Protein 8WEO (pdb70)

InterPro domains:
  IPR001843 Fragilysin [PR00997] (98-113)
  IPR001843 Fragilysin [PR00997] (131-147)
  IPR001843 Fragilysin [PR00997] (171-188)
  IPR001843 Fragilysin [PR00997] (287-303)
  IPR001843 Fragilysin [PR00997] (305-320)
  IPR001843 Fragilysin [PR00997] (338-357)
  IPR001843 Fragilysin [PR00997] (359-375)
  IPR001843 Fragilysin [TIGR03935] (14-396)
  IPR006026 Peptidase, metallopeptidase [SM00235] (261-399)
  IPR024079 Metallopeptidase, catalytic domain superfamily [G3DSA:3.40.390.10] (194-405)
  IPR032273 Fragilysin, N-terminal [PF16376] (45-188)
  IPR038176 Fragilysin, N-terminal domain superfamily [G3DSA:2.40.128.470] (26-193)

B-factor: mean 27.15, std 9.2, range [14.95, 70.66]

Radius of gyration: 28.73 Å; Cα contacts (8 Å, |Δi|>4): 1502; chains: 4; bounding box: 80×74×60 Å

Organism: Bacteroides fragilis (NCBI:txid817)

Sequence (618 aa):
AVPSEPKTVYVICLRENGSTIYPNEVSSAQMQDAANSVYAVHGLKRYVVNFHFVLYTTEYSCPSGDAKEGLEGFTASLKSNPKAEGYDDQIYFLIRWGTWDNKILGMSWFNSYNVNTASDFEASGMSTTQLMYPGVMAHELGHILGAEHTDNSKDLMYATFTGYLSHLSEKNMDIIAKNLGWEAADGDQVQLQESGGGLVQAGGSLRLSCVASGIIESINTFGWYRQAPGKQRELVADISRWGSTNYADSVRDRFTISRDNAKTTLYLQMNSLKPEEDTAVYYCHAETIGYESGAHDYWGQGTQVTVSSHHHHHHAVPSEPKTVYVICLRENGSTIYPNEVSSAQMQDAANSVYAVHGLKRYVVNFHFVLYTTEYSCPSGDAKEGLEGFTASLKSNPKAEGYDDQIYFLIRWGTWDNKILGMSWFNSYNVNTASDFEASGMSTTQLMYPGVMAHELGHILGAEHTDNSKDLMYATFTGYLSHLSEKNMDIIAKNLGWEAADGDQVQLQESGGGLVQAGGSLRLSCVASGIIESINTFGWYRQAPGKQRELVADISRWGSTNYADSVRDRFTISRDNAKTTLYLQMNSLKPEDTAVYYCHAETIGYESGAHDYWGQGTQVTVSS

Secondary structure (DSSP, 8-state):
---SSPEEEEEEEEEPTT----HHHHHHHHHHHHHHHHTTTTGGGTEEEEEEEEE-S---SSS-HHHHHHHHHHHHHT-GGGTT-TTSEEEEEESS--GGG--EEE-TT---TTT--TT-SEEEEE--TTSTTHHHHHHHHHTT---BS-TTSTTBSB--S--S---HHHHHHHHHHTT--GGG--/---SS-EEEEEEEEEPTT----HHHHHHHHHHHHHHHHTTTTGGGTEEEEEEEEE-S---SSS-HHHHHHHHHHHHTT-GGGTT-TTSEEEEEESS--GGG--EEE-TT---TTT--TT-SEEEEE--TTSTTHHHHHHHHHTT---BS-TTSTTBSB--S--S---HHHHHHHHHTTT--GGG--/-EEEEEE--EEEETT--EEEEEEEEE-GGG-SEEEEEEE-TTS--EEEEEEETTS-EEE-TTTBTTEEEEE-TTS-EEEEEE-S--GGG-EEEEEEEEEEETTTEEEEEE---EEEEEE-------/-EEEEEEE--EEETT--EEEEEEEEE-GGG-SEEEEEEE-TTS--EEEEEEETTS-EEE-TTTTTTEEEEE-TTS-EEEEEE-S--GGG-EEEEEEEEEEETTTEEEEEE---EEEEEE-

Solvent-accessible surface area: 27304 Å² total; per-residue (Å²): 96,69,55,130,129,44,90,59,1,67,0,24,0,6,77,8,71,72,19,94,31,32,100,33,13,3,57,38,3,30,94,31,0,7,69,5,0,43,85,4,37,24,0,123,65,2,0,66,18,90,49,58,88,103,56,11,152,35,54,14,93,57,20,64,4,126,72,0,0,83,24,0,12,50,32,1,132,98,31,107,143,5,135,65,97,48,56,16,0,1,0,0,0,37,107,20,34,6,85,88,77,26,0,0,29,20,75,104,86,22,3,37,24,129,101,19,42,82,14,92,3,0,0,0,0,0,0,21,48,92,6,29,0,0,0,0,0,0,0,0,15,0,0,3,0,77,87,21,146,70,15,97,1,0,0,29,40,13,0,8,14,80,67,59,12,86,26,134,140,4,44,47,47,0,0,115,19,3,34,14,104,79,105,27,35,130,77,8,138,10,129,16,65,35,30,29,116,24,116,56,56,23,60,26,52,0,30,0,76,2,61,51,58,29,35,0,2,11,26,0,0,0,49,14,74,19,124,92,112,157,123,61,56,0,0,12,19,28,24,121,11,41,23,85,41,25,120,70,0,61,139,38,3,77,9,22,30,32,139,72,88,41,17,0,26,0,15,0,51,59,2,96,52,126,1,37,1,42,0,56,0,11,0,16,1,0,4,0,43,61,0,22,81,89,58,84,9,123,23,18,91,0,42,6,34,65,163,147,140,127,170,227,95,68,54,126,127,47,92,72,1,67,0,28,0,13,79,9,81,77,22,85,26,29,99,32,12,3,51,38,3,32,106,32,0,8,72,5,0,45,84,4,29,23,0,125,65,4,0,71,21,92,45,50,90,104,61,13,162,34,52,15,95,55,23,65,4,126,67,0,1,82,20,0,15,55,26,3,126,95,46,116,154,11,140,57,104,47,58,19,0,2,0,0,0,38,113,19,36,7,86,88,77,26,0,0,28,19,80,106,78,18,3,36,24,126,99,18,38,79,14,85,3,0,0,0,0,0,0,20,46,97,8,29,0,0,0,0,0,0,0,0,14,0,0,2,0,81,85,22,146,69,14,98,0,0,0,29,42,14,0,8,12,83,59,60,12,84,26,118,142,3,32,41,37,0,0,114,18,3,32,15,99,84,105,29,36,129,74,7,126,10,126,20,65,36,33,28,118,27,116,49,57,28,59,26,48,0,27,0,70,4,61,52,58,31,38,0,2,11,25,0,0,0,48,14,66,29,119,97,45,158,94,72,56,0,0,15,19,27,24,120,11,40,21,85,43,21,119,66,0,66,139,32,4,78,8,24,27,32,151,68,85,37,18,0,26,0,16,0,60,60,3,81,58,115,0,29,2,44,0,36,0,11,0,16,3,0,5,0,45,60,0,22,90,91,57,92,11,124,22,22,90,0,47,4,34,117

GO terms:
  GO:0141139 symbiont-mediated disruption of host mucosa (P, EXP)

Nearest PDB structures (foldseek):
  8weo-assembly2_D  TM=1.006E+00  e=1.721E-22  Vicugna pacos
  3ezj-assembly1_B  TM=9.696E-01  e=2.262E-19  Lama glama
  4m3j-assembly3_B  TM=9.753E-01  e=1.526E-17  Lama glama
  6rtw-assembly1_B  TM=9.315E-01  e=5.773E-18  Lama glama
  8ee2-assembly3_L  TM=9.576E-01  e=1.103E-17  Vicugna pacos

Foldseek 3Di:
DQDPAAAEAEEEEAEAPPFDDDDVLVVLQVVLQVCQQCVFQNCNSHHDYHYHYYHDPHHQPALPFVSRFVVVLVVLQPDVVCPPPQQHAYEHEHAAAGPPRHFKFFQFCQAANVDRGSVRRYMYGHRHNVQGAGSNLRNLRSLHAAADPDPLASRHVDRDNHRHHDDPVSSVSSSVSSPDDVVVGD/DKAKAKDWADEEEAQAKIKMKMFIDDPLVQFQKKAKWWADPPDDIGGAKIAGPVGDMDGDPVQPPQWDWDADPVRGMIMIIGGRDDQVPFTFMKIWTWGQDPPPGTDIDIYDTDTHGYDYDDDDDD/DQDPAAAEAEEEEAEAPPFDDDDVLVVLQVVLQVCQQCVFQNCNSHHDYHYHYYHDPHHQPALPFVSRQVVVLVCLLPDPVCPPPQQHAYEHEHAAAGPPRHFKFFQFLQHANVDRGSVRRYMYGHRHNVQGAGSNLRNLRSLHAAADPDPLASRHVDRDNHRHHDDPVSSVSSSVSSPDDPVVGD/DKAKAKDKADEEAAQAKIKMKMFIDDDLVQFQKKAKWWDDPPGDIGGAKIAGPVGDIDGDPVQPPQWDWDADPVNGMIMIIGGRDDQVPWTWMKIKTWGQDPPPGTDIHIYDTDTHGHHD

Structure (mmCIF, N/CA/C/O backbone):
data_8WEO
#
_entry.id   8WEO
#
_cell.length_a   121.678
_cell.length_b   121.678
_cell.length_c   84.143
_cell.angle_alpha   90.00
_cell.angle_beta   90.00
_cell.angle_gamma   120.00
#
_symmetry.space_group_name_H-M   'P 65'
#
loop_
_entity.id
_entity.type
_entity.pdbx_description
1 polymer Fragilysin
2 polymer NB243
3 non-polymer 'ZINC ION'
4 water water
#
loop_
_atom_site.group_PDB
_atom_site.id
_atom_site.type_symbol
_atom_site.label_atom_id
_atom_site.label_alt_id
_atom_site.label_comp_id
_atom_site.label_asym_id
_atom_site.label_entity_id
_atom_site.label_seq_id
_atom_site.pdbx_PDB_ins_code
_atom_site.Cartn_x
_atom_site.Cartn_y
_atom_site.Cartn_z
_atom_site.occupancy
_atom_site.B_iso_or_equiv
_atom_site.auth_seq_id
_atom_site.auth_comp_id
_atom_site.auth_asym_id
_atom_site.auth_atom_id
_atom_site.pdbx_PDB_model_num
ATOM 1 N N . ALA A 1 1 ? -24.315 -10.151 -4.772 1.00 50.79 212 ALA B N 1
ATOM 2 C CA . ALA A 1 1 ? -23.880 -9.822 -3.420 1.00 47.98 212 ALA B CA 1
ATOM 3 C C . ALA A 1 1 ? -24.068 -11.008 -2.479 1.00 40.65 212 ALA B C 1
ATOM 4 O O . ALA A 1 1 ? -24.091 -12.172 -2.901 1.00 42.28 212 ALA B O 1
ATOM 6 N N . VAL A 1 2 ? -24.179 -10.699 -1.195 1.00 42.85 213 VAL B N 1
ATOM 7 C CA . VAL A 1 2 ? -24.543 -11.712 -0.199 1.00 35.34 213 VAL B CA 1
ATOM 8 C C . VAL A 1 2 ? -25.984 -12.150 -0.448 1.00 33.52 213 VAL B C 1
ATOM 9 O O . VAL A 1 2 ? -26.880 -11.292 -0.551 1.00 30.74 213 VAL B O 1
ATOM 13 N N . PRO A 1 3 ? -26.256 -13.445 -0.579 1.00 29.43 214 PRO B N 1
ATOM 14 C CA . PRO A 1 3 ? -27.630 -13.890 -0.836 1.00 29.66 214 PRO B CA 1
ATOM 15 C C . PRO A 1 3 ? -28.527 -13.630 0.362 1.00 25.81 214 PRO B C 1
ATOM 16 O O . PRO A 1 3 ? -28.068 -13.428 1.486 1.00 26.41 214 PRO B O 1
ATOM 20 N N . SER A 1 4 ? -29.838 -13.658 0.099 1.00 26.36 215 SER B N 1
ATOM 21 C CA . SER A 1 4 ? -30.821 -13.440 1.156 1.00 27.22 215 SER B CA 1
ATOM 22 C C . SER A 1 4 ? -30.751 -14.511 2.231 1.00 26.10 215 SER B C 1
ATOM 23 O O . SER A 1 4 ? -31.120 -14.258 3.383 1.00 25.36 215 SER B O 1
ATOM 26 N N . GLU A 1 5 ? -30.328 -15.717 1.870 1.00 23.86 216 GLU B N 1
ATOM 27 C CA . GLU A 1 5 ? -30.150 -16.792 2.832 1.00 23.05 216 GLU B CA 1
ATOM 28 C C . GLU A 1 5 ? -29.067 -17.717 2.300 1.00 23.19 216 GLU B C 1
ATOM 29 O O . GLU A 1 5 ? -28.884 -17.813 1.082 1.00 23.90 216 GLU B O 1
ATOM 35 N N . PRO A 1 6 ? -28.310 -18.368 3.177 1.00 21.88 217 PRO B N 1
ATOM 36 C CA . PRO A 1 6 ? -27.325 -19.357 2.714 1.00 20.98 217 PRO B CA 1
ATOM 37 C C . PRO A 1 6 ? -28.004 -20.512 2.000 1.00 22.14 217 PRO B C 1
ATOM 38 O O . PRO A 1 6 ? -29.066 -20.980 2.409 1.00 23.65 217 PRO B O 1
ATOM 42 N N . LYS A 1 7 ? -27.365 -20.994 0.943 1.00 21.97 218 LYS B N 1
ATOM 43 C CA . LYS A 1 7 ? -27.922 -22.106 0.185 1.00 21.56 218 LYS B CA 1
ATOM 44 C C . LYS A 1 7 ? -27.674 -23.420 0.921 1.00 20.64 218 LYS B C 1
ATOM 45 O O . LYS A 1 7 ? -26.568 -23.666 1.417 1.00 22.46 218 LYS B O 1
ATOM 51 N N . THR A 1 8 ? -28.708 -24.250 1.029 1.00 20.76 219 THR B N 1
ATOM 52 C CA . THR A 1 8 ? -28.549 -25.582 1.606 1.00 21.05 219 THR B CA 1
ATOM 53 C C . THR A 1 8 ? -27.978 -26.496 0.536 1.00 21.92 219 THR B C 1
ATOM 54 O O . THR A 1 8 ? -28.627 -26.740 -0.481 1.00 22.62 219 THR B O 1
ATOM 58 N N . VAL A 1 9 ? -26.766 -26.997 0.755 1.00 21.93 220 VAL B N 1
ATOM 59 C CA . VAL A 1 9 ? -26.123 -27.924 -0.168 1.00 23.46 220 VAL B CA 1
ATOM 60 C C . VAL A 1 9 ? -25.814 -29.178 0.630 1.00 21.48 220 VAL B C 1
ATOM 61 O O . VAL A 1 9 ? -25.143 -29.102 1.663 1.00 23.12 220 VAL B O 1
ATOM 65 N N . TYR A 1 10 ? -26.307 -30.324 0.164 1.00 19.21 221 TYR B N 1
ATOM 66 C CA . TYR A 1 10 ? -26.023 -31.583 0.832 1.00 17.43 221 TYR B CA 1
ATOM 67 C C . TYR A 1 10 ? -24.708 -32.173 0.338 1.00 19.07 221 TYR B C 1
ATOM 68 O O . TYR A 1 10 ? -24.411 -32.155 -0.858 1.00 19.59 221 TYR B O 1
ATOM 77 N N . VAL A 1 11 ? -23.907 -32.677 1.276 1.00 17.52 222 VAL B N 1
ATOM 78 C CA . VAL A 1 11 ? -22.718 -33.448 0.947 1.00 18.77 222 VAL B CA 1
ATOM 79 C C . VAL A 1 11 ? -23.007 -34.853 1.452 1.00 17.67 222 VAL B C 1
ATOM 80 O O . VAL A 1 11 ? -22.951 -35.127 2.658 1.00 18.59 222 VAL B O 1
ATOM 84 N N . ILE A 1 12 ? -23.338 -35.735 0.521 1.00 18.17 223 ILE B N 1
ATOM 85 C CA . ILE A 1 12 ? -23.930 -37.028 0.817 1.00 17.59 223 ILE B CA 1
ATOM 86 C C . ILE A 1 12 ? -22.804 -38.056 0.760 1.00 17.56 223 ILE B C 1
ATOM 87 O O . ILE A 1 12 ? -22.241 -38.319 -0.311 1.00 18.14 223 ILE B O 1
ATOM 92 N N . CYS A 1 13 ? -22.426 -38.595 1.923 1.00 17.22 224 CYS B N 1
ATOM 93 C CA . CYS A 1 13 ? -21.244 -39.448 2.045 1.00 16.81 224 CYS B CA 1
ATOM 94 C C . CYS A 1 13 ? -21.743 -40.879 2.230 1.00 19.24 224 CYS B C 1
ATOM 95 O O . CYS A 1 13 ? -22.334 -41.207 3.263 1.00 19.77 224 CYS B O 1
ATOM 98 N N . LEU A 1 14 ? -21.516 -41.730 1.232 1.00 17.97 225 LEU B N 1
ATOM 99 C CA . LEU A 1 14 ? -22.107 -43.058 1.163 1.00 17.47 225 LEU B CA 1
ATOM 100 C C . LEU A 1 14 ? -21.035 -44.098 1.471 1.00 17.37 225 LEU B C 1
ATOM 101 O O . LEU A 1 14 ? -20.038 -44.203 0.743 1.00 17.44 225 LEU B O 1
ATOM 106 N N . ARG A 1 15 ? -21.226 -44.846 2.558 1.00 17.76 226 ARG B N 1
ATOM 107 C CA . ARG A 1 15 ? -20.306 -45.926 2.893 1.00 17.62 226 ARG B CA 1
ATOM 108 C C . ARG A 1 15 ? -20.377 -47.015 1.826 1.00 18.24 226 ARG B C 1
ATOM 109 O O . ARG A 1 15 ? -21.459 -47.543 1.531 1.00 19.19 226 ARG B O 1
ATOM 117 N N . GLU A 1 16 ? -19.224 -47.338 1.241 1.00 18.40 227 GLU B N 1
ATOM 118 C CA . GLU A 1 16 ? -19.149 -48.348 0.195 1.00 18.91 227 GLU B CA 1
ATOM 119 C C . GLU A 1 16 ? -19.625 -49.699 0.706 1.00 20.65 227 GLU B C 1
ATOM 120 O O . GLU A 1 16 ? -19.312 -50.099 1.830 1.00 20.54 227 GLU B O 1
ATOM 126 N N . ASN A 1 17 ? -20.377 -50.412 -0.136 1.00 20.43 228 ASN B N 1
ATOM 127 C CA . ASN A 1 17 ? -20.859 -51.734 0.248 1.00 21.56 228 ASN B CA 1
ATOM 128 C C . ASN A 1 17 ? -19.684 -52.644 0.575 1.00 27.04 228 ASN B C 1
ATOM 129 O O . ASN A 1 17 ? -18.730 -52.753 -0.207 1.00 23.90 228 ASN B O 1
ATOM 134 N N . GLY A 1 18 ? -19.746 -53.280 1.749 1.00 25.21 229 GLY B N 1
ATOM 135 C CA . GLY A 1 18 ? -18.699 -54.167 2.203 1.00 28.06 229 GLY B CA 1
ATOM 136 C C . GLY A 1 18 ? -17.625 -53.516 3.044 1.00 31.34 229 GLY B C 1
ATOM 137 O O . GLY A 1 18 ? -16.807 -54.230 3.640 1.00 32.95 229 GLY B O 1
ATOM 138 N N . SER A 1 19 ? -17.591 -52.193 3.112 1.00 27.00 230 SER B N 1
ATOM 139 C CA . SER A 1 19 ? -16.570 -51.517 3.894 1.00 28.45 230 SER B CA 1
ATOM 140 C C . SER A 1 19 ? -17.030 -51.383 5.337 1.00 30.11 230 SER B C 1
ATOM 141 O O . SER A 1 19 ? -18.224 -51.419 5.643 1.00 29.78 230 SER B O 1
ATOM 146 N N . THR A 1 20 ? -16.062 -51.236 6.235 1.00 29.48 231 THR B N 1
ATOM 147 C CA . THR A 1 20 ? -16.343 -50.955 7.637 1.00 29.42 231 THR B CA 1
ATOM 148 C C . THR A 1 20 ? -15.689 -49.630 7.993 1.00 29.22 231 THR B C 1
ATOM 149 O O . THR A 1 20 ? -14.461 -49.509 7.932 1.00 34.61 231 THR B O 1
ATOM 153 N N . ILE A 1 21 ? -16.517 -48.645 8.344 1.00 24.52 232 ILE B N 1
ATOM 154 C CA . ILE A 1 21 ? -16.119 -47.277 8.659 1.00 25.80 232 ILE B CA 1
ATOM 155 C C . ILE A 1 21 ? -16.226 -47.093 10.169 1.00 27.16 232 ILE B C 1
ATOM 156 O O . ILE A 1 21 ? -17.099 -47.681 10.813 1.00 27.38 232 ILE B O 1
ATOM 161 N N . TYR A 1 22 ? -15.339 -46.258 10.737 1.00 22.67 233 TYR B N 1
ATOM 162 C CA . TYR A 1 22 ? -15.406 -45.991 12.174 1.00 24.14 233 TYR B CA 1
ATOM 163 C C . TYR A 1 22 ? -15.855 -44.559 12.471 1.00 22.67 233 TYR B C 1
ATOM 164 O O . TYR A 1 22 ? -15.437 -43.617 11.791 1.00 21.49 233 TYR B O 1
ATOM 173 N N . PRO A 1 23 ? -16.695 -44.360 13.494 1.00 24.53 234 PRO B N 1
ATOM 174 C CA . PRO A 1 23 ? -17.404 -43.070 13.617 1.00 24.96 234 PRO B CA 1
ATOM 175 C C . PRO A 1 23 ? -16.494 -41.856 13.759 1.00 24.74 234 PRO B C 1
ATOM 176 O O . PRO A 1 23 ? -16.717 -40.834 13.098 1.00 21.85 234 PRO B O 1
ATOM 180 N N . ASN A 1 24 ? -15.482 -41.927 14.628 1.00 22.73 235 ASN B N 1
ATOM 181 C CA . ASN A 1 24 ? -14.582 -40.793 14.815 1.00 24.00 235 ASN B CA 1
ATOM 182 C C . ASN A 1 24 ? -13.785 -40.493 13.554 1.00 21.27 235 ASN B C 1
ATOM 183 O O . ASN A 1 24 ? -13.448 -39.330 13.291 1.00 21.76 235 ASN B O 1
ATOM 188 N N . GLU A 1 25 ? -13.482 -41.522 12.772 1.00 19.20 236 GLU B N 1
ATOM 189 C CA . GLU A 1 25 ? -12.655 -41.342 11.583 1.00 20.37 236 GLU B CA 1
ATOM 190 C C . GLU A 1 25 ? -13.434 -40.619 10.488 1.00 21.21 236 GLU B C 1
ATOM 191 O O . GLU A 1 25 ? -12.942 -39.649 9.902 1.00 19.25 236 GLU B O 1
ATOM 197 N N . VAL A 1 26 ? -14.669 -41.057 10.217 1.00 21.29 237 VAL B N 1
ATOM 198 C CA . VAL A 1 26 ? -15.466 -40.381 9.196 1.00 20.70 237 VAL B CA 1
ATOM 199 C C . VAL A 1 26 ? -15.877 -38.995 9.666 1.00 21.71 237 VAL B C 1
ATOM 200 O O . VAL A 1 26 ? -15.924 -38.048 8.872 1.00 19.88 237 VAL B O 1
ATOM 204 N N . SER A 1 27 ? -16.173 -38.837 10.960 1.00 17.77 238 SER B N 1
ATOM 205 C CA A SER A 1 27 ? -16.525 -37.516 11.457 0.74 21.10 238 SER B CA 1
ATOM 206 C CA B SER A 1 27 ? -16.521 -37.513 11.464 0.26 21.21 238 SER B CA 1
ATOM 207 C C . SER A 1 27 ? -15.387 -36.524 11.236 1.00 20.76 238 SER B C 1
ATOM 208 O O . SER A 1 27 ? -15.624 -35.371 10.856 1.00 20.55 238 SER B O 1
ATOM 213 N N . ALA A 1 28 ? -14.137 -36.962 11.442 1.00 19.96 239 ALA B N 1
ATOM 214 C CA . ALA A 1 28 ? -13.010 -36.065 11.224 1.00 20.46 239 ALA B CA 1
ATOM 215 C C . ALA A 1 28 ? -12.930 -35.626 9.762 1.00 18.95 239 ALA B C 1
ATOM 216 O O . ALA A 1 28 ? -12.713 -34.446 9.476 1.00 19.26 239 ALA B O 1
ATOM 218 N N . GLN A 1 29 ? -13.138 -36.551 8.824 1.00 18.06 240 GLN B N 1
ATOM 219 C CA . GLN A 1 29 ? -13.065 -36.173 7.414 1.00 16.87 240 GLN B CA 1
ATOM 220 C C . GLN A 1 29 ? -14.143 -35.161 7.067 1.00 17.74 240 GLN B C 1
ATOM 221 O O . GLN A 1 29 ? -13.877 -34.163 6.387 1.00 18.17 240 GLN B O 1
ATOM 227 N N . MET A 1 30 ? -15.372 -35.411 7.524 1.00 18.79 241 MET B N 1
ATOM 228 C CA . MET A 1 30 ? -16.468 -34.521 7.169 1.00 18.84 241 MET B CA 1
ATOM 229 C C . MET A 1 30 ? -16.332 -33.157 7.826 1.00 18.97 241 MET B C 1
ATOM 230 O O . MET A 1 30 ? -16.612 -32.134 7.189 1.00 20.85 241 MET B O 1
ATOM 235 N N . GLN A 1 31 ? -15.891 -33.100 9.089 1.00 19.12 242 GLN B N 1
ATOM 236 C CA . GLN A 1 31 ? -15.728 -31.773 9.681 1.00 20.83 242 GLN B CA 1
ATOM 237 C C . GLN A 1 31 ? -14.541 -31.026 9.077 1.00 22.32 242 GLN B C 1
ATOM 238 O O . GLN A 1 31 ? -14.627 -29.817 8.829 1.00 21.33 242 GLN B O 1
ATOM 244 N N . ASP A 1 32 ? -13.437 -31.721 8.795 1.00 20.06 243 ASP B N 1
ATOM 245 C CA . ASP A 1 32 ? -12.334 -31.047 8.121 1.00 18.56 243 ASP B CA 1
ATOM 246 C C . ASP A 1 32 ? -12.753 -30.527 6.745 1.00 20.14 243 ASP B C 1
ATOM 247 O O . ASP A 1 32 ? -12.350 -29.429 6.339 1.00 19.52 243 ASP B O 1
ATOM 252 N N . ALA A 1 33 ? -13.562 -31.298 6.013 1.00 18.23 244 ALA B N 1
ATOM 253 C CA . ALA A 1 33 ? -14.019 -30.852 4.700 1.00 18.30 244 ALA B CA 1
ATOM 254 C C . ALA A 1 33 ? -14.914 -29.620 4.817 1.00 18.89 244 ALA B C 1
ATOM 255 O O . ALA A 1 33 ? -14.715 -28.624 4.105 1.00 19.54 244 ALA B O 1
ATOM 257 N N . ALA A 1 34 ? -15.892 -29.660 5.728 1.00 18.69 245 ALA B N 1
ATOM 258 C CA . ALA A 1 34 ? -16.774 -28.511 5.901 1.00 19.75 245 ALA B CA 1
ATOM 259 C C . ALA A 1 34 ? -15.977 -27.278 6.299 1.00 21.58 245 ALA B C 1
ATOM 260 O O . ALA A 1 34 ? -16.114 -26.205 5.698 1.00 21.47 245 ALA B O 1
ATOM 262 N N . ASN A 1 35 ? -15.104 -27.427 7.298 1.00 20.39 246 ASN B N 1
ATOM 263 C CA . ASN A 1 35 ? -14.361 -26.278 7.793 1.00 22.16 246 ASN B CA 1
ATOM 264 C C . ASN A 1 35 ? -13.413 -25.719 6.745 1.00 22.65 246 ASN B C 1
ATOM 265 O O . ASN A 1 35 ? -13.185 -24.503 6.707 1.00 22.71 246 ASN B O 1
ATOM 270 N N . SER A 1 36 ? -12.854 -26.578 5.877 1.00 19.88 247 SER B N 1
ATOM 271 C CA . SER A 1 36 ? -11.929 -26.070 4.867 1.00 19.53 247 SER B CA 1
ATOM 272 C C . SER A 1 36 ? -12.612 -25.083 3.933 1.00 20.90 247 SER B C 1
ATOM 273 O O . SER A 1 36 ? -11.962 -24.166 3.419 1.00 21.37 247 SER B O 1
ATOM 276 N N . VAL A 1 37 ? -13.918 -25.246 3.712 1.00 20.85 248 VAL B N 1
ATOM 277 C CA . VAL A 1 37 ? -14.652 -24.321 2.848 1.00 20.17 248 VAL B CA 1
ATOM 278 C C . VAL A 1 37 ? -15.177 -23.125 3.640 1.00 21.97 248 VAL B C 1
ATOM 279 O O . VAL A 1 37 ? -15.042 -21.983 3.196 1.00 23.33 248 VAL B O 1
ATOM 283 N N . TYR A 1 38 ? -15.758 -23.351 4.827 1.00 21.24 249 TYR B N 1
ATOM 284 C CA . TYR A 1 38 ? -16.294 -22.224 5.590 1.00 23.29 249 TYR B CA 1
ATOM 285 C C . TYR A 1 38 ? -15.218 -21.218 5.968 1.00 24.88 249 TYR B C 1
ATOM 286 O O . TYR A 1 38 ? -15.519 -20.028 6.134 1.00 25.32 249 TYR B O 1
ATOM 295 N N . ALA A 1 39 ? -13.966 -21.667 6.123 1.00 22.75 250 ALA B N 1
ATOM 296 C CA . ALA A 1 39 ? -12.878 -20.766 6.490 1.00 25.24 250 ALA B CA 1
ATOM 297 C C . ALA A 1 39 ? -12.539 -19.766 5.395 1.00 24.31 250 ALA B C 1
ATOM 298 O O . ALA A 1 39 ? -11.823 -18.796 5.670 1.00 27.67 250 ALA B O 1
ATOM 300 N N . VAL A 1 40 ? -13.041 -19.968 4.179 1.00 24.22 251 VAL B N 1
ATOM 301 C CA . VAL A 1 40 ? -12.682 -19.175 3.009 1.00 23.24 251 VAL B CA 1
ATOM 302 C C . VAL A 1 40 ? -13.746 -18.111 2.773 1.00 26.68 251 VAL B C 1
ATOM 303 O O . VAL A 1 40 ? -14.937 -18.430 2.697 1.00 24.50 251 VAL B O 1
ATOM 307 N N . HIS A 1 41 ? -13.318 -16.848 2.676 1.00 24.67 252 HIS B N 1
ATOM 308 C CA . HIS A 1 41 ? -14.160 -15.723 2.225 1.00 24.82 252 HIS B CA 1
ATOM 309 C C . HIS A 1 41 ? -15.518 -15.657 2.937 1.00 23.95 252 HIS B C 1
ATOM 310 O O . HIS A 1 41 ? -16.534 -15.302 2.334 1.00 24.99 252 HIS B O 1
ATOM 317 N N . GLY A 1 42 ? -15.539 -15.985 4.225 1.00 24.78 253 GLY B N 1
ATOM 318 C CA . GLY A 1 42 ? -16.795 -15.909 4.987 1.00 23.75 253 GLY B CA 1
ATOM 319 C C . GLY A 1 42 ? -17.939 -16.676 4.361 1.00 22.48 253 GLY B C 1
ATOM 320 O O . GLY A 1 42 ? -19.079 -16.185 4.311 1.00 23.08 253 GLY B O 1
ATOM 321 N N . LEU A 1 43 ? -17.662 -17.887 3.877 1.00 22.49 254 LEU B N 1
ATOM 322 C CA . LEU A 1 43 ? -18.599 -18.578 3.003 1.00 21.29 254 LEU B CA 1
ATOM 323 C C . LEU A 1 43 ? -19.843 -19.105 3.717 1.00 21.21 254 LEU B C 1
ATOM 324 O O . LEU A 1 43 ? -20.779 -19.524 3.030 1.00 23.18 254 LEU B O 1
ATOM 329 N N . LYS A 1 44 ? -19.898 -19.083 5.054 1.00 23.88 255 LYS B N 1
ATOM 330 C CA . LYS A 1 44 ? -21.137 -19.479 5.726 1.00 22.14 255 LYS B CA 1
ATOM 331 C C . LYS A 1 44 ? -22.298 -18.559 5.374 1.00 23.06 255 LYS B C 1
ATOM 332 O O . LYS A 1 44 ? -23.462 -18.958 5.535 1.00 24.13 255 LYS B O 1
ATOM 338 N N . ARG A 1 45 ? -22.013 -17.342 4.900 1.00 21.46 256 ARG B N 1
ATOM 339 C CA . ARG A 1 45 ? -23.082 -16.474 4.415 1.00 21.55 256 ARG B CA 1
ATOM 340 C C . ARG A 1 45 ? -23.743 -17.029 3.159 1.00 22.60 256 ARG B C 1
ATOM 341 O O . ARG A 1 45 ? -24.897 -16.692 2.866 1.00 23.85 256 ARG B O 1
ATOM 349 N N . TYR A 1 46 ? -23.021 -17.850 2.388 1.00 22.72 257 TYR B N 1
ATOM 350 C CA . TYR A 1 46 ? -23.462 -18.301 1.071 1.00 23.66 257 TYR B CA 1
ATOM 351 C C . TYR A 1 46 ? -23.968 -19.730 1.046 1.00 22.49 257 TYR B C 1
ATOM 352 O O . TYR A 1 46 ? -24.835 -20.045 0.223 1.00 24.15 257 TYR B O 1
ATOM 361 N N . VAL A 1 47 ? -23.443 -20.598 1.909 1.00 22.97 258 VAL B N 1
ATOM 362 C CA A VAL A 1 47 ? -23.774 -22.018 1.877 0.04 21.94 258 VAL B CA 1
ATOM 363 C CA B VAL A 1 47 ? -23.751 -22.022 1.874 0.96 21.68 258 VAL B CA 1
ATOM 364 C C . VAL A 1 47 ? -23.745 -22.564 3.295 1.00 22.11 258 VAL B C 1
ATOM 365 O O . VAL A 1 47 ? -22.887 -22.198 4.106 1.00 23.14 258 VAL B O 1
ATOM 372 N N . ASN A 1 48 ? -24.710 -23.429 3.600 1.00 20.66 259 ASN B N 1
ATOM 373 C CA . ASN A 1 48 ? -24.695 -24.238 4.814 1.00 22.58 259 ASN B CA 1
ATOM 374 C C . ASN A 1 48 ? -24.720 -25.683 4.330 1.00 23.43 259 ASN B C 1
ATOM 375 O O . ASN A 1 48 ? -25.708 -26.119 3.732 1.00 23.27 259 ASN B O 1
ATOM 380 N N . PHE A 1 49 ? -23.630 -26.412 4.546 1.00 23.65 260 PHE B N 1
ATOM 381 C CA . PHE A 1 49 ? -23.575 -27.798 4.096 1.00 22.32 260 PHE B CA 1
ATOM 382 C C . PHE A 1 49 ? -24.331 -28.682 5.081 1.00 23.69 260 PHE B C 1
ATOM 383 O O . PHE A 1 49 ? -24.179 -28.534 6.300 1.00 25.73 260 PHE B O 1
ATOM 391 N N . HIS A 1 50 ? -25.163 -29.590 4.564 1.00 21.37 261 HIS B N 1
ATOM 392 C CA . HIS A 1 50 ? -25.682 -30.721 5.335 1.00 22.40 261 HIS B CA 1
ATOM 393 C C . HIS A 1 50 ? -24.895 -31.945 4.925 1.00 23.96 261 HIS B C 1
ATOM 394 O O . HIS A 1 50 ? -25.179 -32.555 3.892 1.00 22.40 261 HIS B O 1
ATOM 401 N N . PHE A 1 51 ? -23.930 -32.318 5.744 1.00 21.35 262 PHE B N 1
ATOM 402 C CA . PHE A 1 51 ? -23.225 -33.570 5.532 1.00 20.50 262 PHE B CA 1
ATOM 403 C C . PHE A 1 51 ? -24.126 -34.712 5.986 1.00 25.12 262 PHE B C 1
ATOM 404 O O . PHE A 1 51 ? -24.603 -34.722 7.128 1.00 29.32 262 PHE B O 1
ATOM 412 N N . VAL A 1 52 ? -24.387 -35.650 5.084 1.00 20.16 263 VAL B N 1
ATOM 413 C CA . VAL A 1 52 ? -25.289 -36.767 5.335 1.00 21.87 263 VAL B CA 1
ATOM 414 C C . VAL A 1 52 ? -24.459 -38.036 5.224 1.00 23.92 263 VAL B C 1
ATOM 415 O O . VAL A 1 52 ? -23.830 -38.274 4.187 1.00 25.38 263 VAL B O 1
ATOM 419 N N . LEU A 1 53 ? -24.442 -38.842 6.280 1.00 21.51 264 LEU B N 1
ATOM 420 C CA . LEU A 1 53 ? -23.708 -40.103 6.277 1.00 21.36 264 LEU B CA 1
ATOM 421 C C . LEU A 1 53 ? -24.685 -41.262 6.119 1.00 22.43 264 LEU B C 1
ATOM 422 O O . LEU A 1 53 ? -25.528 -41.494 6.990 1.00 24.79 264 LEU B O 1
ATOM 427 N N . TYR A 1 54 ? -24.561 -41.995 5.018 1.00 20.67 265 TYR B N 1
ATOM 428 C CA . TYR A 1 54 ? -25.492 -43.064 4.690 1.00 21.81 265 TYR B CA 1
ATOM 429 C C . TYR A 1 54 ? -24.692 -44.189 4.034 1.00 21.18 265 TYR B C 1
ATOM 430 O O . TYR A 1 54 ? -23.475 -44.301 4.225 1.00 20.65 265 TYR B O 1
ATOM 439 N N . THR A 1 55 ? -25.370 -45.020 3.248 1.00 21.45 266 THR B N 1
ATOM 440 C CA . THR A 1 55 ? -24.795 -46.236 2.694 1.00 19.87 266 THR B CA 1
ATOM 441 C C . THR A 1 55 ? -25.116 -46.314 1.210 1.00 20.56 266 THR B C 1
ATOM 442 O O . THR A 1 55 ? -26.025 -45.645 0.714 1.00 20.32 266 THR B O 1
ATOM 446 N N . THR A 1 56 ? -24.390 -47.178 0.501 1.00 20.16 267 THR B N 1
ATOM 447 C CA . THR A 1 56 ? -24.771 -47.508 -0.865 1.00 18.91 267 THR B CA 1
ATOM 448 C C . THR A 1 56 ? -24.524 -48.988 -1.125 1.00 20.07 267 THR B C 1
ATOM 449 O O . THR A 1 56 ? -23.643 -49.604 -0.515 1.00 21.26 267 THR B O 1
ATOM 453 N N . GLU A 1 57 ? -25.331 -49.553 -2.034 1.00 19.17 268 GLU B N 1
ATOM 454 C CA . GLU A 1 57 ? -25.122 -50.922 -2.497 1.00 23.18 268 GLU B CA 1
ATOM 455 C C . GLU A 1 57 ? -23.931 -51.027 -3.436 1.00 21.52 268 GLU B C 1
ATOM 456 O O . GLU A 1 57 ? -23.435 -52.140 -3.679 1.00 21.47 268 GLU B O 1
ATOM 462 N N . TYR A 1 58 ? -23.466 -49.895 -3.960 1.00 18.64 269 TYR B N 1
ATOM 463 C CA . TYR A 1 58 ? -22.332 -49.883 -4.874 1.00 17.60 269 TYR B CA 1
ATOM 464 C C . TYR A 1 58 ? -21.042 -50.253 -4.159 1.00 18.95 269 TYR B C 1
ATOM 465 O O . TYR A 1 58 ? -20.771 -49.801 -3.046 1.00 18.26 269 TYR B O 1
ATOM 474 N N . SER A 1 59 ? -20.232 -51.064 -4.820 1.00 18.76 270 SER B N 1
ATOM 475 C CA . SER A 1 59 ? -18.844 -51.232 -4.436 1.00 20.24 270 SER B CA 1
ATOM 476 C C . SER A 1 59 ? -17.978 -51.145 -5.690 1.00 19.54 270 SER B C 1
ATOM 477 O O . SER A 1 59 ? -18.407 -51.488 -6.796 1.00 20.17 270 SER B O 1
ATOM 480 N N . CYS A 1 60 ? -16.769 -50.628 -5.515 1.00 18.98 271 CYS B N 1
ATOM 481 C CA . CYS A 1 60 ? -15.866 -50.480 -6.646 1.00 19.09 271 CYS B CA 1
ATOM 482 C C . CYS A 1 60 ? -15.536 -51.871 -7.184 1.00 21.30 271 CYS B C 1
ATOM 483 O O . CYS A 1 60 ? -15.298 -52.797 -6.395 1.00 23.12 271 CYS B O 1
ATOM 486 N N . PRO A 1 61 ? -15.507 -52.064 -8.501 1.00 20.85 272 PRO B N 1
ATOM 487 C CA . PRO A 1 61 ? -15.191 -53.415 -9.009 1.00 25.11 272 PRO B CA 1
ATOM 488 C C . PRO A 1 61 ? -13.795 -53.902 -8.637 1.00 31.26 272 PRO B C 1
ATOM 489 O O . PRO A 1 61 ? -13.594 -55.121 -8.518 1.00 31.12 272 PRO B O 1
ATOM 493 N N . SER A 1 62 ? -12.830 -53.007 -8.443 1.00 25.67 273 SER B N 1
ATOM 494 C CA . SER A 1 62 ? -11.474 -53.413 -8.068 1.00 30.51 273 SER B CA 1
ATOM 495 C C . SER A 1 62 ? -10.826 -52.278 -7.281 1.00 30.18 273 SER B C 1
ATOM 496 O O . SER A 1 62 ? -11.511 -51.387 -6.771 1.00 27.18 273 SER B O 1
ATOM 499 N N . GLY A 1 63 ? -9.497 -52.315 -7.166 1.00 28.89 274 GLY B N 1
ATOM 500 C CA . GLY A 1 63 ? -8.801 -51.198 -6.563 1.00 27.96 274 GLY B CA 1
ATOM 501 C C . GLY A 1 63 ? -8.500 -50.071 -7.518 1.00 24.13 274 GLY B C 1
ATOM 502 O O . GLY A 1 63 ? -7.900 -49.068 -7.123 1.00 22.66 274 GLY B O 1
ATOM 503 N N . ASP A 1 64 ? -8.892 -50.222 -8.780 1.00 22.14 275 ASP B N 1
ATOM 504 C CA . ASP A 1 64 ? -8.741 -49.199 -9.802 1.00 21.01 275 ASP B CA 1
ATOM 505 C C . ASP A 1 64 ? -9.576 -47.977 -9.427 1.00 21.18 275 ASP B C 1
ATOM 506 O O . ASP A 1 64 ? -10.812 -48.039 -9.415 1.00 20.92 275 ASP B O 1
ATOM 511 N N . ALA A 1 65 ? -8.914 -46.854 -9.121 1.00 20.63 276 ALA B N 1
ATOM 512 C CA . ALA A 1 65 ? -9.634 -45.714 -8.560 1.00 18.83 276 ALA B CA 1
ATOM 513 C C . ALA A 1 65 ? -10.473 -45.003 -9.611 1.00 18.72 276 ALA B C 1
ATOM 514 O O . ALA A 1 65 ? -11.594 -44.577 -9.320 1.00 19.34 276 ALA B O 1
ATOM 516 N N . LYS A 1 66 ? -9.954 -44.854 -10.838 1.00 20.09 277 LYS B N 1
ATOM 517 C CA . LYS A 1 66 ? -10.729 -44.170 -11.870 1.00 20.44 277 LYS B CA 1
ATOM 518 C C . LYS A 1 66 ? -11.964 -44.983 -12.255 1.00 19.41 277 LYS B C 1
ATOM 519 O O . LYS A 1 66 ? -13.068 -44.440 -12.356 1.00 19.71 277 LYS B O 1
ATOM 525 N N . GLU A 1 67 ? -11.785 -46.287 -12.478 1.00 19.55 278 GLU B N 1
ATOM 526 C CA . GLU A 1 67 ? -12.914 -47.204 -12.666 1.00 19.01 278 GLU B CA 1
ATOM 527 C C . GLU A 1 67 ? -13.914 -47.099 -11.518 1.00 19.88 278 GLU B C 1
ATOM 528 O O . GLU A 1 67 ? -15.138 -47.049 -11.737 1.00 18.76 278 GLU B O 1
ATOM 534 N N . GLY A 1 68 ? -13.406 -47.009 -10.287 1.00 18.79 279 GLY B N 1
ATOM 535 C CA . GLY A 1 68 ? -14.291 -46.964 -9.140 1.00 17.48 279 GLY B CA 1
ATOM 536 C C . GLY A 1 68 ? -15.179 -45.736 -9.141 1.00 16.86 279 GLY B C 1
ATOM 537 O O . GLY A 1 68 ? -16.386 -45.833 -8.915 1.00 18.39 279 GLY B O 1
ATOM 538 N N . LEU A 1 69 ? -14.589 -44.561 -9.385 1.00 17.58 280 LEU B N 1
ATOM 539 C CA . LEU A 1 69 ? -15.374 -43.330 -9.410 1.00 16.55 280 LEU B CA 1
ATOM 540 C C . LEU A 1 69 ? -16.324 -43.283 -10.601 1.00 16.98 280 LEU B C 1
ATOM 541 O O . LEU A 1 69 ? -17.460 -42.802 -10.476 1.00 18.13 280 LEU B O 1
ATOM 546 N N . GLU A 1 70 ? -15.871 -43.728 -11.782 1.00 17.28 281 GLU B N 1
ATOM 547 C CA . GLU A 1 70 ? -16.779 -43.755 -12.921 1.00 17.68 281 GLU B CA 1
ATOM 548 C C . GLU A 1 70 ? -18.009 -44.588 -12.607 1.00 17.06 281 GLU B C 1
ATOM 549 O O . GLU A 1 70 ? -19.133 -44.210 -12.965 1.00 18.14 281 GLU B O 1
ATOM 555 N N . GLY A 1 71 ? -17.815 -45.714 -11.918 1.00 17.28 282 GLY B N 1
ATOM 556 C CA . GLY A 1 71 ? -18.952 -46.549 -11.562 1.00 16.25 282 GLY B CA 1
ATOM 557 C C . GLY A 1 71 ? -19.797 -45.937 -10.466 1.00 17.76 282 GLY B C 1
ATOM 558 O O . GLY A 1 71 ? -21.023 -46.031 -10.493 1.00 17.98 282 GLY B O 1
ATOM 559 N N . PHE A 1 72 ? -19.157 -45.295 -9.483 1.00 17.64 283 PHE B N 1
ATOM 560 C CA . PHE A 1 72 ? -19.923 -44.690 -8.403 1.00 16.72 283 PHE B CA 1
ATOM 561 C C . PHE A 1 72 ? -20.837 -43.584 -8.919 1.00 16.72 283 PHE B C 1
ATOM 562 O O . PHE A 1 72 ? -22.023 -43.532 -8.570 1.00 17.60 283 PHE B O 1
ATOM 570 N N . THR A 1 73 ? -20.297 -42.666 -9.730 1.00 17.80 284 THR B N 1
ATOM 571 C CA . THR A 1 73 ? -21.121 -41.571 -10.242 1.00 15.84 284 THR B CA 1
ATOM 572 C C . THR A 1 73 ? -22.290 -42.104 -11.061 1.00 17.58 284 THR B C 1
ATOM 573 O O . THR A 1 73 ? -23.418 -41.618 -10.938 1.00 18.68 284 THR B O 1
ATOM 577 N N . ALA A 1 74 ? -22.043 -43.132 -11.875 1.00 18.69 285 ALA B N 1
ATOM 578 C CA . ALA A 1 74 ? -23.123 -43.777 -12.611 1.00 18.80 285 ALA B CA 1
ATOM 579 C C . ALA A 1 74 ? -24.169 -44.362 -11.668 1.00 20.16 285 ALA B C 1
ATOM 580 O O . ALA A 1 74 ? -25.373 -44.204 -11.901 1.00 19.17 285 ALA B O 1
ATOM 582 N N . SER A 1 75 ? -23.730 -45.028 -10.585 1.00 18.51 286 SER B N 1
ATOM 583 C CA . SER A 1 75 ? -24.691 -45.669 -9.687 1.00 16.06 286 SER B CA 1
ATOM 584 C C . SER A 1 75 ? -25.640 -44.647 -9.080 1.00 17.86 286 SER B C 1
ATOM 585 O O . SER A 1 75 ? -26.801 -44.968 -8.799 1.00 19.88 286 SER B O 1
ATOM 588 N N . LEU A 1 76 ? -25.175 -43.412 -8.878 1.00 17.76 287 LEU B N 1
ATOM 589 C CA . LEU A 1 76 ? -26.051 -42.393 -8.308 1.00 18.68 287 LEU B CA 1
ATOM 590 C C . LEU A 1 76 ? -27.231 -42.083 -9.221 1.00 21.18 287 LEU B C 1
ATOM 591 O O . LEU A 1 76 ? -28.317 -41.757 -8.733 1.00 21.70 287 LEU B O 1
ATOM 596 N N . LYS A 1 77 ? -27.049 -42.212 -10.542 1.00 19.70 288 LYS B N 1
ATOM 597 C CA . LYS A 1 77 ? -28.060 -41.744 -11.480 1.00 22.32 288 LYS B CA 1
ATOM 598 C C . LYS A 1 77 ? -29.314 -42.606 -11.451 1.00 26.09 288 LYS B C 1
ATOM 599 O O . LYS A 1 77 ? -30.364 -42.167 -11.930 1.00 26.80 288 LYS B O 1
ATOM 605 N N . SER A 1 78 ? -29.233 -43.816 -10.897 1.00 21.33 289 SER B N 1
ATOM 606 C CA . SER A 1 78 ? -30.411 -44.663 -10.756 1.00 24.10 289 SER B CA 1
ATOM 607 C C . SER A 1 78 ? -30.605 -45.124 -9.315 1.00 27.85 289 SER B C 1
ATOM 608 O O . SER A 1 78 ? -31.354 -46.076 -9.059 1.00 27.15 289 SER B O 1
ATOM 611 N N . ASN A 1 79 ? -29.959 -44.444 -8.361 1.00 23.71 290 ASN B N 1
ATOM 612 C CA . ASN A 1 79 ? -30.143 -44.685 -6.938 1.00 26.18 290 ASN B CA 1
ATOM 613 C C . ASN A 1 79 ? -31.419 -43.984 -6.493 1.00 26.42 290 ASN B C 1
ATOM 614 O O . ASN A 1 79 ? -31.486 -42.752 -6.509 1.00 25.36 290 ASN B O 1
ATOM 619 N N . PRO A 1 80 ? -32.458 -44.723 -6.107 1.00 25.87 291 PRO B N 1
ATOM 620 C CA . PRO A 1 80 ? -33.728 -44.054 -5.774 1.00 31.45 291 PRO B CA 1
ATOM 621 C C . PRO A 1 80 ? -33.624 -43.121 -4.579 1.00 30.75 291 PRO B C 1
ATOM 622 O O . PRO A 1 80 ? -34.408 -42.167 -4.493 1.00 32.24 291 PRO B O 1
ATOM 626 N N . LYS A 1 81 ? -32.665 -43.350 -3.670 1.00 29.18 292 LYS B N 1
ATOM 627 C CA . LYS A 1 81 ? -32.471 -42.450 -2.533 1.00 29.86 292 LYS B CA 1
ATOM 628 C C . LYS A 1 81 ? -31.940 -41.085 -2.963 1.00 34.90 292 LYS B C 1
ATOM 629 O O . LYS A 1 81 ? -32.129 -40.094 -2.243 1.00 35.72 292 LYS B O 1
ATOM 635 N N . ALA A 1 82 ? -31.258 -41.009 -4.105 1.00 31.41 293 ALA B N 1
ATOM 636 C CA . ALA A 1 82 ? -30.676 -39.759 -4.576 1.00 25.23 293 ALA B CA 1
ATOM 637 C C . ALA A 1 82 ? -31.551 -39.034 -5.587 1.00 28.58 293 ALA B C 1
ATOM 638 O O . ALA A 1 82 ? -31.201 -37.926 -6.010 1.00 24.31 293 ALA B O 1
ATOM 640 N N . GLU A 1 83 ? -32.679 -39.625 -5.979 1.00 30.07 294 GLU B N 1
ATOM 641 C CA . GLU A 1 83 ? -33.574 -38.999 -6.946 1.00 32.34 294 GLU B CA 1
ATOM 642 C C . GLU A 1 83 ? -34.008 -37.612 -6.485 1.00 30.84 294 GLU B C 1
ATOM 643 O O . GLU A 1 83 ? -34.444 -37.426 -5.344 1.00 31.27 294 GLU B O 1
ATOM 649 N N . GLY A 1 84 ? -33.896 -36.638 -7.382 1.00 31.30 295 GLY B N 1
ATOM 650 C CA . GLY A 1 84 ? -34.202 -35.261 -7.060 1.00 30.11 295 GLY B CA 1
ATOM 651 C C . GLY A 1 84 ? -33.052 -34.484 -6.460 1.00 30.04 295 GLY B C 1
ATOM 652 O O . GLY A 1 84 ? -33.224 -33.300 -6.139 1.00 31.06 295 GLY B O 1
ATOM 653 N N . TYR A 1 85 ? -31.884 -35.108 -6.305 1.00 25.55 296 TYR B N 1
ATOM 654 C CA . TYR A 1 85 ? -30.731 -34.476 -5.675 1.00 24.09 296 TYR B CA 1
ATOM 655 C C . TYR A 1 85 ? -29.499 -34.567 -6.572 1.00 23.34 296 TYR B C 1
ATOM 656 O O . TYR A 1 85 ? -28.363 -34.634 -6.087 1.00 21.17 296 TYR B O 1
ATOM 665 N N . ASP A 1 86 ? -29.704 -34.554 -7.888 1.00 19.66 297 ASP B N 1
ATOM 666 C CA . ASP A 1 86 ? -28.594 -34.616 -8.835 1.00 19.90 297 ASP B CA 1
ATOM 667 C C . ASP A 1 86 ? -27.717 -33.376 -8.787 1.00 20.22 297 ASP B C 1
ATOM 668 O O . ASP A 1 86 ? -26.632 -33.389 -9.382 1.00 21.13 297 ASP B O 1
ATOM 673 N N . ASP A 1 87 ? -28.157 -32.330 -8.081 1.00 21.22 298 ASP B N 1
ATOM 674 C CA . ASP A 1 87 ? -27.446 -31.068 -7.954 1.00 21.86 298 ASP B CA 1
ATOM 675 C C . ASP A 1 87 ? -26.694 -30.948 -6.637 1.00 21.18 298 ASP B C 1
ATOM 676 O O . ASP A 1 87 ? -26.225 -29.855 -6.303 1.00 21.04 298 ASP B O 1
ATOM 681 N N . GLN A 1 88 ? -26.552 -32.043 -5.892 1.00 19.86 299 GLN B N 1
ATOM 682 C CA . GLN A 1 88 ? -25.807 -32.044 -4.642 1.00 18.44 299 GLN B CA 1
ATOM 683 C C . GLN A 1 88 ? -24.404 -32.627 -4.856 1.00 18.76 299 GLN B C 1
ATOM 684 O O . GLN A 1 88 ? -23.978 -32.907 -5.985 1.00 20.31 299 GLN B O 1
ATOM 690 N N . ILE A 1 89 ? -23.664 -32.792 -3.758 1.00 18.62 300 ILE B N 1
ATOM 691 C CA . ILE A 1 89 ? -22.284 -33.282 -3.775 1.00 17.45 300 ILE B CA 1
ATOM 692 C C . ILE A 1 89 ? -22.236 -34.653 -3.107 1.00 17.82 300 ILE B C 1
ATOM 693 O O . ILE A 1 89 ? -22.870 -34.867 -2.066 1.00 18.05 300 ILE B O 1
ATOM 698 N N . TYR A 1 90 ? -21.479 -35.583 -3.703 1.00 16.25 301 TYR B N 1
ATOM 699 C CA . TYR A 1 90 ? -21.493 -36.982 -3.276 1.00 17.44 301 TYR B CA 1
ATOM 700 C C . TYR A 1 90 ? -20.083 -37.515 -3.103 1.00 16.79 301 TYR B C 1
ATOM 701 O O . TYR A 1 90 ? -19.223 -37.294 -3.960 1.00 18.15 301 TYR B O 1
ATOM 710 N N . PHE A 1 91 ? -19.861 -38.255 -2.014 1.00 17.02 302 PHE B N 1
ATOM 711 C CA . PHE A 1 91 ? -18.606 -38.975 -1.803 1.00 16.36 302 PHE B CA 1
ATOM 712 C C . PHE A 1 91 ? -18.885 -40.443 -1.534 1.00 17.84 302 PHE B C 1
ATOM 713 O O . PHE A 1 91 ? -19.738 -40.772 -0.705 1.00 18.48 302 PHE B O 1
ATOM 721 N N . LEU A 1 92 ? -18.161 -41.321 -2.218 1.00 17.56 303 LEU B N 1
ATOM 722 C CA . LEU A 1 9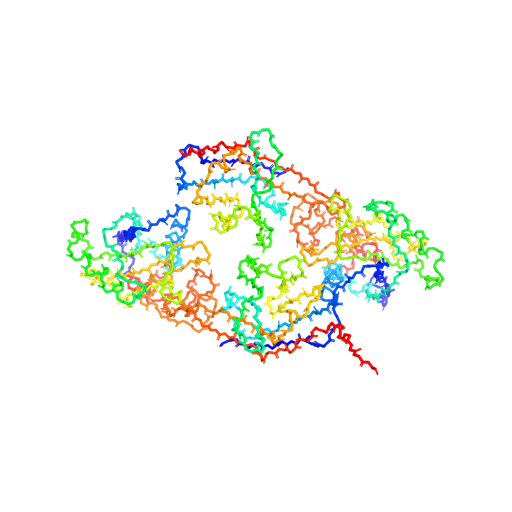2 ? -18.062 -42.719 -1.806 1.00 16.59 303 LEU B CA 1
ATOM 723 C C . LEU A 1 92 ? -16.934 -42.819 -0.794 1.00 16.15 303 LEU B C 1
ATOM 724 O O . LEU A 1 92 ? -15.827 -42.358 -1.068 1.00 16.54 303 LEU B O 1
ATOM 729 N N . ILE A 1 93 ? -17.212 -43.388 0.383 1.00 15.98 304 ILE B N 1
ATOM 730 C CA . ILE A 1 93 ? -16.207 -43.479 1.436 1.00 16.00 304 ILE B CA 1
ATOM 731 C C . ILE A 1 93 ? -15.945 -44.931 1.813 1.00 17.41 304 ILE B C 1
ATOM 732 O O . ILE A 1 93 ? -16.844 -45.780 1.781 1.00 18.68 304 ILE B O 1
ATOM 737 N N . ARG A 1 94 ? -14.682 -45.216 2.106 1.00 17.20 305 ARG B N 1
ATOM 738 C CA . ARG A 1 94 ? -14.237 -46.523 2.561 1.00 19.52 305 ARG B CA 1
ATOM 739 C C . ARG A 1 94 ? -13.204 -46.300 3.644 1.00 20.03 305 ARG B C 1
ATOM 740 O O . ARG A 1 94 ? -12.793 -45.167 3.915 1.00 20.28 305 ARG B O 1
ATOM 748 N N . TRP A 1 95 ? -12.837 -47.391 4.315 1.00 19.56 306 TRP B N 1
ATOM 749 C CA . TRP A 1 95 ? -11.776 -47.308 5.310 1.00 19.41 306 TRP B CA 1
ATOM 750 C C . TRP A 1 95 ? -10.403 -47.209 4.650 1.00 23.41 306 TRP B C 1
ATOM 751 O O . TRP A 1 95 ? -9.627 -46.290 4.947 1.00 26.05 306 TRP B O 1
ATOM 762 N N . GLY A 1 96 ? -10.096 -48.133 3.745 1.00 25.91 307 GLY B N 1
ATOM 763 C CA . GLY A 1 96 ? -8.770 -48.216 3.166 1.00 27.61 307 GLY B CA 1
ATOM 764 C C . GLY A 1 96 ? -8.552 -47.262 2.006 1.00 23.66 307 GLY B C 1
ATOM 765 O O . GLY A 1 96 ? -9.260 -46.266 1.825 1.00 21.56 307 GLY B O 1
ATOM 766 N N . THR A 1 97 ? -7.533 -47.576 1.219 1.00 21.93 308 THR B N 1
ATOM 767 C CA . THR A 1 97 ? -7.169 -46.791 0.051 1.00 19.41 308 THR B CA 1
ATOM 768 C C . THR A 1 97 ? -7.535 -47.574 -1.206 1.00 19.35 308 THR B C 1
ATOM 769 O O . THR A 1 97 ? -8.071 -48.686 -1.146 1.00 21.55 308 THR B O 1
ATOM 773 N N . TRP A 1 98 ? -7.228 -46.996 -2.357 1.00 18.29 309 TRP B N 1
ATOM 774 C CA . TRP A 1 98 ? -7.307 -47.697 -3.626 1.00 18.62 309 TRP B CA 1
ATOM 775 C C . TRP A 1 98 ? -5.905 -48.155 -4.022 1.00 19.23 309 TRP B C 1
ATOM 776 O O . TRP A 1 98 ? -4.954 -48.035 -3.241 1.00 20.86 309 TRP B O 1
ATOM 787 N N . ASP A 1 99 ? -5.780 -48.713 -5.224 1.00 21.19 310 ASP B N 1
ATOM 788 C CA . ASP A 1 99 ? -4.507 -49.286 -5.671 1.00 21.84 310 ASP B CA 1
ATOM 789 C C . ASP A 1 99 ? -3.381 -48.260 -5.576 1.00 22.75 310 ASP B C 1
ATOM 790 O O . ASP A 1 99 ? -3.577 -47.073 -5.852 1.00 21.00 310 ASP B O 1
ATOM 795 N N . ASN A 1 100 ? -2.195 -48.736 -5.178 1.00 21.34 311 ASN B N 1
ATOM 796 C CA . ASN A 1 100 ? -0.999 -47.901 -4.979 1.00 24.15 311 ASN B CA 1
ATOM 797 C C . ASN A 1 100 ? -1.232 -46.812 -3.923 1.00 20.87 311 ASN B C 1
ATOM 798 O O . ASN A 1 100 ? -0.605 -45.750 -3.969 1.00 19.66 311 ASN B O 1
ATOM 803 N N . LYS A 1 101 ? -2.112 -47.085 -2.955 1.00 19.76 312 LYS B N 1
ATOM 804 C CA . LYS A 1 101 ? -2.474 -46.160 -1.873 1.00 19.54 312 LYS B CA 1
ATOM 805 C C . LYS A 1 101 ? -2.949 -44.801 -2.398 1.00 17.38 312 LYS B C 1
ATOM 806 O O . LYS A 1 101 ? -2.716 -43.760 -1.787 1.00 18.36 312 LYS B O 1
ATOM 812 N N . ILE A 1 102 ? -3.695 -44.808 -3.507 1.00 15.75 313 ILE B N 1
ATOM 813 C CA . ILE A 1 102 ? -4.540 -43.658 -3.820 1.00 15.53 313 ILE B CA 1
ATOM 814 C C . ILE A 1 102 ? -5.519 -43.394 -2.692 1.00 16.75 313 ILE B C 1
ATOM 815 O O . ILE A 1 102 ? -6.230 -44.297 -2.237 1.00 17.52 313 ILE B O 1
ATOM 820 N N . LEU A 1 103 ? -5.564 -42.135 -2.238 1.00 16.29 314 LEU B N 1
ATOM 821 C CA . LEU A 1 103 ? -6.356 -41.768 -1.070 1.00 15.04 314 LEU B CA 1
ATOM 822 C C . LEU A 1 103 ? -7.761 -41.316 -1.426 1.00 15.92 314 LEU B C 1
ATOM 823 O O . LEU A 1 103 ? -8.673 -41.476 -0.610 1.00 16.50 314 LEU B O 1
ATOM 828 N N . GLY A 1 104 ? -7.948 -40.744 -2.609 1.00 16.36 315 GLY B N 1
ATOM 829 C CA . GLY A 1 104 ? -9.262 -40.256 -3.000 1.00 15.59 315 GLY B CA 1
ATOM 830 C C . GLY A 1 104 ? -9.251 -39.857 -4.455 1.00 15.01 315 GLY B C 1
ATOM 831 O O . GLY A 1 104 ? -8.211 -39.864 -5.119 1.00 17.01 315 GLY B O 1
ATOM 832 N N . MET A 1 105 ? -10.444 -39.549 -4.955 1.00 15.91 316 MET B N 1
ATOM 833 C CA . MET A 1 105 ? -10.620 -39.077 -6.321 1.00 17.21 316 MET B CA 1
ATOM 834 C C . MET A 1 105 ? -11.772 -38.093 -6.370 1.00 17.75 316 MET B C 1
ATOM 835 O O . MET A 1 105 ? -12.573 -37.998 -5.433 1.00 20.14 316 MET B O 1
ATOM 840 N N . SER A 1 106 ? -11.826 -37.335 -7.465 1.00 16.32 317 SER B N 1
ATOM 841 C CA . SER A 1 106 ? -12.880 -36.339 -7.640 1.00 16.44 317 SER B CA 1
ATOM 842 C C . SER A 1 106 ? -12.988 -35.975 -9.111 1.00 17.18 317 SER B C 1
ATOM 843 O O . SER A 1 106 ? -12.021 -36.088 -9.867 1.00 19.05 317 SER B O 1
ATOM 846 N N . TRP A 1 107 ? -14.167 -35.516 -9.503 1.00 17.03 318 TRP B N 1
ATOM 847 C CA . TRP A 1 107 ? -14.343 -34.886 -10.806 1.00 16.92 318 TRP B CA 1
ATOM 848 C C . TRP A 1 107 ? -14.033 -33.404 -10.643 1.00 19.08 318 TRP B C 1
ATOM 849 O O . TRP A 1 107 ? -14.686 -32.703 -9.861 1.00 18.83 318 TRP B O 1
ATOM 860 N N . PHE A 1 108 ? -13.014 -32.943 -11.352 1.00 19.40 319 PHE B N 1
ATOM 861 C CA . PHE A 1 108 ? -12.526 -31.585 -11.152 1.00 17.53 319 PHE B CA 1
ATOM 862 C C . PHE A 1 108 ? -13.509 -30.538 -11.667 1.00 20.64 319 PHE B C 1
ATOM 863 O O . PHE A 1 108 ? -14.074 -30.669 -12.760 1.00 22.42 319 PHE B O 1
ATOM 871 N N . ASN A 1 109 ? -13.686 -29.479 -10.871 1.00 18.77 320 ASN B N 1
ATOM 872 C CA . ASN A 1 109 ? -14.499 -28.316 -11.247 1.00 21.57 320 ASN B CA 1
ATOM 873 C C . ASN A 1 109 ? -15.894 -28.753 -11.688 1.00 24.08 320 ASN B C 1
ATOM 874 O O . ASN A 1 109 ? -16.371 -28.408 -12.778 1.00 22.11 320 ASN B O 1
ATOM 879 N N . SER A 1 110 ? -16.545 -29.535 -10.823 1.00 20.45 321 SER B N 1
ATOM 880 C CA . SER A 1 110 ? -17.808 -30.179 -11.150 1.00 20.46 321 SER B CA 1
ATOM 881 C C . SER A 1 110 ? -18.974 -29.632 -10.352 1.00 21.23 321 SER B C 1
ATOM 882 O O . SER A 1 110 ? -20.107 -30.074 -10.569 1.00 22.54 321 SER B O 1
ATOM 885 N N . TYR A 1 111 ? -18.731 -28.725 -9.403 1.00 20.12 322 TYR B N 1
ATOM 886 C CA . TYR A 1 111 ? -19.813 -28.103 -8.657 1.00 20.23 322 TYR B CA 1
ATOM 887 C C . TYR A 1 111 ? -19.770 -26.592 -8.833 1.00 21.36 322 TYR B C 1
ATOM 888 O O . TYR A 1 111 ? -18.741 -25.954 -8.592 1.00 22.83 322 TYR B O 1
ATOM 897 N N . ASN A 1 112 ? -20.904 -26.032 -9.238 1.00 21.51 323 ASN B N 1
ATOM 898 C CA . ASN A 1 112 ? -21.182 -24.603 -9.217 1.00 24.36 323 ASN B CA 1
ATOM 899 C C . ASN A 1 112 ? -22.625 -24.443 -8.767 1.00 21.00 323 ASN B C 1
ATOM 900 O O . ASN A 1 112 ? -23.488 -25.214 -9.197 1.00 24.99 323 ASN B O 1
ATOM 905 N N . VAL A 1 113 ? -22.896 -23.449 -7.913 1.00 22.10 324 VAL B N 1
ATOM 906 C CA . VAL A 1 113 ? -24.221 -23.382 -7.287 1.00 24.98 324 VAL B CA 1
ATOM 907 C C . VAL A 1 113 ? -25.315 -23.198 -8.331 1.00 28.76 324 VAL B C 1
ATOM 908 O O . VAL A 1 113 ? -26.475 -23.554 -8.095 1.00 29.59 324 VAL B O 1
ATOM 912 N N . ASN A 1 114 ? -24.971 -22.650 -9.492 1.00 27.80 325 ASN B N 1
ATOM 913 C CA . ASN A 1 114 ? -25.959 -22.327 -10.513 1.00 27.51 325 ASN B CA 1
ATOM 914 C C . ASN A 1 114 ? -26.178 -23.437 -11.524 1.00 31.55 325 ASN B C 1
ATOM 915 O O . ASN A 1 114 ? -27.258 -23.515 -12.120 1.00 34.05 325 ASN B O 1
ATOM 920 N N . THR A 1 115 ? -25.174 -24.277 -11.761 1.00 27.60 326 THR B N 1
ATOM 921 C CA . THR A 1 115 ? -25.227 -25.255 -12.833 1.00 26.59 326 THR B CA 1
ATOM 922 C C . THR A 1 115 ? -25.166 -26.705 -12.365 1.00 26.52 326 THR B C 1
ATOM 923 O O . THR A 1 115 ? -25.215 -27.606 -13.215 1.00 27.20 326 THR B O 1
ATOM 927 N N . ALA A 1 116 ? -25.061 -26.960 -11.057 1.00 23.16 327 ALA B N 1
ATOM 928 C CA . ALA A 1 116 ? -24.894 -28.322 -10.565 1.00 24.57 327 ALA B CA 1
ATOM 929 C C . ALA A 1 116 ? -26.032 -29.206 -11.052 1.00 24.82 327 ALA B C 1
ATOM 930 O O . ALA A 1 116 ? -27.204 -28.816 -11.011 1.00 26.33 327 ALA B O 1
ATOM 932 N N . SER A 1 117 ? -25.675 -30.397 -11.529 1.00 23.30 328 SER B N 1
ATOM 933 C CA . SER A 1 117 ? -26.650 -31.311 -12.107 1.00 24.12 328 SER B CA 1
ATOM 934 C C . SER A 1 117 ? -25.988 -32.649 -12.387 1.00 21.74 328 SER B C 1
ATOM 935 O O . SER A 1 117 ? -24.760 -32.771 -12.377 1.00 22.59 328 SER B O 1
ATOM 938 N N . ASP A 1 118 ? -26.834 -33.655 -12.620 1.00 23.12 329 ASP B N 1
ATOM 939 C CA . ASP A 1 118 ? -26.443 -34.939 -13.203 1.00 25.20 329 ASP B CA 1
ATOM 940 C C . ASP A 1 118 ? -25.410 -35.685 -12.353 1.00 22.77 329 ASP B C 1
ATOM 941 O O . ASP A 1 118 ? -24.662 -36.528 -12.865 1.00 22.83 329 ASP B O 1
ATOM 946 N N . PHE A 1 119 ? -25.407 -35.423 -11.040 1.00 20.80 330 PHE B N 1
ATOM 947 C CA . PHE A 1 119 ? -24.491 -36.054 -10.083 1.00 22.29 330 PHE B CA 1
ATOM 948 C C . PHE A 1 119 ? -23.025 -35.882 -10.466 1.00 20.69 330 PHE B C 1
ATOM 949 O O . PHE A 1 119 ? -22.181 -36.678 -10.040 1.00 20.78 330 PHE B O 1
ATOM 957 N N . GLU A 1 120 ? -22.704 -34.837 -11.238 1.00 20.25 331 GLU B N 1
ATOM 958 C CA . GLU A 1 120 ? -21.328 -34.612 -11.677 1.00 21.23 331 GLU B CA 1
ATOM 959 C C . GLU A 1 120 ? -20.401 -34.275 -10.519 1.00 18.06 331 GLU B C 1
ATOM 960 O O . GLU A 1 120 ? -19.195 -34.551 -10.597 1.00 19.35 331 GLU B O 1
ATOM 966 N N . ALA A 1 121 ? -20.930 -33.651 -9.463 1.00 18.44 332 ALA B N 1
ATOM 967 C CA . ALA A 1 121 ? -20.112 -33.207 -8.333 1.00 18.34 332 ALA B CA 1
ATOM 968 C C . ALA A 1 121 ? -19.943 -34.390 -7.379 1.00 17.88 332 ALA B C 1
ATOM 969 O O . ALA A 1 121 ? -20.577 -34.493 -6.323 1.00 18.34 332 ALA B O 1
ATOM 971 N N . SER A 1 122 ? -19.045 -35.296 -7.753 1.00 16.67 333 SER B N 1
ATOM 972 C CA . SER A 1 122 ? -18.862 -36.511 -6.972 1.00 16.01 333 SER B CA 1
ATOM 973 C C . SER A 1 122 ? -17.393 -36.917 -6.903 1.00 16.54 333 SER B C 1
ATOM 974 O O . SER A 1 122 ? -16.561 -36.539 -7.742 1.00 17.42 333 SER B O 1
ATOM 977 N N . GLY A 1 123 ? -17.089 -37.678 -5.862 1.00 16.47 334 GLY B N 1
ATOM 978 C CA . GLY A 1 123 ? -15.742 -38.150 -5.651 1.00 16.51 334 GLY B CA 1
ATOM 979 C C . GLY A 1 123 ? -15.722 -39.308 -4.680 1.00 18.02 334 GLY B C 1
ATOM 980 O O . GLY A 1 123 ? -16.760 -39.870 -4.338 1.00 16.42 334 GLY B O 1
ATOM 981 N N . MET A 1 124 ? -14.506 -39.691 -4.277 1.00 17.44 335 MET B N 1
ATOM 982 C CA . MET A 1 124 ? -14.296 -40.743 -3.290 1.00 17.99 335 MET B CA 1
ATOM 983 C C . MET A 1 124 ? -13.201 -40.376 -2.305 1.00 15.93 335 MET B C 1
ATOM 984 O O . MET A 1 124 ? -12.320 -39.564 -2.608 1.00 17.02 335 MET B O 1
ATOM 989 N N . SER A 1 125 ? -13.301 -40.940 -1.099 1.00 15.36 336 SER B N 1
ATOM 990 C CA . SER A 1 125 ? -12.311 -40.622 -0.076 1.00 16.20 336 SER B CA 1
ATOM 991 C C . SER A 1 125 ? -12.108 -41.774 0.902 1.00 18.52 336 SER B C 1
ATOM 992 O O . SER A 1 125 ? -13.070 -42.391 1.368 1.00 15.60 336 SER B O 1
ATOM 995 N N . THR A 1 126 ? -10.847 -42.032 1.243 1.00 16.95 337 THR B N 1
ATOM 996 C CA . THR A 1 126 ? -10.529 -42.832 2.417 1.00 17.26 337 THR B CA 1
ATOM 997 C C . THR A 1 126 ? -11.002 -42.118 3.684 1.00 19.24 337 THR B C 1
ATOM 998 O O . THR A 1 126 ? -11.248 -40.912 3.704 1.00 18.81 337 THR B O 1
ATOM 1002 N N . THR A 1 127 ? -11.111 -42.882 4.765 1.00 18.00 338 THR B N 1
ATOM 1003 C CA . THR A 1 127 ? -11.431 -42.292 6.056 1.00 17.66 338 THR B CA 1
ATOM 1004 C C . THR A 1 127 ? -10.438 -42.678 7.144 1.00 22.05 338 THR B C 1
ATOM 1005 O O . THR A 1 127 ? -10.652 -42.310 8.303 1.00 20.58 338 THR B O 1
ATOM 1009 N N . GLN A 1 128 ? -9.345 -43.362 6.809 1.00 19.66 339 GLN B N 1
ATOM 1010 C CA . GLN A 1 128 ? -8.403 -43.759 7.850 1.00 20.74 339 GLN B CA 1
ATOM 1011 C C . GLN A 1 128 ? -7.849 -42.534 8.559 1.00 20.84 339 GLN B C 1
ATOM 1012 O O . GLN A 1 128 ? -7.592 -41.493 7.941 1.00 19.99 339 GLN B O 1
ATOM 1018 N N . LEU A 1 129 ? -7.650 -42.667 9.876 1.00 20.19 340 LEU B N 1
ATOM 1019 C CA . LEU A 1 129 ? -7.305 -41.503 10.672 1.00 21.61 340 LEU B CA 1
ATOM 1020 C C . LEU A 1 129 ? -5.937 -40.950 10.287 1.00 20.87 340 LEU B C 1
ATOM 1021 O O . LEU A 1 129 ? -5.697 -39.746 10.423 1.00 20.38 340 LEU B O 1
ATOM 1026 N N . MET A 1 130 ? -5.047 -41.799 9.772 1.00 19.58 341 MET B N 1
ATOM 1027 C CA . MET A 1 130 ? -3.713 -41.341 9.402 1.00 18.85 341 MET B CA 1
ATOM 1028 C C . MET A 1 130 ? -3.700 -40.468 8.149 1.00 18.73 341 MET B C 1
ATOM 1029 O O . MET A 1 130 ? -2.637 -39.938 7.800 1.00 18.66 341 MET B O 1
ATOM 1034 N N . TYR A 1 131 ? -4.827 -40.273 7.461 1.00 17.83 342 TYR B N 1
ATOM 1035 C CA . TYR A 1 131 ? -4.880 -39.391 6.292 1.00 18.78 342 TYR B CA 1
ATOM 1036 C C . TYR A 1 131 ? -5.881 -38.257 6.496 1.00 17.46 342 TYR B C 1
ATOM 1037 O O . TYR A 1 131 ? -6.865 -38.146 5.753 1.00 18.85 342 TYR B O 1
ATOM 1046 N N . PRO A 1 132 ? -5.653 -37.382 7.471 1.00 16.61 343 PRO B N 1
ATOM 1047 C CA . PRO A 1 132 ? -6.588 -36.273 7.682 1.00 16.50 343 PRO B CA 1
ATOM 1048 C C . PRO A 1 132 ? -6.642 -35.364 6.465 1.00 17.19 343 PRO B C 1
ATOM 1049 O O . PRO A 1 132 ? -5.625 -35.094 5.817 1.00 18.06 343 PRO B O 1
ATOM 1053 N N . GLY A 1 133 ? -7.840 -34.890 6.148 1.00 16.98 344 GLY B N 1
ATOM 1054 C CA . GLY A 1 133 ? -7.974 -33.878 5.126 1.00 17.31 344 GLY B CA 1
ATOM 1055 C C . GLY A 1 133 ? -8.163 -34.382 3.709 1.00 15.95 344 GLY B C 1
ATOM 1056 O O . GLY A 1 133 ? -8.249 -33.559 2.797 1.00 17.86 344 GLY B O 1
ATOM 1057 N N . VAL A 1 134 ? -8.244 -35.697 3.488 1.00 16.88 345 VAL B N 1
ATOM 1058 C CA . VAL A 1 134 ? -8.413 -36.194 2.120 1.00 16.17 345 VAL B CA 1
ATOM 1059 C C . VAL A 1 134 ? -9.748 -35.744 1.538 1.00 16.05 345 VAL B C 1
ATOM 1060 O O . VAL A 1 134 ? -9.804 -35.281 0.393 1.00 17.30 345 VAL B O 1
ATOM 1064 N N . MET A 1 135 ? -10.845 -35.911 2.293 1.00 16.07 346 MET B N 1
ATOM 1065 C CA . MET A 1 135 ? -12.139 -35.473 1.774 1.00 16.45 346 MET B CA 1
ATOM 1066 C C . MET A 1 135 ? -12.125 -33.969 1.502 1.00 17.19 346 MET B C 1
ATOM 1067 O O . MET A 1 135 ? -12.663 -33.507 0.492 1.00 16.83 346 MET B O 1
ATOM 1072 N N . ALA A 1 136 ? -11.484 -33.197 2.383 1.00 15.69 347 ALA B N 1
ATOM 1073 C CA . ALA A 1 136 ? -11.368 -31.754 2.180 1.00 16.95 347 ALA B CA 1
ATOM 1074 C C . ALA A 1 136 ? -10.620 -31.426 0.889 1.00 17.39 347 ALA B C 1
ATOM 1075 O O . ALA A 1 136 ? -11.037 -30.532 0.141 1.00 17.69 347 ALA B O 1
ATOM 1077 N N . HIS A 1 137 ? -9.513 -32.141 0.612 1.00 16.58 348 HIS B N 1
ATOM 1078 C CA . HIS A 1 137 ? -8.758 -31.940 -0.628 1.00 16.28 348 HIS B CA 1
ATOM 1079 C C . HIS A 1 137 ? -9.608 -32.281 -1.852 1.00 16.16 348 HIS B C 1
ATOM 1080 O O . HIS A 1 137 ? -9.653 -31.517 -2.825 1.00 17.89 348 HIS B O 1
ATOM 1087 N N . GLU A 1 138 ? -10.320 -33.422 -1.809 1.00 16.58 349 GLU B N 1
ATOM 1088 C CA . GLU A 1 138 ? -11.149 -33.807 -2.950 1.00 15.94 349 GLU B CA 1
ATOM 1089 C C . GLU A 1 138 ? -12.316 -32.845 -3.144 1.00 17.25 349 GLU B C 1
ATOM 1090 O O . GLU A 1 138 ? -12.680 -32.533 -4.289 1.00 17.51 349 GLU B O 1
ATOM 1096 N N . LEU A 1 139 ? -12.913 -32.366 -2.044 1.00 17.34 350 LEU B N 1
ATOM 1097 C CA . LEU A 1 139 ? -13.956 -31.345 -2.151 1.00 17.87 350 LEU B CA 1
ATOM 1098 C C . LEU A 1 139 ? -13.412 -30.058 -2.758 1.00 17.98 350 LEU B C 1
ATOM 1099 O O . LEU A 1 139 ? -14.085 -29.409 -3.567 1.00 18.62 350 LEU B O 1
ATOM 1104 N N . GLY A 1 140 ? -12.182 -29.690 -2.401 1.00 17.32 351 GLY B N 1
ATOM 1105 C CA . GLY A 1 140 ? -11.534 -28.569 -3.066 1.00 18.74 351 GLY B CA 1
ATOM 1106 C C . GLY A 1 140 ? -11.496 -28.726 -4.575 1.00 19.46 351 GLY B C 1
ATOM 1107 O O . GLY A 1 140 ? -11.881 -27.824 -5.320 1.00 19.38 351 GLY B O 1
ATOM 1108 N N . HIS A 1 141 ? -11.057 -29.894 -5.051 1.00 18.40 352 HIS B N 1
ATOM 1109 C CA . HIS A 1 141 ? -11.036 -30.151 -6.494 1.00 18.67 352 HIS B CA 1
ATOM 1110 C C . HIS A 1 141 ? -12.429 -30.043 -7.111 1.00 19.09 352 HIS B C 1
ATOM 1111 O O . HIS A 1 141 ? -12.593 -29.499 -8.214 1.00 18.87 352 HIS B O 1
ATOM 1118 N N . ILE A 1 142 ? -13.437 -30.610 -6.441 1.00 18.11 353 ILE B N 1
ATOM 1119 C CA . ILE A 1 142 ? -14.808 -30.552 -6.944 1.00 17.83 353 ILE B CA 1
ATOM 1120 C C . ILE A 1 142 ? -15.244 -29.100 -7.131 1.00 19.09 353 ILE B C 1
ATOM 1121 O O . ILE A 1 142 ? -15.898 -28.755 -8.125 1.00 19.35 353 ILE B O 1
ATOM 1126 N N . LEU A 1 143 ? -14.856 -28.228 -6.202 1.00 18.64 354 LEU B N 1
ATOM 1127 C CA . LEU A 1 143 ? -15.173 -26.804 -6.234 1.00 18.38 354 LEU B CA 1
ATOM 1128 C C . LEU A 1 143 ? -14.224 -25.996 -7.114 1.00 21.95 354 LEU B C 1
ATOM 1129 O O . LEU A 1 143 ? -14.335 -24.767 -7.137 1.00 20.64 354 LEU B O 1
ATOM 1134 N N . GLY A 1 144 ? -13.294 -26.643 -7.825 1.00 19.88 355 GLY B N 1
ATOM 1135 C CA . GLY A 1 144 ? -12.480 -25.979 -8.826 1.00 19.51 355 GLY B CA 1
ATOM 1136 C C . GLY A 1 144 ? -11.059 -25.662 -8.407 1.00 18.82 355 GLY B C 1
ATOM 1137 O O . GLY A 1 144 ? -10.320 -25.061 -9.201 1.00 21.68 355 GLY B O 1
ATOM 1138 N N . ALA A 1 145 ? -10.647 -26.057 -7.203 1.00 19.17 356 ALA B N 1
ATOM 1139 C CA . ALA A 1 145 ? -9.288 -25.780 -6.759 1.00 19.72 356 ALA B CA 1
ATOM 1140 C C . ALA A 1 145 ? -8.304 -26.688 -7.471 1.00 21.05 356 ALA B C 1
ATOM 1141 O O . ALA A 1 145 ? -8.575 -27.868 -7.701 1.00 20.62 356 ALA B O 1
ATOM 1143 N N . GLU A 1 146 ? -7.149 -26.126 -7.809 1.00 20.87 357 GLU B N 1
ATOM 1144 C CA . GLU A 1 146 ? -6.073 -26.843 -8.470 1.00 23.26 357 GLU B CA 1
ATOM 1145 C C . GLU A 1 146 ? -4.909 -27.048 -7.512 1.00 19.50 357 GLU B C 1
ATOM 1146 O O . GLU A 1 146 ? -4.814 -26.434 -6.451 1.00 21.59 357 GLU B O 1
ATOM 1152 N N . HIS A 1 147 ? -3.985 -27.912 -7.921 1.00 20.82 358 HIS B N 1
ATOM 1153 C CA . HIS A 1 147 ? -2.811 -28.160 -7.102 1.00 20.86 358 HIS B CA 1
ATOM 1154 C C . HIS A 1 147 ? -1.970 -26.894 -6.992 1.00 20.54 358 HIS B C 1
ATOM 1155 O O . HIS A 1 147 ? -1.901 -26.084 -7.922 1.00 22.52 358 HIS B O 1
ATOM 1162 N N . THR A 1 148 ? -1.327 -26.735 -5.841 1.00 20.59 359 THR B N 1
ATOM 1163 C CA . THR A 1 148 ? -0.572 -25.543 -5.490 1.00 20.75 359 THR B CA 1
ATOM 1164 C C . THR A 1 148 ? 0.916 -25.844 -5.422 1.00 23.24 359 THR B C 1
ATOM 1165 O O . THR A 1 148 ? 1.341 -26.978 -5.179 1.00 22.96 359 THR B O 1
ATOM 1169 N N . ASP A 1 149 ? 1.714 -24.795 -5.607 1.00 22.55 360 ASP B N 1
ATOM 1170 C CA . ASP A 1 149 ? 3.149 -24.963 -5.410 1.00 25.09 360 ASP B CA 1
ATOM 1171 C C . ASP A 1 149 ? 3.515 -25.043 -3.934 1.00 25.42 360 ASP B C 1
ATOM 1172 O O . ASP A 1 149 ? 4.522 -25.665 -3.574 1.00 23.62 360 ASP B O 1
ATOM 1177 N N . ASN A 1 150 ? 2.702 -24.446 -3.068 1.00 23.90 361 ASN B N 1
ATOM 1178 C CA . ASN A 1 150 ? 2.973 -24.383 -1.639 1.00 23.32 361 ASN B CA 1
ATOM 1179 C C . ASN A 1 150 ? 2.670 -25.729 -0.992 1.00 25.82 361 ASN B C 1
ATOM 1180 O O . ASN A 1 150 ? 1.511 -26.164 -0.957 1.00 24.66 361 ASN B O 1
ATOM 1185 N N . SER A 1 151 ? 3.706 -26.380 -0.460 1.00 23.23 362 SER B N 1
ATOM 1186 C CA . SER A 1 151 ? 3.561 -27.695 0.153 1.00 23.33 362 SER B CA 1
ATOM 1187 C C . SER A 1 151 ? 2.871 -27.662 1.506 1.00 26.27 362 SER B C 1
ATOM 1188 O O . SER A 1 151 ? 2.651 -28.733 2.082 1.00 29.09 362 SER B O 1
ATOM 1191 N N . LYS A 1 152 ? 2.537 -26.492 2.048 1.00 24.78 363 LYS B N 1
ATOM 1192 C CA . LYS A 1 152 ? 1.798 -26.436 3.298 1.00 27.24 363 LYS B CA 1
ATOM 1193 C C . LYS A 1 152 ? 0.316 -26.186 3.063 1.00 23.86 363 LYS B C 1
ATOM 1194 O O . LYS A 1 152 ? -0.442 -26.075 4.033 1.00 24.60 363 LYS B O 1
ATOM 1200 N N . ASP A 1 153 ? -0.096 -26.140 1.798 1.00 23.87 364 ASP B N 1
ATOM 1201 C CA . ASP A 1 153 ? -1.488 -25.955 1.410 1.00 20.51 364 ASP B CA 1
ATOM 1202 C C . ASP A 1 153 ? -2.209 -27.299 1.423 1.00 21.78 364 ASP B C 1
ATOM 1203 O O . ASP A 1 153 ? -1.625 -28.335 1.090 1.00 21.60 364 ASP B O 1
ATOM 1208 N N . LEU A 1 154 ? -3.485 -27.275 1.820 1.00 19.38 365 LEU B N 1
ATOM 1209 C CA . LEU A 1 154 ? -4.364 -28.431 1.635 1.00 18.67 365 LEU B CA 1
ATOM 1210 C C . LEU A 1 154 ? -4.293 -28.979 0.214 1.00 18.90 365 LEU B C 1
ATOM 1211 O O . LEU A 1 154 ? -4.393 -30.198 0.005 1.00 19.28 365 LEU B O 1
ATOM 1216 N N . MET A 1 155 ? -4.157 -28.103 -0.784 1.00 19.97 366 MET B N 1
ATOM 1217 C CA . MET A 1 155 ? -4.216 -28.555 -2.171 1.00 18.41 366 MET B CA 1
ATOM 1218 C C . MET A 1 155 ? -2.859 -28.785 -2.815 1.00 18.07 366 MET B C 1
ATOM 1219 O O . MET A 1 155 ? -2.786 -28.898 -4.046 1.00 19.89 366 MET B O 1
ATOM 1224 N N . TYR A 1 156 ? -1.807 -28.930 -2.018 1.00 19.19 367 TYR B N 1
ATOM 1225 C CA . TYR A 1 156 ? -0.584 -29.511 -2.554 1.00 19.24 367 TYR B CA 1
ATOM 1226 C C . TYR A 1 156 ? -0.907 -30.886 -3.137 1.00 19.84 367 TYR B C 1
ATOM 1227 O O . TYR A 1 156 ? -1.759 -31.609 -2.615 1.00 20.22 367 TYR B O 1
ATOM 1236 N N . ALA A 1 157 ? -0.243 -31.245 -4.240 1.00 18.30 368 ALA B N 1
ATOM 1237 C CA . ALA A 1 157 ? -0.589 -32.503 -4.904 1.00 18.25 368 ALA B CA 1
ATOM 1238 C C . ALA A 1 157 ? -0.273 -33.693 -4.014 1.00 18.64 368 ALA B C 1
ATOM 1239 O O . ALA A 1 157 ? -0.972 -34.712 -4.063 1.00 19.28 368 ALA B O 1
ATOM 1241 N N . THR A 1 158 ? 0.758 -33.573 -3.188 1.00 18.87 369 THR B N 1
ATOM 1242 C CA . THR A 1 158 ? 1.160 -34.630 -2.279 1.00 15.81 369 THR B CA 1
ATOM 1243 C C . THR A 1 158 ? 0.498 -34.448 -0.922 1.00 19.45 369 THR B C 1
ATOM 1244 O O . THR A 1 158 ? 0.449 -33.336 -0.385 1.00 19.16 369 THR B O 1
ATOM 1248 N N . PHE A 1 159 ? -0.002 -35.552 -0.371 1.00 17.58 370 PHE B N 1
ATOM 1249 C CA . PHE A 1 159 ? -0.556 -35.534 0.976 1.00 19.03 370 PHE B CA 1
ATOM 1250 C C . PHE A 1 159 ? 0.505 -35.099 1.975 1.00 20.95 370 PHE B C 1
ATOM 1251 O O . PHE A 1 159 ? 1.582 -35.700 2.055 1.00 20.37 370 PHE B O 1
ATOM 1259 N N . THR A 1 160 ? 0.174 -34.067 2.764 1.00 20.32 371 THR B N 1
ATOM 1260 C CA . THR A 1 160 ? 1.047 -33.523 3.796 1.00 21.92 371 THR B CA 1
ATOM 1261 C C . THR A 1 160 ? 0.399 -33.509 5.170 1.00 26.33 371 THR B C 1
ATOM 1262 O O . THR A 1 160 ? 1.088 -33.226 6.158 1.00 28.65 371 THR B O 1
ATOM 1266 N N . GLY A 1 161 ? -0.901 -33.755 5.262 1.00 23.05 372 GLY B N 1
ATOM 1267 C CA . GLY A 1 161 ? -1.602 -33.642 6.516 1.00 24.23 372 GLY B CA 1
ATOM 1268 C C . GLY A 1 161 ? -2.180 -32.275 6.806 1.00 27.33 372 GLY B C 1
ATOM 1269 O O . GLY A 1 161 ? -2.903 -32.132 7.797 1.00 29.62 372 GLY B O 1
ATOM 1270 N N . TYR A 1 162 ? -1.906 -31.276 5.974 1.00 21.05 373 TYR B N 1
ATOM 1271 C CA . TYR A 1 162 ? -2.416 -29.933 6.206 1.00 24.01 373 TYR B CA 1
ATOM 1272 C C . TYR A 1 162 ? -3.887 -29.849 5.792 1.00 23.09 373 TYR B C 1
ATOM 1273 O O . TYR A 1 162 ? -4.372 -30.621 4.956 1.00 22.81 373 TYR B O 1
ATOM 1282 N N . LEU A 1 163 ? -4.610 -28.903 6.402 1.00 20.90 374 LEU B N 1
ATOM 1283 C CA . LEU A 1 163 ? -6.065 -28.902 6.319 1.00 20.42 374 LEU B CA 1
ATOM 1284 C C . LEU A 1 163 ? -6.689 -27.627 5.775 1.00 22.09 374 LEU B C 1
ATOM 1285 O O . LEU A 1 163 ? -7.920 -27.569 5.673 1.00 20.84 374 LEU B O 1
ATOM 1290 N N . SER A 1 164 ? -5.906 -26.620 5.403 1.00 20.82 375 SER B N 1
ATOM 1291 C CA . SER A 1 164 ? -6.470 -25.323 5.056 1.00 21.19 375 SER B CA 1
ATOM 1292 C C . SER A 1 164 ? -6.020 -24.853 3.681 1.00 21.98 375 SER B C 1
ATOM 1293 O O . SER A 1 164 ? -4.849 -24.996 3.310 1.00 21.67 375 SER B O 1
ATOM 1296 N N . HIS A 1 165 ? -6.950 -24.243 2.948 1.00 21.40 376 HIS B N 1
ATOM 1297 C CA . HIS A 1 165 ? -6.614 -23.548 1.711 1.00 19.96 376 HIS B CA 1
ATOM 1298 C C . HIS A 1 165 ? -5.774 -22.319 2.015 1.00 26.75 376 HIS B C 1
ATOM 1299 O O . HIS A 1 165 ? -6.125 -21.515 2.885 1.00 26.17 376 HIS B O 1
ATOM 1306 N N . LEU A 1 166 ? -4.671 -22.171 1.281 1.00 24.04 377 LEU B N 1
ATOM 1307 C CA . LEU A 1 166 ? -3.778 -21.031 1.418 1.00 26.57 377 LEU B CA 1
ATOM 1308 C C . LEU A 1 166 ? -3.660 -20.231 0.132 1.00 27.34 377 LEU B C 1
ATOM 1309 O O . LEU A 1 166 ? -3.301 -19.047 0.189 1.00 33.18 377 LEU B O 1
ATOM 1314 N N . SER A 1 167 ? -3.976 -20.832 -1.013 1.00 23.84 378 SER B N 1
ATOM 1315 C CA . SER A 1 167 ? -3.826 -20.198 -2.313 1.00 26.13 378 SER B CA 1
ATOM 1316 C C . SER A 1 167 ? -4.961 -19.209 -2.561 1.00 28.09 378 SER B C 1
ATOM 1317 O O . SER A 1 167 ? -6.134 -19.596 -2.591 1.00 24.15 378 SER B O 1
ATOM 1320 N N . GLU A 1 168 ? -4.604 -17.937 -2.777 1.00 28.95 379 GLU B N 1
ATOM 1321 C CA . GLU A 1 168 ? -5.609 -16.926 -3.092 1.00 31.80 379 GLU B CA 1
ATOM 1322 C C . GLU A 1 168 ? -6.385 -17.283 -4.355 1.00 27.61 379 GLU B C 1
ATOM 1323 O O . GLU A 1 168 ? -7.603 -17.070 -4.424 1.00 28.96 379 GLU B O 1
ATOM 1329 N N . LYS A 1 169 ? -5.700 -17.827 -5.367 1.00 24.66 380 LYS B N 1
ATOM 1330 C CA . LYS A 1 169 ? -6.374 -18.249 -6.591 1.00 26.52 380 LYS B CA 1
ATOM 1331 C C . LYS A 1 169 ? -7.444 -19.292 -6.301 1.00 25.83 380 LYS B C 1
ATOM 1332 O O . LYS A 1 169 ? -8.572 -19.199 -6.798 1.00 24.54 380 LYS B O 1
ATOM 1338 N N . ASN A 1 170 ? -7.092 -20.315 -5.519 1.00 24.71 381 ASN B N 1
ATOM 1339 C CA . ASN A 1 170 ? -8.057 -21.362 -5.212 1.00 23.62 381 ASN B CA 1
ATOM 1340 C C . ASN A 1 170 ? -9.201 -20.837 -4.364 1.00 24.88 381 ASN B C 1
ATOM 1341 O O . ASN A 1 170 ? -10.356 -21.214 -4.588 1.00 23.53 381 ASN B O 1
ATOM 1346 N N . MET A 1 171 ? -8.901 -19.999 -3.369 1.00 23.49 382 MET B N 1
ATOM 1347 C CA . MET A 1 171 ? -9.964 -19.466 -2.519 1.00 24.25 382 MET B CA 1
ATOM 1348 C C . MET A 1 171 ? -10.956 -18.655 -3.332 1.00 25.89 382 MET B C 1
ATOM 1349 O O . MET A 1 171 ? -12.172 -18.759 -3.124 1.00 23.06 382 MET B O 1
ATOM 1354 N N . ASP A 1 172 ? -10.458 -17.849 -4.275 1.00 25.39 383 ASP B N 1
ATOM 1355 C CA . ASP A 1 172 ? -11.359 -17.094 -5.135 1.00 25.21 383 ASP B CA 1
ATOM 1356 C C . ASP A 1 172 ? -12.199 -18.014 -6.015 1.00 25.57 383 ASP B C 1
ATOM 1357 O O . ASP A 1 172 ? -13.395 -17.766 -6.207 1.00 24.29 383 ASP B O 1
ATOM 1362 N N . ILE A 1 173 ? -11.601 -19.079 -6.559 1.00 24.08 384 ILE B N 1
ATOM 1363 C CA . ILE A 1 173 ? -12.359 -19.980 -7.422 1.00 24.53 384 ILE B CA 1
ATOM 1364 C C . ILE A 1 173 ? -13.443 -20.694 -6.625 1.00 24.27 384 ILE B C 1
ATOM 1365 O O . ILE A 1 173 ? -14.597 -20.779 -7.060 1.00 24.65 384 ILE B O 1
ATOM 1370 N N . ILE A 1 174 ? -13.074 -21.248 -5.462 1.00 23.29 385 ILE B N 1
ATOM 1371 C CA . ILE A 1 174 ? -14.031 -21.987 -4.639 1.00 22.33 385 ILE B CA 1
ATOM 1372 C C . ILE A 1 174 ? -15.197 -21.092 -4.260 1.00 23.03 385 ILE B C 1
ATOM 1373 O O . ILE A 1 174 ? -16.367 -21.474 -4.382 1.00 23.18 385 ILE B O 1
ATOM 1378 N N . ALA A 1 175 ? -14.888 -19.884 -3.778 1.00 24.30 386 ALA B N 1
ATOM 1379 C CA . ALA A 1 175 ? -15.936 -18.981 -3.319 1.00 22.85 386 ALA B CA 1
ATOM 1380 C C . ALA A 1 175 ? -16.809 -18.507 -4.474 1.00 24.13 386 ALA B C 1
ATOM 1381 O O . ALA A 1 175 ? -18.031 -18.406 -4.325 1.00 24.26 386 ALA B O 1
ATOM 1383 N N . LYS A 1 176 ? -16.212 -18.250 -5.642 1.00 23.84 387 LYS B N 1
ATOM 1384 C CA . LYS A 1 176 ? -17.017 -17.880 -6.807 1.00 24.68 387 LYS B CA 1
ATOM 1385 C C . LYS A 1 176 ? -17.994 -18.984 -7.183 1.00 24.62 387 LYS B C 1
ATOM 1386 O O . LYS A 1 176 ? -19.131 -18.707 -7.593 1.00 24.51 387 LYS B O 1
ATOM 1392 N N . ASN A 1 177 ? -17.576 -20.242 -7.058 1.00 21.92 388 ASN B N 1
ATOM 1393 C CA . ASN A 1 177 ? -18.465 -21.330 -7.430 1.00 22.24 388 ASN B CA 1
ATOM 1394 C C . ASN A 1 177 ? -19.576 -21.520 -6.409 1.00 21.87 388 ASN B C 1
ATOM 1395 O O . ASN A 1 177 ? -20.492 -22.312 -6.654 1.00 23.23 388 ASN B O 1
ATOM 1400 N N . LEU A 1 178 ? -19.492 -20.842 -5.264 1.00 21.70 389 LEU B N 1
ATOM 1401 C CA . LEU A 1 178 ? -20.529 -20.890 -4.241 1.00 22.13 389 LEU B CA 1
ATOM 1402 C C . LEU A 1 178 ? -21.318 -19.583 -4.149 1.00 25.27 389 LEU B C 1
ATOM 1403 O O . LEU A 1 178 ? -22.135 -19.418 -3.234 1.00 25.35 389 LEU B O 1
ATOM 1408 N N . GLY A 1 179 ? -21.099 -18.655 -5.076 1.00 23.83 390 GLY B N 1
ATOM 1409 C CA . GLY A 1 179 ? -21.921 -17.459 -5.167 1.00 27.21 390 GLY B CA 1
ATOM 1410 C C . GLY A 1 179 ? -21.245 -16.176 -4.739 1.00 26.81 390 GLY B C 1
ATOM 1411 O O . GLY A 1 179 ? -21.852 -15.104 -4.864 1.00 29.56 390 GLY B O 1
ATOM 1412 N N . TRP A 1 180 ? -20.014 -16.244 -4.248 1.00 26.48 391 TRP B N 1
ATOM 1413 C CA . TRP A 1 180 ? -19.302 -15.093 -3.719 1.00 27.59 391 TRP B CA 1
ATOM 1414 C C . TRP A 1 180 ? -18.733 -14.217 -4.829 1.00 30.59 391 TRP B C 1
ATOM 1415 O O . TRP A 1 180 ? -18.383 -14.696 -5.915 1.00 31.47 391 TRP B O 1
ATOM 1426 N N . GLU A 1 181 ? -18.619 -12.922 -4.525 1.00 32.56 392 GLU B N 1
ATOM 1427 C CA . GLU A 1 181 ? -17.982 -11.942 -5.394 1.00 34.04 392 GLU B CA 1
ATOM 1428 C C . GLU A 1 181 ? -17.055 -11.076 -4.557 1.00 35.09 392 GLU B C 1
ATOM 1429 O O . GLU A 1 181 ? -17.294 -10.862 -3.365 1.00 34.87 392 GLU B O 1
ATOM 1435 N N . ALA A 1 182 ? -15.996 -10.567 -5.197 1.00 37.25 393 ALA B N 1
ATOM 1436 C CA . ALA A 1 182 ? -14.968 -9.824 -4.469 1.00 36.37 393 ALA B CA 1
ATOM 1437 C C . ALA A 1 182 ? -15.547 -8.627 -3.721 1.00 36.84 393 ALA B C 1
ATOM 1438 O O . ALA A 1 182 ? -15.120 -8.321 -2.600 1.00 37.86 393 ALA B O 1
ATOM 1440 N N . ALA A 1 183 ? -16.525 -7.941 -4.317 1.00 39.80 394 ALA B N 1
ATOM 1441 C CA . ALA A 1 183 ? -17.123 -6.777 -3.672 1.00 41.97 394 ALA B CA 1
ATOM 1442 C C . ALA A 1 183 ? -17.837 -7.119 -2.367 1.00 45.23 394 ALA B C 1
ATOM 1443 O O . ALA A 1 183 ? -18.153 -6.208 -1.592 1.00 41.93 394 ALA B O 1
ATOM 1445 N N . ASP A 1 184 ? -18.092 -8.401 -2.098 1.00 40.44 395 ASP B N 1
ATOM 1446 C CA . ASP A 1 184 ? -18.817 -8.789 -0.894 1.00 38.69 395 ASP B CA 1
ATOM 1447 C C . ASP A 1 184 ? -17.947 -8.793 0.354 1.00 39.73 395 ASP B C 1
ATOM 1448 O O . ASP A 1 184 ? -18.486 -8.840 1.467 1.00 40.23 395 ASP B O 1
ATOM 1453 N N . GLY A 1 185 ? -16.626 -8.761 0.204 1.00 40.34 396 GLY B N 1
ATOM 1454 C CA . GLY A 1 185 ? -15.760 -8.868 1.360 1.00 39.65 396 GLY B CA 1
ATOM 1455 C C . GLY A 1 185 ? -15.813 -10.262 1.970 1.00 36.54 396 GLY B C 1
ATOM 1456 O O . GLY A 1 185 ? -16.325 -11.218 1.385 1.00 33.38 396 GLY B O 1
ATOM 1457 N N . ASP A 1 186 ? -15.263 -10.357 3.177 1.00 33.52 397 ASP B N 1
ATOM 1458 C CA . ASP A 1 186 ? -15.281 -11.605 3.934 1.00 33.32 397 ASP B CA 1
ATOM 1459 C C . ASP A 1 186 ? -16.237 -11.521 5.125 1.00 39.03 397 ASP B C 1
ATOM 1460 O O . ASP A 1 186 ? -16.797 -10.462 5.405 1.00 41.24 397 ASP B O 1
ATOM 1466 N N . GLN B 2 1 ? 11.004 -34.666 -5.378 1.00 22.91 23 GLN C N 1
ATOM 1467 C CA . GLN B 2 1 ? 10.900 -33.511 -4.483 1.00 23.43 23 GLN C CA 1
ATOM 1468 C C . GLN B 2 1 ? 11.629 -33.691 -3.146 1.00 25.13 23 GLN C C 1
ATOM 1469 O O . GLN B 2 1 ? 11.668 -32.763 -2.332 1.00 23.69 23 GLN C O 1
ATOM 1475 N N . VAL B 2 2 ? 12.182 -34.876 -2.897 1.00 22.76 24 VAL C N 1
ATOM 1476 C CA . VAL B 2 2 ? 13.135 -35.049 -1.804 1.00 21.76 24 VAL C CA 1
ATOM 1477 C C . VAL B 2 2 ? 14.361 -35.759 -2.352 1.00 20.34 24 VAL C C 1
ATOM 1478 O O . VAL B 2 2 ? 14.295 -36.485 -3.349 1.00 20.83 24 VAL C O 1
ATOM 1482 N N . GLN B 2 3 ? 15.491 -35.539 -1.685 1.00 19.68 25 GLN C N 1
ATOM 1483 C CA . GLN B 2 3 ? 16.738 -36.222 -1.975 1.00 18.90 25 GLN C CA 1
ATOM 1484 C C . GLN B 2 3 ? 17.276 -36.846 -0.698 1.00 16.86 25 GLN C C 1
ATOM 1485 O O . GLN B 2 3 ? 17.253 -36.221 0.361 1.00 19.30 25 GLN C O 1
ATOM 1491 N N . LEU B 2 4 ? 17.759 -38.081 -0.803 1.00 18.47 26 LEU C N 1
ATOM 1492 C CA . LEU B 2 4 ? 18.171 -38.857 0.362 1.00 19.50 26 LEU C CA 1
ATOM 1493 C C . LEU B 2 4 ? 19.636 -39.236 0.228 1.00 18.78 26 LEU C C 1
ATOM 1494 O O . LEU B 2 4 ? 20.108 -39.558 -0.866 1.00 22.35 26 LEU C O 1
ATOM 1499 N N . GLN B 2 5 ? 20.350 -39.213 1.347 1.00 19.26 27 GLN C N 1
ATOM 1500 C CA . GLN B 2 5 ? 21.759 -39.591 1.374 1.00 21.10 27 GLN C CA 1
ATOM 1501 C C . GLN B 2 5 ? 22.060 -40.312 2.676 1.00 17.93 27 GLN C C 1
ATOM 1502 O O . GLN B 2 5 ? 21.909 -39.730 3.755 1.00 20.28 27 GLN C O 1
ATOM 1508 N N . GLU B 2 6 ? 22.532 -41.553 2.585 1.00 18.58 28 GLU C N 1
ATOM 1509 C CA . GLU B 2 6 ? 22.759 -42.311 3.800 1.00 18.91 28 GLU C CA 1
ATOM 1510 C C . GLU B 2 6 ? 24.219 -42.723 3.926 1.00 26.29 28 GLU C C 1
ATOM 1511 O O . GLU B 2 6 ? 24.982 -42.726 2.952 1.00 26.68 28 GLU C O 1
ATOM 1517 N N . SER B 2 7 ? 24.599 -43.048 5.162 1.00 20.56 29 SER C N 1
ATOM 1518 C CA . SER B 2 7 ? 25.980 -43.355 5.496 1.00 24.95 29 SER C CA 1
ATOM 1519 C C . SER B 2 7 ? 25.999 -44.213 6.753 1.00 22.77 29 SER C C 1
ATOM 1520 O O . SER B 2 7 ? 24.980 -44.384 7.427 1.00 19.19 29 SER C O 1
ATOM 1523 N N . GLY B 2 8 ? 27.173 -44.748 7.063 1.00 22.38 30 GLY C N 1
ATOM 1524 C CA . GLY B 2 8 ? 27.378 -45.482 8.301 1.00 21.89 30 GLY C CA 1
ATOM 1525 C C . GLY B 2 8 ? 27.681 -46.956 8.124 1.00 22.68 30 GLY C C 1
ATOM 1526 O O . GLY B 2 8 ? 27.990 -47.630 9.121 1.00 23.28 30 GLY C O 1
ATOM 1527 N N . GLY B 2 9 ? 27.600 -47.493 6.916 1.00 23.30 31 GLY C N 1
ATOM 1528 C CA . GLY B 2 9 ? 27.909 -48.895 6.694 1.00 23.85 31 GLY C CA 1
ATOM 1529 C C . GLY B 2 9 ? 29.365 -49.212 6.978 1.00 24.47 31 GLY C C 1
ATOM 1530 O O . GLY B 2 9 ? 30.226 -48.346 7.124 1.00 28.60 31 GLY C O 1
ATOM 1531 N N . GLY B 2 10 ? 29.631 -50.501 7.080 1.00 21.22 32 GLY C N 1
ATOM 1532 C CA . GLY B 2 10 ? 30.991 -50.967 7.239 1.00 21.88 32 GLY C CA 1
ATOM 1533 C C . GLY B 2 10 ? 30.987 -52.458 7.480 1.00 22.00 32 GLY C C 1
ATOM 1534 O O . GLY B 2 10 ? 29.949 -53.120 7.419 1.00 21.01 32 GLY C O 1
ATOM 1535 N N . LEU B 2 11 ? 32.174 -52.973 7.754 1.00 18.29 33 LEU C N 1
ATOM 1536 C CA . LEU B 2 11 ? 32.348 -54.376 8.104 1.00 19.65 33 LEU C CA 1
ATOM 1537 C C . LEU B 2 11 ? 32.527 -54.471 9.609 1.00 22.86 33 LEU C C 1
ATOM 1538 O O . LEU B 2 11 ? 33.334 -53.738 10.191 1.00 24.85 33 LEU C O 1
ATOM 1543 N N . VAL B 2 12 ? 31.756 -55.356 10.240 1.00 19.35 34 VAL C N 1
ATOM 1544 C CA . VAL B 2 12 ? 31.837 -55.575 11.677 1.00 19.47 34 VAL C CA 1
ATOM 1545 C C . VAL B 2 12 ? 31.820 -57.074 11.927 1.00 20.12 34 VAL C C 1
ATOM 1546 O O . VAL B 2 12 ? 31.464 -57.868 11.051 1.00 20.71 34 VAL C O 1
ATOM 1550 N N . GLN B 2 13 ? 32.243 -57.454 13.128 1.00 21.08 35 GLN C N 1
ATOM 1551 C CA . GLN B 2 13 ? 32.198 -58.853 13.523 1.00 20.63 35 GLN C CA 1
ATOM 1552 C C . GLN B 2 13 ? 30.861 -59.170 14.177 1.00 19.31 35 GLN C C 1
ATOM 1553 O O . GLN B 2 13 ? 30.160 -58.289 14.679 1.00 19.32 35 GLN C O 1
ATOM 1559 N N . ALA B 2 14 ? 30.513 -60.455 14.154 1.00 19.42 36 ALA C N 1
ATOM 1560 C CA . ALA B 2 14 ? 29.310 -60.923 14.829 1.00 19.43 36 ALA C CA 1
ATOM 1561 C C . ALA B 2 14 ? 29.230 -60.369 16.247 1.00 18.47 36 ALA C C 1
ATOM 1562 O O . ALA B 2 14 ? 30.228 -60.311 16.973 1.00 20.60 36 ALA C O 1
ATOM 1564 N N . GLY B 2 15 ? 28.026 -59.937 16.623 1.00 18.06 37 GLY C N 1
ATOM 1565 C CA . GLY B 2 15 ? 27.784 -59.313 17.905 1.00 20.46 37 GLY C CA 1
ATOM 1566 C C . GLY B 2 15 ? 28.010 -57.819 17.914 1.00 18.44 37 GLY C C 1
ATOM 1567 O O . GLY B 2 15 ? 27.665 -57.155 18.903 1.00 20.01 37 GLY C O 1
ATOM 1568 N N . GLY B 2 16 ? 28.554 -57.272 16.833 1.00 17.88 38 GLY C N 1
ATOM 1569 C CA . GLY B 2 16 ? 28.900 -55.869 16.775 1.00 19.49 38 GLY C CA 1
ATOM 1570 C C . GLY B 2 16 ? 27.702 -54.970 16.547 1.00 19.83 38 GLY C C 1
ATOM 1571 O O . GLY B 2 16 ? 26.556 -55.404 16.393 1.00 19.10 38 GLY C O 1
ATOM 1572 N N . SER B 2 17 ? 27.999 -53.671 16.516 1.00 19.18 39 SER C N 1
ATOM 1573 C CA . SER B 2 17 ? 27.008 -52.632 16.287 1.00 19.09 39 SER C CA 1
ATOM 1574 C C . SER B 2 17 ? 27.429 -51.735 15.134 1.00 20.02 39 SER C C 1
ATOM 1575 O O . SER B 2 17 ? 28.621 -51.557 14.856 1.00 20.20 39 SER C O 1
ATOM 1578 N N . LEU B 2 18 ? 26.429 -51.150 14.484 1.00 18.00 40 LEU C N 1
ATOM 1579 C CA . LEU B 2 18 ? 26.626 -50.101 13.490 1.00 18.51 40 LEU C CA 1
ATOM 1580 C C . LEU B 2 18 ? 25.475 -49.127 13.626 1.00 18.37 40 LEU C C 1
ATOM 1581 O O . LEU B 2 18 ? 24.374 -49.523 13.998 1.00 18.74 40 LEU C O 1
ATOM 1586 N N . ARG B 2 19 ? 25.723 -47.858 13.303 1.00 18.17 41 ARG C N 1
ATOM 1587 C CA . ARG B 2 19 ? 24.689 -46.827 13.346 1.00 16.66 41 ARG C CA 1
ATOM 1588 C C . ARG B 2 19 ? 24.592 -46.174 11.971 1.00 17.16 41 ARG C C 1
ATOM 1589 O O . ARG B 2 19 ? 25.539 -45.505 11.521 1.00 20.52 41 ARG C O 1
ATOM 1597 N N . LEU B 2 20 ? 23.470 -46.383 11.295 1.00 16.89 42 LEU C N 1
ATOM 1598 C CA . LEU B 2 20 ? 23.257 -45.781 9.988 1.00 18.88 42 LEU C CA 1
ATOM 1599 C C . LEU B 2 20 ? 22.511 -44.467 10.149 1.00 16.62 42 LEU C C 1
ATOM 1600 O O . LEU B 2 20 ? 21.716 -44.293 11.075 1.00 18.54 42 LEU C O 1
ATOM 1605 N N . SER B 2 21 ? 22.797 -43.529 9.241 1.00 17.46 43 SER C N 1
ATOM 1606 C CA . SER B 2 21 ? 22.196 -42.200 9.232 1.00 18.34 43 SER C CA 1
ATOM 1607 C C . SER B 2 21 ? 21.716 -41.910 7.821 1.00 18.38 43 SER C C 1
ATOM 1608 O O . SER B 2 21 ? 22.407 -42.230 6.851 1.00 19.88 43 SER C O 1
ATOM 1611 N N . CYS B 2 22 ? 20.544 -41.296 7.699 1.00 18.07 44 CYS C N 1
ATOM 1612 C CA . CYS B 2 22 ? 20.050 -40.821 6.411 1.00 17.79 44 CYS C CA 1
ATOM 1613 C C . CYS B 2 22 ? 19.574 -39.391 6.547 1.00 17.97 44 CYS C C 1
ATOM 1614 O O . CYS B 2 22 ? 18.776 -39.090 7.433 1.00 21.47 44 CYS C O 1
ATOM 1617 N N . VAL B 2 23 ? 20.035 -38.518 5.658 1.00 18.54 45 VAL C N 1
ATOM 1618 C CA . VAL B 2 23 ? 19.610 -37.123 5.646 1.00 19.81 45 VAL C CA 1
ATOM 1619 C C . VAL B 2 23 ? 18.736 -36.885 4.424 1.00 18.85 45 VAL C C 1
ATOM 1620 O O . VAL B 2 23 ? 19.119 -37.227 3.298 1.00 20.59 45 VAL C O 1
ATOM 1624 N N . ALA B 2 24 ? 17.561 -36.304 4.656 1.00 19.53 46 ALA C N 1
ATOM 1625 C CA . ALA B 2 24 ? 16.644 -35.887 3.609 1.00 19.73 46 ALA C CA 1
ATOM 1626 C C . ALA B 2 24 ? 16.741 -34.380 3.413 1.00 21.38 46 ALA C C 1
ATOM 1627 O O . ALA B 2 24 ? 16.778 -33.618 4.383 1.00 22.36 46 ALA C O 1
ATOM 1629 N N . SER B 2 25 ? 16.771 -33.955 2.160 1.00 20.48 47 SER C N 1
ATOM 1630 C CA . SER B 2 25 ? 16.601 -32.551 1.823 1.00 22.14 47 SER C CA 1
ATOM 1631 C C . SER B 2 25 ? 15.423 -32.404 0.868 1.00 23.54 47 SER C C 1
ATOM 1632 O O . SER B 2 25 ? 15.018 -33.358 0.196 1.00 23.27 47 SER C O 1
ATOM 1635 N N . GLY B 2 26 ? 14.856 -31.202 0.836 1.00 22.34 48 GLY C N 1
ATOM 1636 C CA . GLY B 2 26 ? 13.731 -30.941 -0.044 1.00 22.13 48 GLY C CA 1
ATOM 1637 C C . GLY B 2 26 ? 12.436 -30.685 0.695 1.00 22.72 48 GLY C C 1
ATOM 1638 O O . GLY B 2 26 ? 12.421 -30.018 1.730 1.00 22.80 48 GLY C O 1
ATOM 1639 N N . ILE B 2 27 ? 11.332 -31.211 0.167 1.00 21.31 49 ILE C N 1
ATOM 1640 C CA . ILE B 2 27 ? 10.001 -30.956 0.727 1.00 24.79 49 ILE C CA 1
ATOM 1641 C C . ILE B 2 27 ? 9.773 -32.022 1.797 1.00 22.88 49 ILE C C 1
ATOM 1642 O O . ILE B 2 27 ? 9.197 -33.084 1.538 1.00 20.29 49 ILE C O 1
ATOM 1647 N N . ILE B 2 28 ? 10.211 -31.727 3.025 1.00 21.86 50 ILE C N 1
ATOM 1648 C CA . ILE B 2 28 ? 10.241 -32.743 4.080 1.00 22.49 50 ILE C CA 1
ATOM 1649 C C . ILE B 2 28 ? 8.840 -33.221 4.426 1.00 24.61 50 ILE C C 1
ATOM 1650 O O . ILE B 2 28 ? 8.625 -34.414 4.685 1.00 20.79 50 ILE C O 1
ATOM 1655 N N . GLU B 2 29 ? 7.863 -32.309 4.433 1.00 23.72 51 GLU C N 1
ATOM 1656 C CA . GLU B 2 29 ? 6.499 -32.676 4.787 1.00 23.32 51 GLU C CA 1
ATOM 1657 C C . GLU B 2 29 ? 5.861 -33.629 3.780 1.00 22.37 51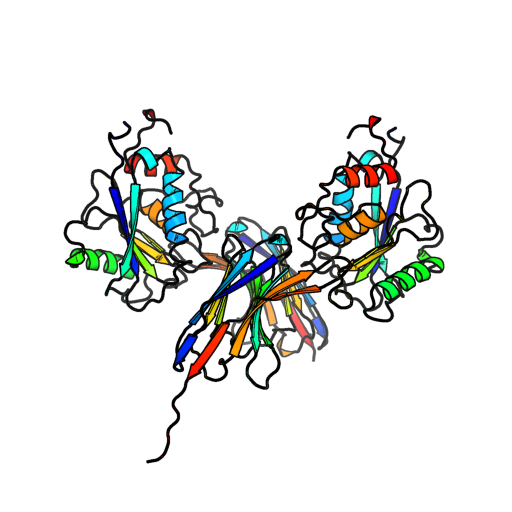 GLU C C 1
ATOM 1658 O O . GLU B 2 29 ? 4.818 -34.207 4.088 1.00 20.96 51 GLU C O 1
ATOM 1664 N N . SER B 2 30 ? 6.438 -33.793 2.589 1.00 20.21 52 SER C N 1
ATOM 1665 C CA . SER B 2 30 ? 5.938 -34.800 1.659 1.00 18.62 52 SER C CA 1
ATOM 1666 C C . SER B 2 30 ? 6.263 -36.224 2.092 1.00 18.71 52 SER C C 1
ATOM 1667 O O . SER B 2 30 ? 5.632 -37.160 1.575 1.00 18.32 52 SER C O 1
ATOM 1670 N N . ILE B 2 31 ? 7.181 -36.416 3.045 1.00 18.44 53 ILE C N 1
ATOM 1671 C CA . ILE B 2 31 ? 7.584 -37.763 3.463 1.00 17.96 53 ILE C CA 1
ATOM 1672 C C . ILE B 2 31 ? 6.500 -38.346 4.368 1.00 16.67 53 ILE C C 1
ATOM 1673 O O . ILE B 2 31 ? 6.316 -37.908 5.509 1.00 19.65 53 ILE C O 1
ATOM 1678 N N . ASN B 2 32 ? 5.779 -39.346 3.856 1.00 16.22 54 ASN C N 1
ATOM 1679 C CA . ASN B 2 32 ? 4.756 -40.036 4.638 1.00 16.56 54 ASN C CA 1
ATOM 1680 C C . ASN B 2 32 ? 5.334 -41.171 5.475 1.00 17.40 54 ASN C C 1
ATOM 1681 O O . ASN B 2 32 ? 4.902 -41.390 6.615 1.00 19.08 54 ASN C O 1
ATOM 1686 N N . THR B 2 33 ? 6.295 -41.912 4.929 1.00 17.07 55 THR C N 1
ATOM 1687 C CA . THR B 2 33 ? 6.933 -42.996 5.660 1.00 15.71 55 THR C CA 1
ATOM 1688 C C . THR B 2 33 ? 8.420 -42.883 5.350 1.00 17.30 55 THR C C 1
ATOM 1689 O O . THR B 2 33 ? 8.788 -42.765 4.181 1.00 19.32 55 THR C O 1
ATOM 1693 N N . PHE B 2 34 ? 9.261 -42.893 6.378 1.00 17.11 56 PHE C N 1
ATOM 1694 C CA . PHE B 2 34 ? 10.710 -42.704 6.266 1.00 16.48 56 PHE C CA 1
ATOM 1695 C C . PHE B 2 34 ? 11.319 -44.002 6.787 1.00 16.17 56 PHE C C 1
ATOM 1696 O O . PHE B 2 34 ? 10.988 -44.433 7.899 1.00 18.31 56 PHE C O 1
ATOM 1704 N N . GLY B 2 35 ? 12.161 -44.660 5.987 1.00 16.24 57 GLY C N 1
ATOM 1705 C CA . GLY B 2 35 ? 12.528 -45.996 6.431 1.00 16.72 57 GLY C CA 1
ATOM 1706 C C . GLY B 2 35 ? 13.815 -46.545 5.854 1.00 17.02 57 GLY C C 1
ATOM 1707 O O . GLY B 2 35 ? 14.552 -45.865 5.132 1.00 18.05 57 GLY C O 1
ATOM 1708 N N . TRP B 2 36 ? 14.066 -47.810 6.201 1.00 16.01 58 TRP C N 1
ATOM 1709 C CA . TRP B 2 36 ? 15.279 -48.533 5.840 1.00 16.59 58 TRP C CA 1
ATOM 1710 C C . TRP B 2 36 ? 14.898 -49.872 5.226 1.00 17.63 58 TRP C C 1
ATOM 1711 O O . TRP B 2 36 ? 14.113 -50.628 5.818 1.00 17.84 58 TRP C O 1
ATOM 1722 N N . TYR B 2 37 ? 15.477 -50.167 4.060 1.00 16.51 59 TYR C N 1
ATOM 1723 C CA . TYR B 2 37 ? 15.330 -51.433 3.357 1.00 16.23 59 TYR C CA 1
ATOM 1724 C C . TYR B 2 37 ? 16.715 -52.055 3.189 1.00 16.47 59 TYR C C 1
ATOM 1725 O O . TYR B 2 37 ? 17.736 -51.375 3.327 1.00 18.95 59 TYR C O 1
ATOM 1734 N N . ARG B 2 38 ? 16.765 -53.356 2.924 1.00 16.20 60 ARG C N 1
ATOM 1735 C CA . ARG B 2 38 ? 18.061 -53.978 2.673 1.00 16.32 60 ARG C CA 1
ATOM 1736 C C . ARG B 2 38 ? 17.935 -55.037 1.589 1.00 17.43 60 ARG C C 1
ATOM 1737 O O . ARG B 2 38 ? 16.865 -55.612 1.389 1.00 19.27 60 ARG C O 1
ATOM 1745 N N . GLN B 2 39 ? 19.037 -55.268 0.873 1.00 18.80 61 GLN C N 1
ATOM 1746 C CA . GLN B 2 39 ? 19.089 -56.292 -0.172 1.00 19.26 61 GLN C CA 1
ATOM 1747 C C . GLN B 2 39 ? 20.415 -57.031 -0.112 1.00 19.44 61 GLN C C 1
ATOM 1748 O O . GLN B 2 39 ? 21.476 -56.414 -0.241 1.00 21.04 61 GLN C O 1
ATOM 1754 N N . ALA B 2 40 ? 20.354 -58.333 0.098 1.00 21.39 62 ALA C N 1
ATOM 1755 C CA . ALA B 2 40 ? 21.510 -59.209 0.167 1.00 19.97 62 ALA C CA 1
ATOM 1756 C C . ALA B 2 40 ? 21.633 -59.999 -1.125 1.00 25.27 62 ALA C C 1
ATOM 1757 O O . ALA B 2 40 ? 20.650 -60.162 -1.854 1.00 23.88 62 ALA C O 1
ATOM 1759 N N . PRO B 2 41 ? 22.827 -60.500 -1.456 1.00 25.35 63 PRO C N 1
ATOM 1760 C CA . PRO B 2 41 ? 23.005 -61.170 -2.754 1.00 24.81 63 PRO C CA 1
ATOM 1761 C C . PRO B 2 41 ? 22.054 -62.345 -2.933 1.00 25.23 63 PRO C C 1
ATOM 1762 O O . PRO B 2 41 ? 21.955 -63.230 -2.077 1.00 26.27 63 PRO C O 1
ATOM 1766 N N . GLY B 2 42 ? 21.344 -62.333 -4.056 1.00 28.31 64 GLY C N 1
ATOM 1767 C CA . GLY B 2 42 ? 20.432 -63.403 -4.393 1.00 29.94 64 GLY C CA 1
ATOM 1768 C C . GLY B 2 42 ? 19.058 -63.286 -3.781 1.00 31.67 64 GLY C C 1
ATOM 1769 O O . GLY B 2 42 ? 18.180 -64.102 -4.104 1.00 31.56 64 GLY C O 1
ATOM 1770 N N . LYS B 2 43 ? 18.837 -62.301 -2.918 1.00 26.60 65 LYS C N 1
ATOM 1771 C CA . LYS B 2 43 ? 17.588 -62.157 -2.189 1.00 28.21 65 LYS C CA 1
ATOM 1772 C C . LYS B 2 43 ? 16.827 -60.931 -2.666 1.00 24.00 65 LYS C C 1
ATOM 1773 O O . LYS B 2 43 ? 17.381 -60.011 -3.275 1.00 27.45 65 LYS C O 1
ATOM 1779 N N . GLN B 2 44 ? 15.533 -60.928 -2.365 1.00 27.59 66 GLN C N 1
ATOM 1780 C CA . GLN B 2 44 ? 14.696 -59.780 -2.656 1.00 28.56 66 GLN C CA 1
ATOM 1781 C C . GLN B 2 44 ? 14.912 -58.697 -1.606 1.00 25.43 66 GLN C C 1
ATOM 1782 O O . GLN B 2 44 ? 15.183 -58.983 -0.434 1.00 25.30 66 GLN C O 1
ATOM 1788 N N . ARG B 2 45 ? 14.800 -57.448 -2.045 1.00 25.09 67 ARG C N 1
ATOM 1789 C CA . ARG B 2 45 ? 14.824 -56.317 -1.126 1.00 24.97 67 ARG C CA 1
ATOM 1790 C C . ARG B 2 45 ? 13.710 -56.452 -0.098 1.00 25.15 67 ARG C C 1
ATOM 1791 O O . ARG B 2 45 ? 12.607 -56.905 -0.416 1.00 25.96 67 ARG C O 1
ATOM 1799 N N . GLU B 2 46 ? 13.993 -56.052 1.140 1.00 21.79 68 GLU C N 1
ATOM 1800 C CA . GLU B 2 46 ? 13.045 -56.238 2.228 1.00 21.35 68 GLU C CA 1
ATOM 1801 C C . GLU B 2 46 ? 13.078 -55.058 3.192 1.00 20.07 68 GLU C C 1
ATOM 1802 O O . GLU B 2 46 ? 14.127 -54.441 3.426 1.00 19.68 68 GLU C O 1
ATOM 1808 N N . LEU B 2 47 ? 11.906 -54.758 3.755 1.00 19.47 69 LEU C N 1
ATOM 1809 C CA . LEU B 2 47 ? 11.803 -53.735 4.787 1.00 19.37 69 LEU C CA 1
ATOM 1810 C C . LEU B 2 47 ? 12.597 -54.153 6.020 1.00 18.68 69 LEU C C 1
ATOM 1811 O O . LEU B 2 47 ? 12.535 -55.305 6.455 1.00 20.27 69 LEU C O 1
ATOM 1816 N N . VAL B 2 48 ? 13.368 -53.217 6.566 1.00 16.93 70 VAL C N 1
ATOM 1817 C CA . VAL B 2 48 ? 14.034 -53.399 7.844 1.00 16.24 70 VAL C CA 1
ATOM 1818 C C . VAL B 2 48 ? 13.275 -52.698 8.961 1.00 19.09 70 VAL C C 1
ATOM 1819 O O . VAL B 2 48 ? 12.930 -53.311 9.970 1.00 18.29 70 VAL C O 1
ATOM 1823 N N . ALA B 2 49 ? 13.012 -51.405 8.795 1.00 17.79 71 ALA C N 1
ATOM 1824 C CA . ALA B 2 49 ? 12.329 -50.619 9.812 1.00 15.85 71 ALA C CA 1
ATOM 1825 C C . ALA B 2 49 ? 11.864 -49.337 9.151 1.00 19.15 71 ALA C C 1
ATOM 1826 O O . ALA B 2 49 ? 12.552 -48.819 8.268 1.00 18.08 71 ALA C O 1
ATOM 1828 N N . ASP B 2 50 ? 10.700 -48.832 9.559 1.00 17.18 72 ASP C N 1
ATOM 1829 C CA . ASP B 2 50 ? 10.277 -47.526 9.068 1.00 16.28 72 ASP C CA 1
ATOM 1830 C C . ASP B 2 50 ? 9.504 -46.775 10.151 1.00 17.51 72 ASP C C 1
ATOM 1831 O O . ASP B 2 50 ? 9.181 -47.317 11.212 1.00 19.61 72 ASP C O 1
ATOM 1836 N N . ILE B 2 51 ? 9.242 -45.497 9.877 1.00 16.52 73 ILE C N 1
ATOM 1837 C CA . ILE B 2 51 ? 8.522 -44.617 10.798 1.00 16.33 73 ILE C CA 1
ATOM 1838 C C . ILE B 2 51 ? 7.589 -43.734 9.969 1.00 18.19 73 ILE C C 1
ATOM 1839 O O . ILE B 2 51 ? 7.987 -43.184 8.935 1.00 19.21 73 ILE C O 1
ATOM 1844 N N . SER B 2 52 ? 6.337 -43.627 10.410 1.00 17.79 74 SER C N 1
ATOM 1845 C CA . SER B 2 52 ? 5.348 -42.802 9.729 1.00 20.19 74 SER C CA 1
ATOM 1846 C C . SER B 2 52 ? 5.495 -41.335 10.118 1.00 19.41 74 SER C C 1
ATOM 1847 O O . SER B 2 52 ? 6.168 -40.982 11.094 1.00 19.83 74 SER C O 1
ATOM 1850 N N . ARG B 2 53 ? 4.833 -40.457 9.350 1.00 18.43 75 ARG C N 1
ATOM 1851 C CA . ARG B 2 53 ? 4.854 -39.044 9.710 1.00 20.30 75 ARG C CA 1
ATOM 1852 C C . ARG B 2 53 ? 4.249 -38.802 11.088 1.00 19.83 75 ARG C C 1
ATOM 1853 O O . ARG B 2 53 ? 4.546 -37.774 11.707 1.00 22.09 75 ARG C O 1
ATOM 1861 N N . TRP B 2 54 ? 3.426 -39.727 11.591 1.00 17.75 76 TRP C N 1
ATOM 1862 C CA . TRP B 2 54 ? 2.823 -39.579 12.908 1.00 18.36 76 TRP C CA 1
ATOM 1863 C C . TRP B 2 54 ? 3.610 -40.292 13.994 1.00 21.22 76 TRP C C 1
ATOM 1864 O O . TRP B 2 54 ? 3.183 -40.283 15.151 1.00 20.57 76 TRP C O 1
ATOM 1875 N N . GLY B 2 55 ? 4.754 -40.896 13.654 1.00 18.46 77 GLY C N 1
ATOM 1876 C CA . GLY B 2 55 ? 5.643 -41.452 14.658 1.00 18.85 77 GLY C CA 1
ATOM 1877 C C . GLY B 2 55 ? 5.508 -42.942 14.898 1.00 20.81 77 GLY C C 1
ATOM 1878 O O . GLY B 2 55 ? 6.214 -43.479 15.762 1.00 20.39 77 GLY C O 1
ATOM 1879 N N . SER B 2 56 ? 4.644 -43.627 14.148 1.00 20.25 78 SER C N 1
ATOM 1880 C CA . SER B 2 56 ? 4.429 -45.056 14.304 1.00 20.80 78 SER C CA 1
ATOM 1881 C C . SER B 2 56 ? 5.525 -45.855 13.595 1.00 21.56 78 SER C C 1
ATOM 1882 O O . SER B 2 56 ? 5.803 -45.624 12.411 1.00 19.70 78 SER C O 1
ATOM 1885 N N . THR B 2 57 ? 6.131 -46.814 14.299 1.00 21.86 79 THR C N 1
ATOM 1886 C CA . THR B 2 57 ? 7.233 -47.573 13.719 1.00 21.82 79 THR C CA 1
ATOM 1887 C C . THR B 2 57 ? 6.805 -48.994 13.371 1.00 23.91 79 THR C C 1
ATOM 1888 O O . THR B 2 57 ? 5.871 -49.555 13.959 1.00 25.07 79 THR C O 1
ATOM 1892 N N . ASN B 2 58 ? 7.519 -49.579 12.407 1.00 20.85 80 ASN C N 1
ATOM 1893 C CA . ASN B 2 58 ? 7.413 -50.982 12.035 1.00 22.01 80 ASN C CA 1
ATOM 1894 C C . ASN B 2 58 ? 8.815 -51.553 11.925 1.00 22.91 80 ASN C C 1
ATOM 1895 O O . ASN B 2 58 ? 9.725 -50.872 11.446 1.00 20.50 80 ASN C O 1
ATOM 1900 N N . TYR B 2 59 ? 8.978 -52.797 12.361 1.00 21.04 81 TYR C N 1
ATOM 1901 C CA . TYR B 2 59 ? 10.236 -53.519 12.246 1.00 20.28 81 TYR C CA 1
ATOM 1902 C C . TYR B 2 59 ? 9.982 -54.872 11.611 1.00 23.66 81 TYR C C 1
ATOM 1903 O O . TYR B 2 59 ? 8.959 -55.508 11.880 1.00 22.24 81 TYR C O 1
ATOM 1912 N N . ALA B 2 60 ? 10.931 -55.334 10.804 1.00 20.13 82 ALA C N 1
ATOM 1913 C CA . ALA B 2 60 ? 10.929 -56.739 10.416 1.00 19.73 82 ALA C CA 1
ATOM 1914 C C . ALA B 2 60 ? 11.072 -57.619 11.654 1.00 20.52 82 ALA C C 1
ATOM 1915 O O . ALA B 2 60 ? 11.793 -57.281 12.599 1.00 20.41 82 ALA C O 1
ATOM 1917 N N . ASP B 2 61 ? 10.372 -58.760 11.653 1.00 20.52 83 ASP C N 1
ATOM 1918 C CA . ASP B 2 61 ? 10.435 -59.662 12.802 1.00 22.54 83 ASP C CA 1
ATOM 1919 C C . ASP B 2 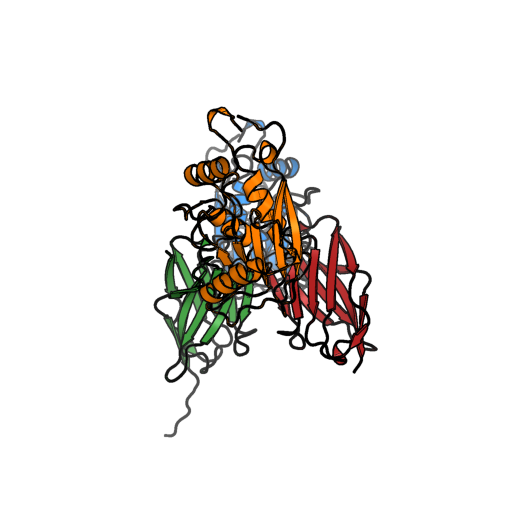61 ? 11.871 -60.039 13.144 1.00 22.32 83 ASP C C 1
ATOM 1920 O O . ASP B 2 61 ? 12.224 -60.162 14.320 1.00 25.39 83 ASP C O 1
ATOM 1925 N N . SER B 2 62 ? 12.711 -60.222 12.126 1.00 22.40 84 SER C N 1
ATOM 1926 C CA . SER B 2 62 ? 14.068 -60.713 12.335 1.00 24.24 84 SER C CA 1
ATOM 1927 C C . SER B 2 62 ? 15.006 -59.676 12.932 1.00 23.73 84 SER C C 1
ATOM 1928 O O . SER B 2 62 ? 16.104 -60.055 13.353 1.00 22.29 84 SER C O 1
ATOM 1931 N N . VAL B 2 63 ? 14.620 -58.401 12.982 1.00 21.42 85 VAL C N 1
ATOM 1932 C CA . VAL B 2 63 ? 15.463 -57.369 13.581 1.00 21.51 85 VAL C CA 1
ATOM 1933 C C . VAL B 2 63 ? 14.819 -56.685 14.781 1.00 22.69 85 VAL C C 1
ATOM 1934 O O . VAL B 2 63 ? 15.495 -55.895 15.457 1.00 20.88 85 VAL C O 1
ATOM 1938 N N . ARG B 2 64 ? 13.543 -56.942 15.067 1.00 23.48 86 ARG C N 1
ATOM 1939 C CA . ARG B 2 64 ? 12.906 -56.344 16.231 1.00 25.71 86 ARG C CA 1
ATOM 1940 C C . ARG B 2 64 ? 13.725 -56.631 17.488 1.00 26.13 86 ARG C C 1
ATOM 1941 O O . ARG B 2 64 ? 14.250 -57.730 17.669 1.00 27.28 86 ARG C O 1
ATOM 1949 N N . ASP B 2 65 ? 13.886 -55.615 18.330 1.00 28.56 87 ASP C N 1
ATOM 1950 C CA . ASP B 2 65 ? 14.625 -55.698 19.595 1.00 31.71 87 ASP C CA 1
ATOM 1951 C C . ASP B 2 65 ? 16.134 -55.854 19.430 1.00 32.38 87 ASP C C 1
ATOM 1952 O O . ASP B 2 65 ? 16.830 -55.981 20.441 1.00 39.70 87 ASP C O 1
ATOM 1957 N N . ARG B 2 66 ? 16.658 -55.912 18.209 1.00 21.47 88 ARG C N 1
ATOM 1958 C CA . ARG B 2 66 ? 18.081 -55.705 17.978 1.00 19.04 88 ARG C CA 1
ATOM 1959 C C . ARG B 2 66 ? 18.366 -54.374 17.311 1.00 19.52 88 ARG C C 1
ATOM 1960 O O . ARG B 2 66 ? 19.424 -53.783 17.553 1.00 20.09 88 ARG C O 1
ATOM 1968 N N . PHE B 2 67 ? 17.446 -53.903 16.473 1.00 20.27 89 PHE C N 1
ATOM 1969 C CA . PHE B 2 67 ? 17.567 -52.641 15.756 1.00 18.22 89 PHE C CA 1
ATOM 1970 C C . PHE B 2 67 ? 16.562 -51.637 16.312 1.00 20.41 89 PHE C C 1
ATOM 1971 O O . PHE B 2 67 ? 15.458 -52.006 16.718 1.00 21.45 89 PHE C O 1
ATOM 1979 N N . THR B 2 68 ? 16.927 -50.353 16.282 1.00 16.98 90 THR C N 1
ATOM 1980 C CA . THR B 2 68 ? 16.021 -49.274 16.656 1.00 17.77 90 THR C CA 1
ATOM 1981 C C . THR B 2 68 ? 16.079 -48.147 15.644 1.00 18.89 90 THR C C 1
ATOM 1982 O O . THR B 2 68 ? 17.164 -47.672 15.304 1.00 19.73 90 THR C O 1
ATOM 1986 N N . ILE B 2 69 ? 14.914 -47.677 15.212 1.00 18.43 91 ILE C N 1
ATOM 1987 C CA . ILE B 2 69 ? 14.834 -46.557 14.280 1.00 18.74 91 ILE C CA 1
ATOM 1988 C C . ILE B 2 69 ? 14.458 -45.314 15.072 1.00 18.66 91 ILE C C 1
ATOM 1989 O O . ILE B 2 69 ? 13.754 -45.390 16.092 1.00 19.82 91 ILE C O 1
ATOM 1994 N N . SER B 2 70 ? 14.957 -44.160 14.630 1.00 17.91 92 SER C N 1
ATOM 1995 C CA . SER B 2 70 ? 14.596 -42.899 15.266 1.00 19.21 92 SER C CA 1
ATOM 1996 C C . SER B 2 70 ? 14.733 -41.785 14.243 1.00 20.37 92 SER C C 1
ATOM 1997 O O . SER B 2 70 ? 15.402 -41.933 13.217 1.00 19.96 92 SER C O 1
ATOM 2000 N N . ARG B 2 71 ? 14.084 -40.664 14.533 1.00 18.73 93 ARG C N 1
ATOM 2001 C CA . ARG B 2 71 ? 14.060 -39.516 13.633 1.00 20.13 93 ARG C CA 1
ATOM 2002 C C . ARG B 2 71 ? 14.302 -38.273 14.471 1.00 20.75 93 ARG C C 1
ATOM 2003 O O . ARG B 2 71 ? 13.694 -38.126 15.539 1.00 24.75 93 ARG C O 1
ATOM 2011 N N . ASP B 2 72 ? 15.176 -37.382 14.004 1.00 23.13 94 ASP C N 1
ATOM 2012 C CA . ASP B 2 72 ? 15.528 -36.262 14.869 1.00 29.81 94 ASP C CA 1
ATOM 2013 C C . ASP B 2 72 ? 14.397 -35.227 14.914 1.00 35.29 94 ASP C C 1
ATOM 2014 O O . ASP B 2 72 ? 13.413 -35.292 14.164 1.00 34.04 94 ASP C O 1
ATOM 2019 N N . ASN B 2 73 ? 14.534 -34.283 15.853 1.00 35.89 95 ASN C N 1
ATOM 2020 C CA . ASN B 2 73 ? 13.503 -33.267 16.048 1.00 40.73 95 ASN C CA 1
ATOM 2021 C C . ASN B 2 73 ? 13.194 -32.526 14.750 1.00 39.19 95 ASN C C 1
ATOM 2022 O O . ASN B 2 73 ? 12.022 -32.315 14.411 1.00 43.86 95 ASN C O 1
ATOM 2027 N N . ALA B 2 74 ? 14.235 -32.144 14.001 1.00 39.16 96 ALA C N 1
ATOM 2028 C CA . ALA B 2 74 ? 14.098 -31.405 12.748 1.00 36.07 96 ALA C CA 1
ATOM 2029 C C . ALA B 2 74 ? 13.396 -32.191 11.649 1.00 35.91 96 ALA C C 1
ATOM 2030 O O . ALA B 2 74 ? 13.030 -31.597 10.631 1.00 37.00 96 ALA C O 1
ATOM 2032 N N . LYS B 2 75 ? 13.219 -33.502 11.820 1.00 32.32 97 LYS C N 1
ATOM 2033 C CA . LYS B 2 75 ? 12.583 -34.430 10.888 1.00 29.42 97 LYS C CA 1
ATOM 2034 C C . LYS B 2 75 ? 13.425 -34.724 9.648 1.00 25.01 97 LYS C C 1
ATOM 2035 O O . LYS B 2 75 ? 12.980 -35.492 8.794 1.00 25.33 97 LYS C O 1
ATOM 2041 N N . THR B 2 76 ? 14.630 -34.165 9.524 1.00 25.77 98 THR C N 1
ATOM 2042 C CA . THR B 2 76 ? 15.420 -34.398 8.325 1.00 22.08 98 THR C CA 1
ATOM 2043 C C . THR B 2 76 ? 16.342 -35.599 8.431 1.00 22.76 98 THR C C 1
ATOM 2044 O O . THR B 2 76 ? 16.831 -36.071 7.397 1.00 25.48 98 THR C O 1
ATOM 2048 N N . THR B 2 77 ? 16.628 -36.096 9.633 1.00 22.28 99 THR C N 1
ATOM 2049 C CA . THR B 2 77 ? 17.612 -37.161 9.775 1.00 20.97 99 THR C CA 1
ATOM 2050 C C . THR B 2 77 ? 16.990 -38.397 10.399 1.00 19.99 99 THR C C 1
ATOM 2051 O O . THR B 2 77 ? 16.323 -38.321 11.440 1.00 22.48 99 THR C O 1
ATOM 2055 N N . LEU B 2 78 ? 17.219 -39.528 9.744 1.00 17.64 100 LEU C N 1
ATOM 2056 C CA . LEU B 2 78 ? 16.734 -40.831 10.162 1.00 18.87 100 LEU C CA 1
ATOM 2057 C C . LEU B 2 78 ? 17.918 -41.684 10.594 1.00 18.84 100 LEU C C 1
ATOM 2058 O O . LEU B 2 78 ? 18.953 -41.700 9.924 1.00 21.08 100 LEU C O 1
ATOM 2063 N N . TYR B 2 79 ? 17.783 -42.365 11.731 1.00 18.06 101 TYR C N 1
ATOM 2064 C CA . TYR B 2 79 ? 18.838 -43.218 12.270 1.00 19.02 101 TYR C CA 1
ATOM 2065 C C . TYR B 2 79 ? 18.387 -44.669 12.326 1.00 19.13 101 TYR C C 1
ATOM 2066 O O . TYR B 2 79 ? 17.209 -44.961 12.547 1.00 20.72 101 TYR C O 1
ATOM 2075 N N . LEU B 2 80 ? 19.331 -45.587 12.127 1.00 17.56 102 LEU C N 1
ATOM 2076 C CA . LEU B 2 80 ? 19.092 -47.007 12.400 1.00 16.99 102 LEU C CA 1
ATOM 2077 C C . LEU B 2 80 ? 20.221 -47.493 13.285 1.00 16.76 102 LEU C C 1
ATOM 2078 O O . LEU B 2 80 ? 21.364 -47.604 12.826 1.00 17.94 102 LEU C O 1
ATOM 2083 N N . GLN B 2 81 ? 19.914 -47.758 14.555 1.00 16.29 103 GLN C N 1
ATOM 2084 C CA . GLN B 2 81 ? 20.890 -48.348 15.460 1.00 15.44 103 GLN C CA 1
ATOM 2085 C C . GLN B 2 81 ? 20.785 -49.861 15.337 1.00 17.83 103 GLN C C 1
ATOM 2086 O O . GLN B 2 81 ? 19.723 -50.434 15.607 1.00 19.50 103 GLN C O 1
ATOM 2092 N N . MET B 2 82 ? 21.865 -50.503 14.902 1.00 15.79 104 MET C N 1
ATOM 2093 C CA . MET B 2 82 ? 21.885 -51.940 14.662 1.00 17.28 104 MET C CA 1
ATOM 2094 C C . MET B 2 82 ? 22.807 -52.576 15.692 1.00 18.08 104 MET C C 1
ATOM 2095 O O . MET B 2 82 ? 24.030 -52.412 15.612 1.00 18.82 104 MET C O 1
ATOM 2100 N N . ASN B 2 83 ? 22.233 -53.293 16.658 1.00 16.69 105 ASN C N 1
ATOM 2101 C CA . ASN B 2 83 ? 23.018 -54.001 17.666 1.00 16.27 105 ASN C CA 1
ATOM 2102 C C . ASN B 2 83 ? 22.960 -55.510 17.442 1.00 18.76 105 ASN C C 1
ATOM 2103 O O . ASN B 2 83 ? 22.132 -56.031 16.690 1.00 18.07 105 ASN C O 1
ATOM 2108 N N . SER B 2 84 ? 23.876 -56.212 18.112 1.00 17.89 106 SER C N 1
ATOM 2109 C CA . SER B 2 84 ? 23.892 -57.674 18.129 1.00 18.80 106 SER C CA 1
ATOM 2110 C C . SER B 2 84 ? 23.848 -58.252 16.711 1.00 18.56 106 SER C C 1
ATOM 2111 O O . SER B 2 84 ? 23.040 -59.131 16.396 1.00 18.99 106 SER C O 1
ATOM 2114 N N . LEU B 2 85 ? 24.716 -57.735 15.839 1.00 17.46 107 LEU C N 1
ATOM 2115 C CA . LEU B 2 85 ? 24.635 -58.067 14.421 1.00 17.39 107 LEU C CA 1
ATOM 2116 C C . LEU B 2 85 ? 25.008 -59.523 14.141 1.00 17.87 107 LEU C C 1
ATOM 2117 O O . LEU B 2 85 ? 25.797 -60.143 14.861 1.00 19.22 107 LEU C O 1
ATOM 2122 N N . LYS B 2 86 ? 24.422 -60.058 13.077 1.00 16.98 108 LYS C N 1
ATOM 2123 C CA . LYS B 2 86 ? 24.565 -61.434 12.624 1.00 19.37 108 LYS C CA 1
ATOM 2124 C C . LYS B 2 86 ? 24.914 -61.468 11.146 1.00 18.70 108 LYS C C 1
ATOM 2125 O O . LYS B 2 86 ? 24.578 -60.539 10.404 1.00 19.90 108 LYS C O 1
ATOM 2131 N N . PRO B 2 87 ? 25.563 -62.544 10.676 1.00 19.31 109 PRO C N 1
ATOM 2132 C CA . PRO B 2 87 ? 25.820 -62.666 9.230 1.00 19.25 109 PRO C CA 1
ATOM 2133 C C . PRO B 2 87 ? 24.575 -62.513 8.373 1.00 19.06 109 PRO C C 1
ATOM 2134 O O . PRO B 2 87 ? 24.653 -62.006 7.244 1.00 19.70 109 PRO C O 1
ATOM 2138 N N . GLU B 2 88 ? 23.413 -62.923 8.886 1.00 18.64 110 GLU C N 1
ATOM 2139 C CA A GLU B 2 88 ? 22.171 -62.770 8.140 0.57 21.23 110 GLU C CA 1
ATOM 2140 C CA B GLU B 2 88 ? 22.169 -62.770 8.139 0.43 21.25 110 GLU C CA 1
ATOM 2141 C C . GLU B 2 88 ? 21.795 -61.309 7.912 1.00 19.83 110 GLU C C 1
ATOM 2142 O O . GLU B 2 88 ? 20.891 -61.037 7.116 1.00 20.05 110 GLU C O 1
ATOM 2153 N N . ASP B 2 89 ? 22.470 -60.373 8.575 1.00 19.09 111 ASP C N 1
ATOM 2154 C CA . ASP B 2 89 ? 22.233 -58.946 8.376 1.00 17.34 111 ASP C CA 1
ATOM 2155 C C . ASP B 2 89 ? 23.131 -58.340 7.306 1.00 17.99 111 ASP C C 1
ATOM 2156 O O . ASP B 2 89 ? 22.963 -57.160 6.974 1.00 18.07 111 ASP C O 1
ATOM 2161 N N . THR B 2 90 ? 24.083 -59.097 6.762 1.00 17.89 112 THR C N 1
ATOM 2162 C CA . THR B 2 90 ? 24.870 -58.580 5.644 1.00 16.98 112 THR C CA 1
ATOM 2163 C C . THR B 2 90 ? 23.941 -58.217 4.487 1.00 18.45 112 THR C C 1
ATOM 2164 O O . THR B 2 90 ? 23.108 -59.032 4.066 1.00 19.86 112 THR C O 1
ATOM 2168 N N . ALA B 2 91 ? 24.088 -56.998 3.962 1.00 17.88 113 ALA C N 1
ATOM 2169 C CA . ALA B 2 91 ? 23.256 -56.507 2.862 1.00 17.50 113 ALA C CA 1
ATOM 2170 C C . ALA B 2 91 ? 23.676 -55.087 2.525 1.00 16.11 113 ALA C C 1
ATOM 2171 O O . ALA B 2 91 ? 24.378 -54.429 3.301 1.00 18.60 113 ALA C O 1
ATOM 2173 N N . VAL B 2 92 ? 23.222 -54.616 1.363 1.00 16.95 114 VAL C N 1
ATOM 2174 C CA . VAL B 2 92 ? 23.213 -53.188 1.083 1.00 17.23 114 VAL C CA 1
ATOM 2175 C C . VAL B 2 92 ? 21.967 -52.607 1.739 1.00 17.00 114 VAL C C 1
ATOM 2176 O O . VAL B 2 92 ? 20.850 -53.076 1.487 1.00 18.61 114 VAL C O 1
ATOM 2180 N N . TYR B 2 93 ? 22.147 -51.600 2.586 1.00 16.02 115 TYR C N 1
ATOM 2181 C CA . TYR B 2 93 ? 21.021 -50.959 3.269 1.00 16.11 115 TYR C CA 1
ATOM 2182 C C . TYR B 2 93 ? 20.687 -49.651 2.573 1.00 17.83 115 TYR C C 1
ATOM 2183 O O . TYR B 2 93 ? 21.570 -48.807 2.378 1.00 19.14 115 TYR C O 1
ATOM 2192 N N . TYR B 2 94 ? 19.406 -49.469 2.244 1.00 17.91 116 TYR C N 1
ATOM 2193 C CA . TYR B 2 94 ? 18.926 -48.290 1.529 1.00 17.63 116 TYR C CA 1
ATOM 2194 C C . TYR B 2 94 ? 17.997 -47.464 2.401 1.00 18.35 116 TYR C C 1
ATOM 2195 O O . TYR B 2 94 ? 17.020 -47.987 2.939 1.00 18.50 116 TYR C O 1
ATOM 2204 N N . CYS B 2 95 ? 18.263 -46.167 2.480 1.00 16.61 117 CYS C N 1
ATOM 2205 C CA . CYS B 2 95 ? 17.275 -45.236 2.997 1.00 16.78 117 CYS C CA 1
ATOM 2206 C C . CYS B 2 95 ? 16.150 -45.088 1.980 1.00 17.19 117 CYS C C 1
ATOM 2207 O O . CYS B 2 95 ? 16.364 -45.197 0.767 1.00 18.33 117 CYS C O 1
ATOM 2210 N N . HIS B 2 96 ? 14.939 -44.846 2.477 1.00 15.76 118 HIS C N 1
ATOM 2211 C CA . HIS B 2 96 ? 13.754 -44.820 1.635 1.00 16.97 118 HIS C CA 1
ATOM 2212 C C . HIS B 2 96 ? 12.771 -43.786 2.160 1.00 15.92 118 HIS C C 1
ATOM 2213 O O . HIS B 2 96 ? 12.607 -43.639 3.370 1.00 17.84 118 HIS C O 1
ATOM 2220 N N . ALA B 2 97 ? 12.092 -43.100 1.246 1.00 16.58 119 ALA C N 1
ATOM 2221 C CA . ALA B 2 97 ? 10.971 -42.243 1.610 1.00 16.57 119 ALA C CA 1
ATOM 2222 C C . ALA B 2 97 ? 9.800 -42.528 0.685 1.00 17.06 119 ALA C C 1
ATOM 2223 O O . ALA B 2 97 ? 9.962 -42.607 -0.539 1.00 18.66 119 ALA C O 1
ATOM 2225 N N . GLU B 2 98 ? 8.626 -42.704 1.274 1.00 16.85 120 GLU C N 1
ATOM 2226 C CA . GLU B 2 98 ? 7.381 -42.825 0.528 1.00 16.38 120 GLU C CA 1
ATOM 2227 C C . GLU B 2 98 ? 6.655 -41.488 0.568 1.00 16.21 120 GLU C C 1
ATOM 2228 O O . GLU B 2 98 ? 6.443 -40.932 1.651 1.00 18.00 120 GLU C O 1
ATOM 2234 N N . THR B 2 99 ? 6.283 -40.970 -0.599 1.00 16.32 121 THR C N 1
ATOM 2235 C CA . THR B 2 99 ? 5.331 -39.868 -0.669 1.00 14.95 121 THR C CA 1
ATOM 2236 C C . THR B 2 99 ? 4.023 -40.421 -1.222 1.00 16.95 121 THR C C 1
ATOM 2237 O O . THR B 2 99 ? 4.025 -41.410 -1.957 1.00 18.12 121 THR C O 1
ATOM 2241 N N . ILE B 2 100 ? 2.903 -39.799 -0.857 1.00 16.37 122 ILE C N 1
ATOM 2242 C CA . ILE B 2 100 ? 1.599 -40.231 -1.361 1.00 16.76 122 ILE C CA 1
ATOM 2243 C C . ILE B 2 100 ? 0.863 -39.044 -1.957 1.00 16.72 122 ILE C C 1
ATOM 2244 O O . ILE B 2 100 ? 0.566 -38.082 -1.248 1.00 17.34 122 ILE C O 1
ATOM 2249 N N . GLY B 2 101 ? 0.526 -39.131 -3.243 1.00 17.17 123 GLY C N 1
ATOM 2250 C CA . GLY B 2 101 ? -0.342 -38.130 -3.850 1.00 16.69 123 GLY C CA 1
ATOM 2251 C C . GLY B 2 101 ? -1.796 -38.488 -3.565 1.00 17.23 123 GLY C C 1
ATOM 2252 O O . GLY B 2 101 ? -2.179 -39.657 -3.591 1.00 17.10 123 GLY C O 1
ATOM 2253 N N . TYR B 2 102 ? -2.612 -37.463 -3.275 1.00 16.27 124 TYR C N 1
ATOM 2254 C CA . TYR B 2 102 ? -4.015 -37.724 -2.932 1.00 16.23 124 TYR C CA 1
ATOM 2255 C C . TYR B 2 102 ? -4.693 -38.580 -3.995 1.00 18.02 124 TYR C C 1
ATOM 2256 O O . TYR B 2 102 ? -5.377 -39.554 -3.669 1.00 17.40 124 TYR C O 1
ATOM 2265 N N . GLU B 2 103 ? -4.521 -38.223 -5.277 1.00 16.17 125 GLU C N 1
ATOM 2266 C CA . GLU B 2 103 ? -5.121 -38.973 -6.377 1.00 15.79 125 GLU C CA 1
ATOM 2267 C C . GLU B 2 103 ? -4.155 -39.928 -7.066 1.00 18.76 125 GLU C C 1
ATOM 2268 O O . GLU B 2 103 ? -4.615 -40.829 -7.768 1.00 21.34 125 GLU C O 1
ATOM 2274 N N . SER B 2 104 ? -2.839 -39.778 -6.877 1.00 18.77 126 SER C N 1
ATOM 2275 C CA . SER B 2 104 ? -1.885 -40.588 -7.626 1.00 20.33 126 SER C CA 1
ATOM 2276 C C . SER B 2 104 ? -1.271 -41.721 -6.814 1.00 19.42 126 SER C C 1
ATOM 2277 O O . SER B 2 104 ? -0.693 -42.645 -7.410 1.00 20.84 126 SER C O 1
ATOM 2280 N N . GLY B 2 105 ? -1.371 -41.677 -5.485 1.00 16.81 127 GLY C N 1
ATOM 2281 C CA . GLY B 2 105 ? -0.812 -42.733 -4.651 1.00 17.49 127 GLY C CA 1
ATOM 2282 C C . GLY B 2 105 ? 0.682 -42.605 -4.398 1.00 18.75 127 GLY C C 1
ATOM 2283 O O . GLY B 2 105 ? 1.297 -41.536 -4.516 1.00 19.59 127 GLY C O 1
ATOM 2284 N N . ALA B 2 106 ? 1.274 -43.749 -4.057 1.00 18.18 128 ALA C N 1
ATOM 2285 C CA . ALA B 2 106 ? 2.631 -43.799 -3.528 1.00 17.48 128 ALA C CA 1
ATOM 2286 C C . ALA B 2 106 ? 3.703 -43.618 -4.598 1.00 17.37 128 ALA C C 1
ATOM 2287 O O . ALA B 2 106 ? 3.571 -44.069 -5.745 1.00 20.27 128 ALA C O 1
ATOM 2289 N N . HIS B 2 107 ? 4.765 -42.921 -4.208 1.00 16.47 129 HIS C N 1
ATOM 2290 C CA . HIS B 2 107 ? 5.975 -42.753 -4.996 1.00 19.06 129 HIS C CA 1
ATOM 2291 C C . HIS B 2 107 ? 7.158 -43.036 -4.081 1.00 19.63 129 HIS C C 1
ATOM 2292 O O . HIS B 2 107 ? 7.134 -42.674 -2.896 1.00 19.47 129 HIS C O 1
ATOM 2299 N N . ASP B 2 108 ? 8.177 -43.711 -4.613 1.00 19.12 130 ASP C N 1
ATOM 2300 C CA . ASP B 2 108 ? 9.334 -44.148 -3.833 1.00 18.77 130 ASP C CA 1
ATOM 2301 C C . ASP B 2 108 ? 10.539 -43.277 -4.127 1.00 19.30 130 ASP C C 1
ATOM 2302 O O . ASP B 2 108 ? 10.888 -43.076 -5.294 1.00 21.88 130 ASP C O 1
ATOM 2307 N N . TYR B 2 109 ? 11.204 -42.809 -3.075 1.00 17.54 131 TYR C N 1
ATOM 2308 C CA . TYR B 2 109 ? 12.516 -42.190 -3.197 1.00 18.20 131 TYR C CA 1
ATOM 2309 C C . TYR B 2 109 ? 13.528 -43.032 -2.439 1.00 19.57 131 TYR C C 1
ATOM 2310 O O . TYR B 2 109 ? 13.227 -43.555 -1.360 1.00 18.83 131 TYR C O 1
ATOM 2319 N N . TRP B 2 110 ? 14.734 -43.155 -3.000 1.00 17.38 132 TRP C N 1
ATOM 2320 C CA . TRP B 2 110 ? 15.759 -44.021 -2.439 1.00 18.78 132 TRP C CA 1
ATOM 2321 C C . TRP B 2 110 ? 17.069 -43.277 -2.248 1.00 20.73 132 TRP C C 1
ATOM 2322 O O . TRP B 2 110 ? 17.416 -42.382 -3.030 1.00 19.43 132 TRP C O 1
ATOM 2333 N N . GLY B 2 111 ? 17.808 -43.682 -1.222 1.00 19.45 133 GLY C N 1
ATOM 2334 C CA . GLY B 2 111 ? 19.214 -43.341 -1.112 1.00 18.88 133 GLY C CA 1
ATOM 2335 C C . GLY B 2 111 ? 20.042 -44.183 -2.064 1.00 19.53 133 GLY C C 1
ATOM 2336 O O . GLY B 2 111 ? 19.527 -44.918 -2.907 1.00 18.94 133 GLY C O 1
ATOM 2337 N N . GLN B 2 112 ? 21.359 -44.110 -1.886 1.00 19.42 134 GLN C N 1
ATOM 2338 C CA . GLN B 2 112 ? 22.257 -44.812 -2.791 1.00 19.07 134 GLN C CA 1
ATOM 2339 C C . GLN B 2 112 ? 22.649 -46.183 -2.277 1.00 20.57 134 GLN C C 1
ATOM 2340 O O . GLN B 2 112 ? 23.269 -46.958 -3.023 1.00 22.46 134 GLN C O 1
ATOM 2346 N N . GLY B 2 113 ? 22.330 -46.490 -1.025 1.00 20.69 135 GLY C N 1
ATOM 2347 C CA . GLY B 2 113 ? 22.750 -47.746 -0.451 1.00 20.36 135 GLY C CA 1
ATOM 2348 C C . GLY B 2 113 ? 24.069 -47.637 0.282 1.00 23.18 135 GLY C C 1
ATOM 2349 O O . GLY B 2 113 ? 25.014 -47.003 -0.213 1.00 22.43 135 GLY C O 1
ATOM 2350 N N . THR B 2 114 ? 24.148 -48.244 1.465 1.00 19.12 136 THR C N 1
ATOM 2351 C CA . THR B 2 114 ? 25.414 -48.356 2.182 1.00 16.64 136 THR C CA 1
ATOM 2352 C C . THR B 2 114 ? 25.636 -49.830 2.528 1.00 19.61 136 THR C C 1
ATOM 2353 O O . THR B 2 114 ? 24.724 -50.505 3.020 1.00 19.03 136 THR C O 1
ATOM 2357 N N . GLN B 2 115 ? 26.824 -50.346 2.212 1.00 18.71 137 GLN C N 1
ATOM 2358 C CA . GLN B 2 115 ? 27.128 -51.759 2.427 1.00 18.10 137 GLN C CA 1
ATOM 2359 C C . GLN B 2 115 ? 27.361 -52.073 3.900 1.00 17.35 137 GLN C C 1
ATOM 2360 O O . GLN B 2 115 ? 28.158 -51.409 4.566 1.00 19.09 137 GLN C O 1
ATOM 2366 N N . VAL B 2 116 ? 26.701 -53.120 4.390 1.00 17.91 138 VAL C N 1
ATOM 2367 C CA . VAL B 2 116 ? 26.911 -53.666 5.726 1.00 16.70 138 VAL C CA 1
ATOM 2368 C C . VAL B 2 116 ? 27.355 -55.106 5.574 1.00 17.25 138 VAL C C 1
ATOM 2369 O O . VAL B 2 116 ? 26.682 -55.895 4.904 1.00 19.54 138 VAL C O 1
ATOM 2373 N N . THR B 2 117 ? 28.491 -55.443 6.179 1.00 16.37 139 THR C N 1
ATOM 2374 C CA . THR B 2 117 ? 29.031 -56.797 6.146 1.00 17.83 139 THR C CA 1
ATOM 2375 C C . THR B 2 117 ? 29.263 -57.248 7.574 1.00 18.09 139 THR C C 1
ATOM 2376 O O . THR B 2 117 ? 29.976 -56.576 8.327 1.00 18.06 139 THR C O 1
ATOM 2380 N N . VAL B 2 118 ? 28.661 -58.375 7.952 1.00 16.97 140 VAL C N 1
ATOM 2381 C CA . VAL B 2 118 ? 28.822 -58.933 9.290 1.00 17.78 140 VAL C CA 1
ATOM 2382 C C . VAL B 2 118 ? 29.536 -60.273 9.165 1.00 18.14 140 VAL C C 1
ATOM 2383 O O . VAL B 2 118 ? 28.979 -61.239 8.631 1.00 21.81 140 VAL C O 1
ATOM 2387 N N . SER B 2 119 ? 30.776 -60.332 9.640 1.00 18.19 141 SER C N 1
ATOM 2388 C CA . SER B 2 119 ? 31.579 -61.540 9.544 1.00 18.32 141 SER C CA 1
ATOM 2389 C C . SER B 2 119 ? 31.347 -62.436 10.749 1.00 18.61 141 SER C C 1
ATOM 2390 O O . SER B 2 119 ? 31.163 -61.950 11.862 1.00 21.06 141 SER C O 1
ATOM 2393 N N . SER B 2 120 ? 31.362 -63.747 10.525 1.00 20.45 142 SER C N 1
ATOM 2394 C CA . SER B 2 120 ? 31.509 -64.696 11.623 1.00 21.22 142 SER C CA 1
ATOM 2395 C C . SER B 2 120 ? 32.664 -65.622 11.277 1.00 21.44 142 SER C C 1
ATOM 2396 O O . SER B 2 120 ? 33.142 -65.656 10.140 1.00 23.79 142 SER C O 1
ATOM 2399 N N . HIS B 2 121 ? 33.129 -66.381 12.262 1.00 18.87 143 HIS C N 1
ATOM 2400 C CA . HIS B 2 121 ? 34.357 -67.140 12.080 1.00 20.65 143 HIS C CA 1
ATOM 2401 C C . HIS B 2 121 ? 34.102 -68.350 11.190 1.00 26.16 143 HIS C C 1
ATOM 2402 O O . HIS B 2 121 ? 33.131 -69.086 11.391 1.00 23.97 143 HIS C O 1
ATOM 2409 N N . HIS B 2 122 ? 34.963 -68.546 10.199 1.00 21.56 144 HIS C N 1
ATOM 2410 C CA . HIS B 2 122 ? 34.965 -69.757 9.373 1.00 23.54 144 HIS C CA 1
ATOM 2411 C C . HIS B 2 122 ? 36.161 -70.602 9.750 1.00 27.35 144 HIS C C 1
ATOM 2412 O O . HIS B 2 122 ? 37.300 -70.289 9.387 1.00 26.10 144 HIS C O 1
ATOM 2419 N N . HIS B 2 123 ? 35.904 -71.676 10.482 1.00 25.91 145 HIS C N 1
ATOM 2420 C CA . HIS B 2 123 ? 36.978 -72.576 10.834 1.00 25.44 145 HIS C CA 1
ATOM 2421 C C . HIS B 2 123 ? 37.301 -73.435 9.618 1.00 29.02 145 HIS C C 1
ATOM 2422 O O . HIS B 2 123 ? 36.401 -73.873 8.894 1.00 29.00 145 HIS C O 1
ATOM 2429 N N . HIS B 2 124 ? 38.588 -73.654 9.375 1.00 26.68 146 HIS C N 1
ATOM 2430 C CA . HIS B 2 124 ? 39.010 -74.430 8.217 1.00 31.43 146 HIS C CA 1
ATOM 2431 C C . HIS B 2 124 ? 40.145 -75.361 8.614 1.00 29.61 146 HIS C C 1
ATOM 2432 O O . HIS B 2 124 ? 40.729 -75.244 9.694 1.00 29.80 146 HIS C O 1
ATOM 2439 N N . HIS B 2 125 ? 40.446 -76.307 7.726 1.00 29.63 147 HIS C N 1
ATOM 2440 C CA . HIS B 2 125 ? 41.486 -77.289 7.995 1.00 29.98 147 HIS C CA 1
ATOM 2441 C C . HIS B 2 125 ? 42.863 -76.779 7.606 1.00 35.78 147 HIS C C 1
ATOM 2442 O O . HIS B 2 125 ? 43.019 -75.867 6.785 1.00 31.17 147 HIS C O 1
ATOM 2449 N N . HIS B 2 126 ? 43.865 -77.401 8.217 1.00 38.31 148 HIS C N 1
ATOM 2450 C CA . HIS B 2 126 ? 45.259 -77.239 7.840 1.00 38.60 148 HIS C CA 1
ATOM 2451 C C . HIS B 2 126 ? 45.913 -78.615 7.852 1.00 38.13 148 HIS C C 1
ATOM 2452 O O . HIS B 2 126 ? 46.975 -78.801 7.272 1.00 44.29 148 HIS C O 1
ATOM 2459 N N . ALA C 1 1 ? 26.344 -5.473 38.087 1.00 42.70 212 ALA A N 1
ATOM 2460 C CA . ALA C 1 1 ? 25.920 -5.124 36.736 1.00 44.13 212 ALA A CA 1
ATOM 2461 C C . ALA C 1 1 ? 26.341 -6.215 35.763 1.00 39.06 212 ALA A C 1
ATOM 2462 O O . ALA C 1 1 ? 26.687 -7.325 36.167 1.00 38.90 212 ALA A O 1
ATOM 2464 N N . VAL C 1 2 ? 26.289 -5.890 34.476 1.00 37.59 213 VAL A N 1
ATOM 2465 C CA . VAL C 1 2 ? 26.856 -6.780 33.460 1.00 32.38 213 VAL A CA 1
ATOM 2466 C C . VAL C 1 2 ? 28.359 -6.877 33.685 1.00 34.17 213 VAL A C 1
ATOM 2467 O O . VAL C 1 2 ? 29.032 -5.834 33.801 1.00 36.49 213 VAL A O 1
ATOM 2471 N N . PRO C 1 3 ? 28.942 -8.071 33.776 1.00 33.17 214 PRO A N 1
ATOM 2472 C CA . PRO C 1 3 ? 30.385 -8.165 34.023 1.00 30.39 214 PRO A CA 1
ATOM 2473 C C . PRO C 1 3 ? 31.162 -7.623 32.835 1.00 30.22 214 PRO A C 1
ATOM 2474 O O . PRO C 1 3 ? 30.652 -7.501 31.718 1.00 29.11 214 PRO A O 1
ATOM 2478 N N . SER C 1 4 ? 32.425 -7.289 33.092 1.00 29.43 215 SER A N 1
ATOM 2479 C CA . SER C 1 4 ? 33.261 -6.798 32.006 1.00 27.30 215 SER A CA 1
ATOM 2480 C C . SER C 1 4 ? 33.496 -7.856 30.935 1.00 26.23 215 SER A C 1
ATOM 2481 O O . SER C 1 4 ? 33.786 -7.501 29.786 1.00 27.20 215 SER A O 1
ATOM 2484 N N . GLU C 1 5 ? 33.370 -9.141 31.279 1.00 23.26 216 GLU A N 1
ATOM 2485 C CA . GLU C 1 5 ? 33.421 -10.220 30.301 1.00 23.35 216 GLU A CA 1
ATOM 2486 C C . GLU C 1 5 ? 32.583 -11.376 30.830 1.00 24.30 216 GLU A C 1
ATOM 2487 O O . GLU C 1 5 ? 32.455 -11.531 32.049 1.00 24.92 216 GLU A O 1
ATOM 2493 N N . PRO C 1 6 ? 31.978 -12.178 29.955 1.00 21.84 217 PRO A N 1
ATOM 2494 C CA . PRO C 1 6 ? 31.203 -13.326 30.443 1.00 20.64 217 PRO A CA 1
ATOM 2495 C C . PRO C 1 6 ? 32.105 -14.325 31.141 1.00 21.99 217 PRO A C 1
ATOM 2496 O O . PRO C 1 6 ? 33.251 -14.539 30.743 1.00 23.56 217 PRO A O 1
ATOM 2500 N N . LYS C 1 7 ? 31.576 -14.933 32.200 1.00 21.61 218 LYS A N 1
ATOM 2501 C CA . LYS C 1 7 ? 32.325 -15.927 32.955 1.00 21.51 218 LYS A CA 1
ATOM 2502 C C . LYS C 1 7 ? 32.330 -17.256 32.210 1.00 21.49 218 LYS A C 1
ATOM 2503 O O . LYS C 1 7 ? 31.285 -17.708 31.733 1.00 23.56 218 LYS A O 1
ATOM 2509 N N . THR C 1 8 ? 33.508 -17.867 32.085 1.00 20.69 219 THR A N 1
ATOM 2510 C CA . THR C 1 8 ? 33.611 -19.217 31.533 1.00 21.53 219 THR A CA 1
ATOM 2511 C C . THR C 1 8 ? 33.238 -20.234 32.599 1.00 24.85 219 THR A C 1
ATOM 2512 O O . THR C 1 8 ? 33.902 -20.318 33.637 1.00 23.78 219 THR A O 1
ATOM 2516 N N . VAL C 1 9 ? 32.181 -21.001 32.344 1.00 22.95 220 VAL A N 1
ATOM 2517 C CA . VAL C 1 9 ? 31.739 -22.063 33.244 1.00 21.63 220 VAL A CA 1
ATOM 2518 C C . VAL C 1 9 ? 31.681 -23.350 32.443 1.00 22.28 220 VAL A C 1
ATOM 2519 O O . VAL C 1 9 ? 31.022 -23.406 31.398 1.00 22.08 220 VAL A O 1
ATOM 2523 N N . TYR C 1 10 ? 32.384 -24.376 32.913 1.00 19.99 221 TYR A N 1
ATOM 2524 C CA . TYR C 1 10 ? 32.391 -25.656 32.231 1.00 20.85 221 TYR A CA 1
ATOM 2525 C C . TYR C 1 10 ? 31.231 -26.496 32.726 1.00 20.60 221 TYR A C 1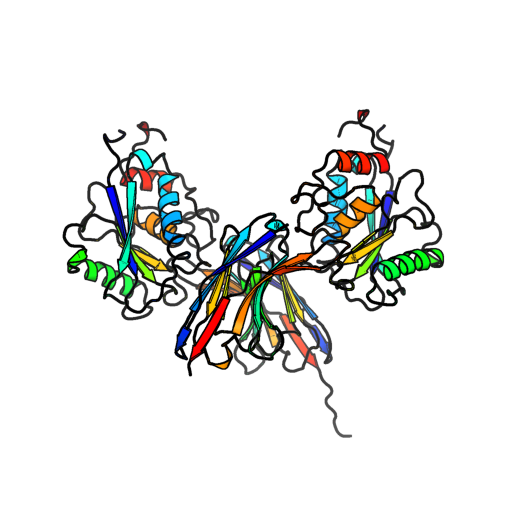
ATOM 2526 O O . TYR C 1 10 ? 30.944 -26.526 33.926 1.00 19.41 221 TYR A O 1
ATOM 2535 N N . VAL C 1 11 ? 30.544 -27.154 31.785 1.00 18.81 222 VAL A N 1
ATOM 2536 C CA . VAL C 1 11 ? 29.524 -28.141 32.116 1.00 19.14 222 VAL A CA 1
ATOM 2537 C C . VAL C 1 11 ? 30.087 -29.454 31.595 1.00 19.11 222 VAL A C 1
ATOM 2538 O O . VAL C 1 11 ? 30.099 -29.715 30.383 1.00 19.67 222 VAL A O 1
ATOM 2542 N N . ILE C 1 12 ? 30.600 -30.263 32.509 1.00 17.70 223 ILE A N 1
ATOM 2543 C CA . ILE C 1 12 ? 31.434 -31.408 32.183 1.00 17.46 223 ILE A CA 1
ATOM 2544 C C . ILE C 1 12 ? 30.538 -32.636 32.219 1.00 18.58 223 ILE A C 1
ATOM 2545 O O . ILE C 1 12 ? 30.077 -33.052 33.288 1.00 18.51 223 ILE A O 1
ATOM 2550 N N . CYS C 1 13 ? 30.261 -33.193 31.044 1.00 18.80 224 CYS A N 1
ATOM 2551 C CA . CYS C 1 13 ? 29.319 -34.298 30.885 1.00 16.86 224 CYS A CA 1
ATOM 2552 C C . CYS C 1 13 ? 30.117 -35.576 30.691 1.00 20.96 224 CYS A C 1
ATOM 2553 O O . CYS C 1 13 ? 30.817 -35.731 29.686 1.00 21.66 224 CYS A O 1
ATOM 2556 N N . LEU C 1 14 ? 30.004 -36.481 31.656 1.00 17.98 225 LEU A N 1
ATOM 2557 C CA . LEU C 1 14 ? 30.852 -37.665 31.767 1.00 17.86 225 LEU A CA 1
ATOM 2558 C C . LEU C 1 14 ? 30.036 -38.910 31.445 1.00 18.69 225 LEU A C 1
ATOM 2559 O O . LEU C 1 14 ? 29.090 -39.245 32.169 1.00 18.92 225 LEU A O 1
ATOM 2564 N N . ARG C 1 15 ? 30.401 -39.589 30.359 1.00 18.81 226 ARG A N 1
ATOM 2565 C CA . ARG C 1 15 ? 29.788 -40.870 30.025 1.00 19.79 226 ARG A CA 1
ATOM 2566 C C . ARG C 1 15 ? 30.057 -41.903 31.105 1.00 20.88 226 ARG A C 1
ATOM 2567 O O . ARG C 1 15 ? 31.216 -42.201 31.421 1.00 19.80 226 ARG A O 1
ATOM 2575 N N . GLU C 1 16 ? 28.982 -42.454 31.660 1.00 17.55 227 GLU A N 1
ATOM 2576 C CA . GLU C 1 16 ? 29.101 -43.468 32.699 1.00 19.82 227 GLU A CA 1
ATOM 2577 C C . GLU C 1 16 ? 29.850 -44.688 32.184 1.00 21.18 227 GLU A C 1
ATOM 2578 O O . GLU C 1 16 ? 29.642 -45.130 31.052 1.00 21.36 227 GLU A O 1
ATOM 2584 N N . ASN C 1 17 ? 30.724 -45.230 33.026 1.00 20.11 228 ASN A N 1
ATOM 2585 C CA . ASN C 1 17 ? 31.470 -46.428 32.651 1.00 22.92 228 ASN A CA 1
ATOM 2586 C C . ASN C 1 17 ? 30.512 -47.541 32.248 1.00 23.60 228 ASN A C 1
ATOM 2587 O O . ASN C 1 17 ? 29.567 -47.854 32.978 1.00 25.07 228 ASN A O 1
ATOM 2592 N N . GLY C 1 18 ? 30.732 -48.110 31.061 1.00 25.12 229 GLY A N 1
ATOM 2593 C CA . GLY C 1 18 ? 29.915 -49.202 30.577 1.00 27.40 229 GLY A CA 1
ATOM 2594 C C . GLY C 1 18 ? 28.682 -48.799 29.794 1.00 32.04 229 GLY A C 1
ATOM 2595 O O . GLY C 1 18 ? 27.996 -49.681 29.251 1.00 33.01 229 GLY A O 1
ATOM 2596 N N . SER C 1 19 ? 28.367 -47.508 29.723 1.00 25.89 230 SER A N 1
ATOM 2597 C CA . SER C 1 19 ? 27.229 -47.032 28.949 1.00 26.40 230 SER A CA 1
ATOM 2598 C C . SER C 1 19 ? 27.635 -46.759 27.508 1.00 26.64 230 SER A C 1
ATOM 2599 O O . SER C 1 19 ? 28.796 -46.461 27.213 1.00 28.70 230 SER A O 1
ATOM 2604 N N . THR C 1 20 ? 26.661 -46.857 26.606 1.00 26.05 231 THR A N 1
ATOM 2605 C CA . THR C 1 20 ? 26.846 -46.495 25.206 1.00 28.44 231 THR A CA 1
ATOM 2606 C C . THR C 1 20 ? 25.947 -45.304 24.898 1.00 24.91 231 THR A C 1
ATOM 2607 O O . THR C 1 20 ? 24.724 -45.408 25.027 1.00 32.35 231 THR A O 1
ATOM 2611 N N . ILE C 1 21 ? 26.555 -44.192 24.477 1.00 23.98 232 ILE A N 1
ATOM 2612 C CA . ILE C 1 21 ? 25.887 -42.916 24.229 1.00 24.75 232 ILE A CA 1
ATOM 2613 C C . ILE C 1 21 ? 25.956 -42.635 22.731 1.00 28.25 232 ILE A C 1
ATOM 2614 O O . ILE C 1 21 ? 26.968 -42.935 22.090 1.00 27.98 232 ILE A O 1
ATOM 2619 N N . TYR C 1 22 ? 24.894 -42.026 22.171 1.00 21.42 233 TYR A N 1
ATOM 2620 C CA . TYR C 1 22 ? 24.909 -41.711 20.742 1.00 24.77 233 TYR A CA 1
ATOM 2621 C C . TYR C 1 22 ? 25.068 -40.215 20.488 1.00 24.87 233 TYR A C 1
ATOM 2622 O O . TYR C 1 22 ? 24.491 -39.394 21.209 1.00 22.74 233 TYR A O 1
ATOM 2631 N N . PRO C 1 23 ? 25.852 -39.829 19.474 1.00 25.07 234 PRO A N 1
ATOM 2632 C CA . PRO C 1 23 ? 26.281 -38.422 19.373 1.00 25.24 234 PRO A CA 1
ATOM 2633 C C . PRO C 1 23 ? 25.144 -37.426 19.205 1.00 23.35 234 PRO A C 1
ATOM 2634 O O . PRO C 1 23 ? 25.164 -36.376 19.848 1.00 23.56 234 PRO A O 1
ATOM 2638 N N . ASN C 1 24 ? 24.158 -37.708 18.349 1.00 22.46 235 ASN A N 1
ATOM 2639 C CA . ASN C 1 24 ? 23.047 -36.770 18.193 1.00 21.48 235 ASN A CA 1
ATOM 2640 C C . ASN C 1 24 ? 22.207 -36.669 19.460 1.00 20.07 235 ASN A C 1
ATOM 2641 O O . ASN C 1 24 ? 21.656 -35.601 19.752 1.00 20.14 235 ASN A O 1
ATOM 2646 N N . GLU C 1 25 ? 22.102 -37.758 20.219 1.00 21.34 236 GLU A N 1
ATOM 2647 C CA . GLU C 1 25 ? 21.256 -37.759 21.410 1.00 19.77 236 GLU A CA 1
ATOM 2648 C C . GLU C 1 25 ? 21.885 -36.927 22.521 1.00 19.95 236 GLU A C 1
ATOM 2649 O O . GLU C 1 25 ? 21.210 -36.106 23.160 1.00 19.81 236 GLU A O 1
ATOM 2655 N N . VAL C 1 26 ? 23.185 -37.115 22.766 1.00 19.03 237 VAL A N 1
ATOM 2656 C CA . VAL C 1 26 ? 23.843 -36.301 23.786 1.00 20.32 237 VAL A CA 1
ATOM 2657 C C . VAL C 1 26 ? 23.950 -34.846 23.340 1.00 20.83 237 VAL A C 1
ATOM 2658 O O . VAL C 1 26 ? 23.794 -33.924 24.151 1.00 20.54 237 VAL A O 1
ATOM 2662 N N . SER C 1 27 ? 24.175 -34.600 22.043 1.00 18.39 238 SER A N 1
ATOM 2663 C CA A SER C 1 27 ? 24.234 -33.224 21.565 0.58 21.92 238 SER A CA 1
ATOM 2664 C CA B SER C 1 27 ? 24.229 -33.223 21.562 0.42 22.02 238 SER A CA 1
ATOM 2665 C C . SER C 1 27 ? 22.911 -32.501 21.801 1.00 22.24 238 SER A C 1
ATOM 2666 O O . SER C 1 27 ? 22.897 -31.323 22.186 1.00 20.09 238 SER A O 1
ATOM 2671 N N . ALA C 1 28 ? 21.788 -33.190 21.570 1.00 19.80 239 ALA A N 1
ATOM 2672 C CA . ALA C 1 28 ? 20.492 -32.570 21.808 1.00 21.42 239 ALA A CA 1
ATOM 2673 C C . ALA C 1 28 ? 20.328 -32.178 23.275 1.00 21.45 239 ALA A C 1
ATOM 2674 O O . ALA C 1 28 ? 19.816 -31.091 23.572 1.00 19.65 239 ALA A O 1
ATOM 2676 N N . GLN C 1 29 ? 20.749 -33.050 24.201 1.00 19.10 240 GLN A N 1
ATOM 2677 C CA . GLN C 1 29 ? 20.609 -32.721 25.619 1.00 18.33 240 GLN A CA 1
ATOM 2678 C C . GLN C 1 29 ? 21.439 -31.503 25.988 1.00 21.03 240 GLN A C 1
ATOM 2679 O O . GLN C 1 29 ? 20.956 -30.613 26.700 1.00 18.40 240 GLN A O 1
ATOM 2685 N N . MET C 1 30 ? 22.700 -31.448 25.533 1.00 19.17 241 MET A N 1
ATOM 2686 C CA . MET C 1 30 ? 23.534 -30.323 25.936 1.00 19.17 241 MET A CA 1
ATOM 2687 C C . MET C 1 30 ? 23.121 -29.027 25.256 1.00 18.85 241 MET A C 1
ATOM 2688 O O . MET C 1 30 ? 23.167 -27.967 25.890 1.00 20.77 241 MET A O 1
ATOM 2693 N N . GLN C 1 31 ? 22.685 -29.083 23.990 1.00 21.63 242 GLN A N 1
ATOM 2694 C CA . GLN C 1 31 ? 22.188 -27.868 23.346 1.00 21.70 242 GLN A CA 1
ATOM 2695 C C . GLN C 1 31 ? 20.905 -27.376 24.007 1.00 20.68 242 GLN A C 1
ATOM 2696 O O . GLN C 1 31 ? 20.757 -26.177 24.274 1.00 22.76 242 GLN A O 1
ATOM 2702 N N . ASP C 1 32 ? 19.979 -28.284 24.313 1.00 20.45 243 ASP A N 1
ATOM 2703 C CA . ASP C 1 32 ? 18.749 -27.861 24.977 1.00 20.20 243 ASP A CA 1
ATOM 2704 C C . ASP C 1 32 ? 19.054 -27.287 26.359 1.00 20.54 243 ASP A C 1
ATOM 2705 O O . ASP C 1 32 ? 18.437 -26.303 26.784 1.00 19.47 243 ASP A O 1
ATOM 2710 N N . ALA C 1 33 ? 20.034 -27.869 27.060 1.00 19.17 244 ALA A N 1
ATOM 2711 C CA . ALA C 1 33 ? 20.425 -27.358 28.375 1.00 18.67 244 ALA A CA 1
ATOM 2712 C C . ALA C 1 33 ? 20.997 -25.951 28.271 1.00 19.61 244 ALA A C 1
ATOM 2713 O O . ALA C 1 33 ? 20.553 -25.037 28.976 1.00 20.11 244 ALA A O 1
ATOM 2715 N N . ALA C 1 34 ? 21.968 -25.753 27.369 1.00 19.97 245 ALA A N 1
ATOM 2716 C CA . ALA C 1 34 ? 22.573 -24.435 27.215 1.00 19.89 245 ALA A CA 1
ATOM 2717 C C . ALA C 1 34 ? 21.533 -23.402 26.815 1.00 21.42 245 ALA A C 1
ATOM 2718 O O . ALA C 1 34 ? 21.455 -22.312 27.401 1.00 23.32 245 ALA A O 1
ATOM 2720 N N . ASN C 1 35 ? 20.713 -23.731 25.817 1.00 20.15 246 ASN A N 1
ATOM 2721 C CA . ASN C 1 35 ? 19.743 -22.755 25.345 1.00 22.99 246 ASN A CA 1
ATOM 2722 C C . ASN C 1 35 ? 18.707 -22.430 26.412 1.00 23.66 246 ASN A C 1
ATOM 2723 O O . ASN C 1 35 ? 18.229 -21.292 26.477 1.00 20.99 246 ASN A O 1
ATOM 2728 N N . SER C 1 36 ? 18.357 -23.399 27.268 1.00 20.47 247 SER A N 1
ATOM 2729 C CA . SER C 1 36 ? 17.358 -23.119 28.299 1.00 20.36 247 SER A CA 1
ATOM 2730 C C . SER C 1 36 ? 17.808 -22.007 29.236 1.00 19.89 247 SER A C 1
ATOM 2731 O O . SER C 1 36 ? 16.968 -21.276 29.774 1.00 21.09 247 SER A O 1
ATOM 2734 N N . VAL C 1 37 ? 19.120 -21.858 29.432 1.00 19.87 248 VAL A N 1
ATOM 2735 C CA . VAL C 1 37 ? 19.651 -20.825 30.306 1.00 19.84 248 VAL A CA 1
ATOM 2736 C C . VAL C 1 37 ? 19.920 -19.547 29.516 1.00 20.38 248 VAL A C 1
ATOM 2737 O O . VAL C 1 37 ? 19.574 -18.450 29.965 1.00 21.35 248 VAL A O 1
ATOM 2741 N N . TYR C 1 38 ? 20.515 -19.659 28.320 1.00 20.48 249 TYR A N 1
ATOM 2742 C CA . TYR C 1 38 ? 20.781 -18.441 27.557 1.00 23.53 249 TYR A CA 1
ATOM 2743 C C . TYR C 1 38 ? 19.508 -17.684 27.201 1.00 25.53 249 TYR A C 1
ATOM 2744 O O . TYR C 1 38 ? 19.547 -16.453 27.064 1.00 25.72 249 TYR A O 1
ATOM 2753 N N . ALA C 1 39 ? 18.374 -18.380 27.068 1.00 21.65 250 ALA A N 1
ATOM 2754 C CA . ALA C 1 39 ? 17.110 -17.729 26.738 1.00 24.25 250 ALA A CA 1
ATOM 2755 C C . ALA C 1 39 ? 16.593 -16.834 27.856 1.00 25.91 250 ALA A C 1
ATOM 2756 O O . ALA C 1 39 ? 15.679 -16.035 27.620 1.00 27.99 250 ALA A O 1
ATOM 2758 N N . VAL C 1 40 ? 17.154 -16.945 29.052 1.00 24.07 251 VAL A N 1
ATOM 2759 C CA . VAL C 1 40 ? 16.686 -16.233 30.232 1.00 24.00 251 VAL A CA 1
ATOM 2760 C C . VAL C 1 40 ? 17.546 -14.990 30.440 1.00 24.66 251 VAL A C 1
ATOM 2761 O O . VAL C 1 40 ? 18.777 -15.086 30.529 1.00 24.58 251 VAL A O 1
ATOM 2765 N N . HIS C 1 41 ? 16.889 -13.829 30.512 1.00 25.12 252 HIS A N 1
ATOM 2766 C CA . HIS C 1 41 ? 17.486 -12.572 30.979 1.00 25.00 252 HIS A CA 1
ATOM 2767 C C . HIS C 1 41 ? 18.801 -12.236 30.275 1.00 25.02 252 HIS A C 1
ATOM 2768 O O . HIS C 1 41 ? 19.729 -11.703 30.886 1.00 25.43 252 HIS A O 1
ATOM 2775 N N . GLY C 1 42 ? 18.877 -12.536 28.982 1.00 25.17 253 GLY A N 1
ATOM 2776 C CA . GLY C 1 42 ? 20.073 -12.261 28.197 1.00 27.04 253 GLY A CA 1
ATOM 2777 C C . GLY C 1 42 ? 21.350 -12.756 28.846 1.00 25.64 253 GLY A C 1
ATOM 2778 O O . GLY C 1 42 ? 22.354 -12.036 28.899 1.00 24.27 253 GLY A O 1
ATOM 2779 N N . LEU C 1 43 ? 21.326 -13.988 29.356 1.00 24.67 254 LEU A N 1
ATOM 2780 C CA . LEU C 1 43 ? 22.401 -14.446 30.227 1.00 21.40 254 LEU A CA 1
ATOM 2781 C C . LEU C 1 43 ? 23.719 -14.716 29.498 1.00 23.01 254 LEU A C 1
ATOM 2782 O O . LEU C 1 43 ? 24.725 -14.910 30.179 1.00 22.27 254 LEU A O 1
ATOM 2787 N N . LYS C 1 44 ? 23.757 -14.699 28.155 1.00 24.14 255 LYS A N 1
ATOM 2788 C CA . LYS C 1 44 ? 25.041 -14.809 27.452 1.00 24.91 255 LYS A CA 1
ATOM 2789 C C . LYS C 1 44 ? 25.993 -13.673 27.802 1.00 24.85 255 LYS A C 1
ATOM 2790 O O . LYS C 1 44 ? 27.208 -13.810 27.590 1.00 23.10 255 LYS A O 1
ATOM 2796 N N . ARG C 1 45 ? 25.473 -12.542 28.293 1.00 22.27 256 ARG A N 1
ATOM 2797 C CA . ARG C 1 45 ? 26.336 -11.469 28.777 1.00 23.03 256 ARG A CA 1
ATOM 2798 C C . ARG C 1 45 ? 27.101 -11.861 30.030 1.00 24.56 256 ARG A C 1
ATOM 2799 O O . ARG C 1 45 ? 28.159 -11.285 30.302 1.00 24.96 256 ARG A O 1
ATOM 2807 N N . TYR C 1 46 ? 26.575 -12.812 30.805 1.00 22.17 257 TYR A N 1
ATOM 2808 C CA . TYR C 1 46 ? 27.122 -13.160 32.108 1.00 22.27 257 TYR A CA 1
ATOM 2809 C C . TYR C 1 46 ? 27.923 -14.438 32.116 1.00 21.43 257 TYR A C 1
ATOM 2810 O O . TYR C 1 46 ? 28.878 -14.549 32.896 1.00 23.02 257 TYR A O 1
ATOM 2819 N N . VAL C 1 47 ? 27.551 -15.405 31.293 1.00 21.84 258 VAL A N 1
ATOM 2820 C CA A VAL C 1 47 ? 28.168 -16.724 31.309 0.16 22.44 258 VAL A CA 1
ATOM 2821 C CA B VAL C 1 47 ? 28.159 -16.727 31.312 0.84 22.41 258 VAL A CA 1
ATOM 2822 C C . VAL C 1 47 ? 28.272 -17.241 29.883 1.00 21.40 258 VAL A C 1
ATOM 2823 O O . VAL C 1 47 ? 27.365 -17.044 29.067 1.00 20.99 258 VAL A O 1
ATOM 2830 N N . ASN C 1 48 ? 29.394 -17.888 29.576 1.00 21.84 259 ASN A N 1
ATOM 2831 C CA . ASN C 1 48 ? 29.554 -18.652 28.340 1.00 22.46 259 ASN A CA 1
ATOM 2832 C C . ASN C 1 48 ? 29.866 -20.074 28.788 1.00 24.10 259 ASN A C 1
ATOM 2833 O O . ASN C 1 48 ? 30.964 -20.349 29.287 1.00 24.02 259 ASN A O 1
ATOM 2838 N N . PHE C 1 49 ? 28.878 -20.954 28.681 1.00 22.99 260 PHE A N 1
ATOM 2839 C CA . PHE C 1 49 ? 29.085 -22.337 29.082 1.00 22.74 260 PHE A CA 1
ATOM 2840 C C . PHE C 1 49 ? 30.003 -23.030 28.090 1.00 24.99 260 PHE A C 1
ATOM 2841 O O . PHE C 1 49 ? 29.872 -22.882 26.869 1.00 23.32 260 PHE A O 1
ATOM 2849 N N . HIS C 1 50 ? 30.914 -23.813 28.623 1.00 21.66 261 HIS A N 1
ATOM 2850 C CA . HIS C 1 50 ? 31.777 -24.671 27.852 1.00 23.00 261 HIS A CA 1
ATOM 2851 C C . HIS C 1 50 ? 31.335 -26.109 28.147 1.00 22.63 261 HIS A C 1
ATOM 2852 O O . HIS C 1 50 ? 31.754 -26.707 29.140 1.00 21.66 261 HIS A O 1
ATOM 2859 N N . PHE C 1 51 ? 30.432 -26.641 27.326 1.00 23.30 262 PHE A N 1
ATOM 2860 C CA . PHE C 1 51 ? 29.996 -28.028 27.487 1.00 22.77 262 PHE A CA 1
ATOM 2861 C C . PHE C 1 51 ? 31.092 -28.961 26.983 1.00 27.42 262 PHE A C 1
ATOM 2862 O O . PHE C 1 51 ? 31.505 -28.882 25.818 1.00 29.46 262 PHE A O 1
ATOM 2870 N N . VAL C 1 52 ? 31.560 -29.844 27.857 1.00 22.77 263 VAL A N 1
ATOM 2871 C CA . VAL C 1 52 ? 32.661 -30.756 27.567 1.00 25.38 263 VAL A CA 1
ATOM 2872 C C . VAL C 1 52 ? 32.135 -32.176 27.690 1.00 24.41 263 VAL A C 1
ATOM 2873 O O . VAL C 1 52 ? 31.469 -32.514 28.675 1.00 23.86 263 VAL A O 1
ATOM 2877 N N . LEU C 1 53 ? 32.426 -33.007 26.702 1.00 22.99 264 LEU A N 1
ATOM 2878 C CA . LEU C 1 53 ? 31.976 -34.390 26.725 1.00 22.88 264 LEU A CA 1
ATOM 2879 C C . LEU C 1 53 ? 33.195 -35.280 26.914 1.00 27.20 264 LEU A C 1
ATOM 2880 O O . LEU C 1 53 ? 34.138 -35.229 26.119 1.00 28.31 264 LEU A O 1
ATOM 2885 N N . TYR C 1 54 ? 33.192 -36.053 27.994 1.00 23.69 265 TYR A N 1
ATOM 2886 C CA . TYR C 1 54 ? 34.305 -36.918 28.318 1.00 23.15 265 TYR A CA 1
ATOM 2887 C C . TYR C 1 54 ? 33.736 -38.200 28.915 1.00 24.15 265 TYR A C 1
ATOM 2888 O O . TYR C 1 54 ? 32.542 -38.491 28.790 1.00 23.90 265 TYR A O 1
ATOM 2897 N N . THR C 1 55 ? 34.597 -38.992 29.533 1.00 25.21 266 THR A N 1
ATOM 2898 C CA . THR C 1 55 ? 34.207 -40.275 30.085 1.00 25.10 266 THR A CA 1
ATOM 2899 C C . THR C 1 55 ? 34.597 -40.332 31.553 1.00 25.99 266 THR A C 1
ATOM 2900 O O . THR C 1 55 ? 35.411 -39.537 32.037 1.00 29.39 266 THR A O 1
ATOM 2904 N N . THR C 1 56 ? 34.000 -41.280 32.265 1.00 23.14 267 THR A N 1
ATOM 2905 C CA . THR C 1 56 ? 34.439 -41.561 33.622 1.00 21.13 267 THR A CA 1
ATOM 2906 C C . THR C 1 56 ? 34.458 -43.062 33.861 1.00 20.30 267 THR A C 1
ATOM 2907 O O . THR C 1 56 ? 33.672 -43.812 33.278 1.00 20.77 267 THR A O 1
ATOM 2911 N N . GLU C 1 57 ? 35.379 -43.489 34.735 1.00 20.17 268 GLU A N 1
ATOM 2912 C CA . GLU C 1 57 ? 35.405 -44.873 35.176 1.00 21.93 268 GLU A CA 1
ATOM 2913 C C . GLU C 1 57 ? 34.370 -45.160 36.258 1.00 20.78 268 GLU A C 1
ATOM 2914 O O . GLU C 1 57 ? 34.200 -46.324 36.644 1.00 22.07 268 GLU A O 1
ATOM 2920 N N . TYR C 1 58 ? 33.686 -44.130 36.762 1.00 18.45 269 TYR A N 1
ATOM 2921 C CA . TYR C 1 58 ? 32.605 -44.334 37.716 1.00 17.65 269 TYR A CA 1
ATOM 2922 C C . TYR C 1 58 ? 31.385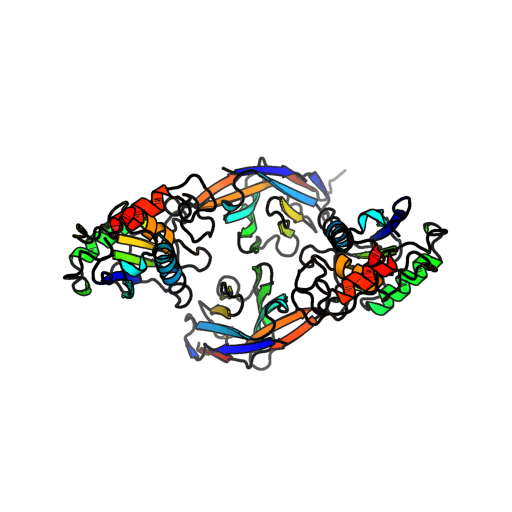 -44.926 37.037 1.00 17.77 269 TYR A C 1
ATOM 2923 O O . TYR C 1 58 ? 31.018 -44.529 35.928 1.00 19.23 269 TYR A O 1
ATOM 2932 N N . SER C 1 59 ? 30.732 -45.845 37.736 1.00 18.41 270 SER A N 1
ATOM 2933 C CA . SER C 1 59 ? 29.397 -46.292 37.382 1.00 19.55 270 SER A CA 1
ATOM 2934 C C . SER C 1 59 ? 28.547 -46.405 38.645 1.00 19.46 270 SER A C 1
ATOM 2935 O O . SER C 1 59 ? 29.055 -46.655 39.742 1.00 20.01 270 SER A O 1
ATOM 2938 N N . CYS C 1 60 ? 27.242 -46.186 38.490 1.00 20.06 271 CYS A N 1
ATOM 2939 C CA . CYS C 1 60 ? 26.347 -46.230 39.643 1.00 19.63 271 CYS A CA 1
ATOM 2940 C C . CYS C 1 60 ? 26.349 -47.636 40.244 1.00 21.67 271 CYS A C 1
ATOM 2941 O O . CYS C 1 60 ? 26.279 -48.619 39.496 1.00 22.42 271 CYS A O 1
ATOM 2944 N N . PRO C 1 61 ? 26.430 -47.783 41.574 1.00 21.06 272 PRO A N 1
ATOM 2945 C CA . PRO C 1 61 ? 26.459 -49.149 42.136 1.00 23.54 272 PRO A CA 1
ATOM 2946 C C . PRO C 1 61 ? 25.181 -49.947 41.894 1.00 27.81 272 PRO A C 1
ATOM 2947 O O . PRO C 1 61 ? 25.242 -51.185 41.901 1.00 28.17 272 PRO A O 1
ATOM 2951 N N . SER C 1 62 ? 24.041 -49.299 41.660 1.00 24.10 273 SER A N 1
ATOM 2952 C CA . SER C 1 62 ? 22.795 -50.012 41.382 1.00 24.74 273 SER A CA 1
ATOM 2953 C C . SER C 1 62 ? 21.902 -49.118 40.524 1.00 24.87 273 SER A C 1
ATOM 2954 O O . SER C 1 62 ? 22.346 -48.106 39.976 1.00 25.76 273 SER A O 1
ATOM 2957 N N . GLY C 1 63 ? 20.626 -49.486 40.416 1.00 25.48 274 GLY A N 1
ATOM 2958 C CA . GLY C 1 63 ? 19.650 -48.633 39.759 1.00 25.60 274 GLY A CA 1
ATOM 2959 C C . GLY C 1 63 ? 19.093 -47.511 40.615 1.00 25.09 274 GLY A C 1
ATOM 2960 O O . GLY C 1 63 ? 18.320 -46.683 40.121 1.00 22.94 274 GLY A O 1
ATOM 2961 N N . ASP C 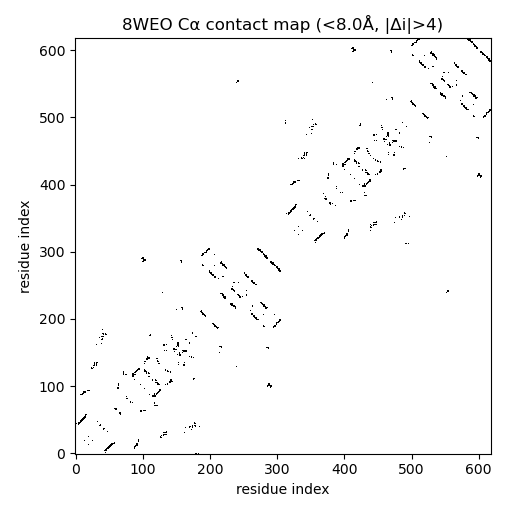1 64 ? 19.476 -47.472 41.892 1.00 21.94 275 ASP A N 1
ATOM 2962 C CA . ASP C 1 64 ? 19.070 -46.451 42.863 1.00 22.09 275 ASP A CA 1
ATOM 2963 C C . ASP C 1 64 ? 19.642 -45.099 42.441 1.00 23.06 275 ASP A C 1
ATOM 2964 O O . ASP C 1 64 ? 20.861 -44.902 42.459 1.00 21.56 275 ASP A O 1
ATOM 2969 N N . ALA C 1 65 ? 18.775 -44.158 42.050 1.00 19.46 276 ALA A N 1
ATOM 2970 C CA . ALA C 1 65 ? 19.271 -42.900 41.494 1.00 19.21 276 ALA A CA 1
ATOM 2971 C C . ALA C 1 65 ? 19.959 -42.034 42.544 1.00 18.07 276 ALA A C 1
ATOM 2972 O O . ALA C 1 65 ? 20.976 -41.394 42.250 1.00 19.89 276 ALA A O 1
ATOM 2974 N N . LYS C 1 66 ? 19.399 -41.950 43.760 1.00 18.54 277 LYS A N 1
ATOM 2975 C CA . LYS C 1 66 ? 20.014 -41.102 44.778 1.00 20.17 277 LYS A CA 1
ATOM 2976 C C . LYS C 1 66 ? 21.383 -41.640 45.180 1.00 20.11 277 LYS A C 1
ATOM 2977 O O . LYS C 1 66 ? 22.357 -40.882 45.281 1.00 18.38 277 LYS A O 1
ATOM 2983 N N . GLU C 1 67 ? 21.467 -42.952 45.396 1.00 20.39 278 GLU A N 1
ATOM 2984 C CA . GLU C 1 67 ? 22.749 -43.598 45.663 1.00 19.89 278 GLU A CA 1
ATOM 2985 C C . GLU C 1 67 ? 23.727 -43.343 44.523 1.00 19.56 278 GLU A C 1
ATOM 2986 O O . GLU C 1 67 ? 24.919 -43.085 44.748 1.00 19.79 278 GLU A O 1
ATOM 2992 N N . GLY C 1 68 ? 23.230 -43.409 43.280 1.00 19.63 279 GLY A N 1
ATOM 2993 C CA . GLY C 1 68 ? 24.095 -43.194 42.133 1.00 17.16 279 GLY A CA 1
ATOM 2994 C C . GLY C 1 68 ? 24.657 -41.787 42.079 1.00 17.45 279 GLY A C 1
ATOM 2995 O O . GLY C 1 68 ? 25.839 -41.596 41.795 1.00 19.12 279 GLY A O 1
ATOM 2996 N N . LEU C 1 69 ? 23.814 -40.779 42.330 1.00 18.33 280 LEU A N 1
ATOM 2997 C CA . LEU C 1 69 ? 24.300 -39.400 42.382 1.00 16.87 280 LEU A CA 1
ATOM 2998 C C . LEU C 1 69 ? 25.281 -39.196 43.530 1.00 18.23 280 LEU A C 1
ATOM 2999 O O . LEU C 1 69 ? 26.328 -38.554 43.364 1.00 19.17 280 LEU A O 1
ATOM 3004 N N . GLU C 1 70 ? 24.935 -39.699 44.719 1.00 17.97 281 GLU A N 1
ATOM 3005 C CA . GLU C 1 70 ? 25.843 -39.589 45.853 1.00 18.93 281 GLU A CA 1
ATOM 3006 C C . GLU C 1 70 ? 27.205 -40.170 45.504 1.00 18.59 281 GLU A C 1
ATOM 3007 O O . GLU C 1 70 ? 28.248 -39.561 45.785 1.00 18.99 281 GLU A O 1
ATOM 3013 N N . GLY C 1 71 ? 27.211 -41.338 44.861 1.00 17.08 282 GLY A N 1
ATOM 3014 C CA . GLY C 1 71 ? 28.473 -41.944 44.462 1.00 19.38 282 GLY A CA 1
ATOM 3015 C C . GLY C 1 71 ? 29.216 -41.130 43.418 1.00 17.71 282 GLY A C 1
ATOM 3016 O O . GLY C 1 71 ? 30.449 -41.028 43.457 1.00 19.13 282 GLY A O 1
ATOM 3017 N N . PHE C 1 72 ? 28.482 -40.533 42.476 1.00 17.98 283 PHE A N 1
ATOM 3018 C CA . PHE C 1 72 ? 29.129 -39.760 41.423 1.00 17.48 283 PHE A CA 1
ATOM 3019 C C . PHE C 1 72 ? 29.829 -38.535 42.002 1.00 17.88 283 PHE A C 1
ATOM 3020 O O . PHE C 1 72 ? 31.000 -38.270 41.691 1.00 18.05 283 PHE A O 1
ATOM 3028 N N . THR C 1 73 ? 29.121 -37.778 42.848 1.00 17.40 284 THR A N 1
ATOM 3029 C CA . THR C 1 73 ? 29.728 -36.610 43.476 1.00 17.44 284 THR A CA 1
ATOM 3030 C C . THR C 1 73 ? 30.967 -37.001 44.271 1.00 18.37 284 THR A C 1
ATOM 3031 O O . THR C 1 73 ? 32.000 -36.324 44.203 1.00 18.21 284 THR A O 1
ATOM 3035 N N . ALA C 1 74 ? 30.888 -38.106 45.017 1.00 17.97 285 ALA A N 1
ATOM 3036 C CA . ALA C 1 74 ? 32.058 -38.580 45.749 1.00 19.54 285 ALA A CA 1
ATOM 3037 C C . ALA C 1 74 ? 33.198 -38.960 44.805 1.00 21.56 285 ALA A C 1
ATOM 3038 O O . ALA C 1 74 ? 34.374 -38.717 45.115 1.00 20.69 285 ALA A O 1
ATOM 3040 N N . SER C 1 75 ? 32.880 -39.562 43.651 1.00 19.39 286 SER A N 1
ATOM 3041 C CA . SER C 1 75 ? 33.943 -39.963 42.730 1.00 19.37 286 SER A CA 1
ATOM 3042 C C . SER C 1 75 ? 34.674 -38.750 42.167 1.00 23.15 286 SER A C 1
ATOM 3043 O O . SER C 1 75 ? 35.871 -38.835 41.863 1.00 24.16 286 SER A O 1
ATOM 3046 N N . LEU C 1 76 ? 33.973 -37.626 41.998 1.00 19.67 287 LEU A N 1
ATOM 3047 C CA . LEU C 1 76 ? 34.631 -36.426 41.493 1.00 21.21 287 LEU A CA 1
ATOM 3048 C C . LEU C 1 76 ? 35.666 -35.911 42.485 1.00 22.92 287 LEU A C 1
ATOM 3049 O O . LEU C 1 76 ? 36.722 -35.405 42.083 1.00 24.71 287 LEU A O 1
ATOM 3054 N N . LYS C 1 77 ? 35.388 -36.042 43.787 1.00 21.45 288 LYS A N 1
ATOM 3055 C CA . LYS C 1 77 ? 36.292 -35.482 44.789 1.00 28.13 288 LYS A CA 1
ATOM 3056 C C . LYS C 1 77 ? 37.609 -36.230 44.857 1.00 28.92 288 LYS A C 1
ATOM 3057 O O . LYS C 1 77 ? 38.634 -35.646 45.234 1.00 28.46 288 LYS A O 1
ATOM 3063 N N . SER C 1 78 ? 37.615 -37.513 44.529 1.00 30.40 289 SER A N 1
ATOM 3064 C CA . SER C 1 78 ? 38.851 -38.274 44.585 1.00 33.30 289 SER A CA 1
ATOM 3065 C C . SER C 1 78 ? 39.471 -38.447 43.214 1.00 34.27 289 SER A C 1
ATOM 3066 O O . SER C 1 78 ? 40.470 -39.159 43.079 1.00 38.16 289 SER A O 1
ATOM 3069 N N . ASN C 1 79 ? 38.921 -37.780 42.203 1.00 32.76 290 ASN A N 1
ATOM 3070 C CA . ASN C 1 79 ? 39.387 -37.931 40.839 1.00 33.70 290 ASN A CA 1
ATOM 3071 C C . ASN C 1 79 ? 40.478 -36.906 40.557 1.00 41.29 290 ASN A C 1
ATOM 3072 O O . ASN C 1 79 ? 40.198 -35.698 40.576 1.00 33.32 290 ASN A O 1
ATOM 3077 N N . PRO C 1 80 ? 41.711 -37.327 40.278 1.00 38.48 291 PRO A N 1
ATOM 3078 C CA . PRO C 1 80 ? 42.769 -36.344 40.000 1.00 42.56 291 PRO A CA 1
ATOM 3079 C C . PRO C 1 80 ? 42.578 -35.572 38.699 1.00 41.72 291 PRO A C 1
ATOM 3080 O O . PRO C 1 80 ? 43.105 -34.456 38.584 1.00 45.70 291 PRO A O 1
ATOM 3084 N N . LYS C 1 81 ? 41.836 -36.110 37.725 1.00 39.61 292 LYS A N 1
ATOM 3085 C CA . LYS C 1 81 ? 41.573 -35.358 36.499 1.00 45.02 292 LYS A CA 1
ATOM 3086 C C . LYS C 1 81 ? 40.721 -34.122 36.759 1.00 45.73 292 LYS A C 1
ATOM 3087 O O . LYS C 1 81 ? 40.761 -33.165 35.979 1.00 45.67 292 LYS A O 1
ATOM 3093 N N . ALA C 1 82 ? 39.938 -34.123 37.834 1.00 43.20 293 ALA A N 1
ATOM 3094 C CA . ALA C 1 82 ? 39.035 -33.023 38.134 1.00 36.30 293 ALA A CA 1
ATOM 3095 C C . ALA C 1 82 ? 39.605 -32.051 39.156 1.00 33.91 293 ALA A C 1
ATOM 3096 O O . ALA C 1 82 ? 38.922 -31.086 39.522 1.00 29.12 293 ALA A O 1
ATOM 3098 N N . GLU C 1 83 ? 40.832 -32.274 39.622 1.00 35.94 294 GLU A N 1
ATOM 3099 C CA . GLU C 1 83 ? 41.426 -31.382 40.607 1.00 36.91 294 GLU A CA 1
ATOM 3100 C C . GLU C 1 83 ? 41.554 -29.971 40.050 1.00 36.96 294 GLU A C 1
ATOM 3101 O O . GLU C 1 83 ? 42.000 -29.774 38.915 1.00 34.47 294 GLU A O 1
ATOM 3107 N N . GLY C 1 84 ? 41.155 -28.991 40.858 1.00 31.41 295 GLY A N 1
ATOM 3108 C CA . GLY C 1 84 ? 41.133 -27.604 40.452 1.00 34.05 295 GLY A CA 1
ATOM 3109 C C . GLY C 1 84 ? 39.853 -27.159 39.784 1.00 33.19 295 GLY A C 1
ATOM 3110 O O . GLY C 1 84 ? 39.752 -25.987 39.400 1.00 38.72 295 GLY A O 1
ATOM 3111 N N . TYR C 1 85 ? 38.873 -28.051 39.623 1.00 27.72 296 TYR A N 1
ATOM 3112 C CA . TYR C 1 85 ? 37.635 -27.719 38.926 1.00 25.35 296 TYR A CA 1
ATOM 3113 C C . TYR C 1 85 ? 36.413 -28.050 39.777 1.00 24.02 296 TYR A C 1
ATOM 3114 O O . TYR C 1 85 ? 35.324 -28.308 39.245 1.00 21.96 296 TYR A O 1
ATOM 3123 N N . ASP C 1 86 ? 36.568 -28.014 41.102 1.00 21.17 297 ASP A N 1
ATOM 3124 C CA . ASP C 1 86 ? 35.454 -28.287 42.008 1.00 22.67 297 ASP A CA 1
ATOM 3125 C C . ASP C 1 86 ? 34.365 -27.224 41.941 1.00 20.39 297 ASP A C 1
ATOM 3126 O O . ASP C 1 86 ? 33.293 -27.420 42.526 1.00 20.20 297 ASP A O 1
ATOM 3131 N N . ASP C 1 87 ? 34.616 -26.117 41.237 1.00 21.39 298 ASP A N 1
ATOM 3132 C CA . ASP C 1 87 ? 33.665 -25.022 41.082 1.00 21.42 298 ASP A CA 1
ATOM 3133 C C . ASP C 1 87 ? 32.932 -25.049 39.741 1.00 23.12 298 ASP A C 1
ATOM 3134 O O . ASP C 1 87 ? 32.279 -24.062 39.382 1.00 21.01 298 ASP A O 1
ATOM 3139 N N . GLN C 1 88 ? 33.028 -26.139 38.988 1.00 20.39 299 GLN A N 1
ATOM 3140 C CA . GLN C 1 88 ? 32.282 -26.287 37.743 1.00 19.85 299 GLN A CA 1
ATOM 3141 C C . GLN C 1 88 ? 31.039 -27.152 37.933 1.00 19.06 299 GLN A C 1
ATOM 3142 O O . GLN C 1 88 ? 30.718 -27.590 39.037 1.00 20.72 299 GLN A O 1
ATOM 3148 N N . ILE C 1 89 ? 30.313 -27.368 36.836 1.00 18.10 300 ILE A N 1
ATOM 3149 C CA . ILE C 1 89 ? 29.058 -28.125 36.840 1.00 17.07 300 ILE A CA 1
ATOM 3150 C C . ILE C 1 89 ? 29.310 -29.474 36.176 1.00 17.42 300 ILE A C 1
ATOM 3151 O O . ILE C 1 89 ? 29.976 -29.542 35.132 1.00 18.87 300 ILE A O 1
ATOM 3156 N N . TYR C 1 90 ? 28.801 -30.555 36.788 1.00 16.84 301 TYR A N 1
ATOM 3157 C CA . TYR C 1 90 ? 29.091 -31.910 36.324 1.00 17.93 301 TYR A CA 1
ATOM 3158 C C . TYR C 1 90 ? 27.810 -32.710 36.139 1.00 17.55 301 TYR A C 1
ATOM 3159 O O . TYR C 1 90 ? 26.925 -32.692 37.000 1.00 18.42 301 TYR A O 1
ATOM 3168 N N . PHE C 1 91 ? 27.739 -33.461 35.041 1.00 16.08 302 PHE A N 1
ATOM 3169 C CA . PHE C 1 91 ? 26.650 -34.401 34.801 1.00 16.16 302 PHE A CA 1
ATOM 3170 C C . PHE C 1 91 ? 27.215 -35.776 34.498 1.00 18.79 302 PHE A C 1
ATOM 3171 O O . PHE C 1 91 ? 28.085 -35.914 33.632 1.00 19.36 302 PHE A O 1
ATOM 3179 N N . LEU C 1 92 ? 26.693 -36.789 35.176 1.00 17.27 303 LEU A N 1
ATOM 3180 C CA . LEU C 1 92 ? 26.882 -38.171 34.753 1.00 16.23 303 LEU A CA 1
ATOM 3181 C C . LEU C 1 92 ? 25.791 -38.515 33.752 1.00 17.25 303 LEU A C 1
ATOM 3182 O O . LEU C 1 92 ? 24.605 -38.322 34.044 1.00 17.92 303 LEU A O 1
ATOM 3187 N N . ILE C 1 93 ? 26.176 -39.017 32.575 1.00 16.63 304 ILE A N 1
ATOM 3188 C CA . ILE C 1 93 ? 25.192 -39.278 31.530 1.00 17.45 304 ILE A CA 1
ATOM 3189 C C . ILE C 1 93 ? 25.222 -40.746 31.129 1.00 19.96 304 ILE A C 1
ATOM 3190 O O . ILE C 1 93 ? 26.274 -41.397 31.140 1.00 19.96 304 ILE A O 1
ATOM 3195 N N . ARG C 1 94 ? 24.039 -41.272 30.815 1.00 17.67 305 ARG A N 1
ATOM 3196 C CA . ARG C 1 94 ? 23.868 -42.647 30.362 1.00 19.06 305 ARG A CA 1
ATOM 3197 C C . ARG C 1 94 ? 22.802 -42.652 29.282 1.00 19.95 305 ARG A C 1
ATOM 3198 O O . ARG C 1 94 ? 22.133 -41.641 29.034 1.00 19.56 305 ARG A O 1
ATOM 3206 N N . TRP C 1 95 ? 22.652 -43.806 28.620 1.00 19.53 306 TRP A N 1
ATOM 3207 C CA . TRP C 1 95 ? 21.588 -43.920 27.630 1.00 20.37 306 TRP A CA 1
ATOM 3208 C C . TRP C 1 95 ? 20.239 -44.167 28.302 1.00 23.03 306 TRP A C 1
ATOM 3209 O O . TRP C 1 95 ? 19.245 -43.505 27.980 1.00 25.28 306 TRP A O 1
ATOM 3220 N N . GLY C 1 96 ? 20.201 -45.096 29.254 1.00 23.14 307 GLY A N 1
ATOM 3221 C CA . GLY C 1 96 ? 18.963 -45.528 29.869 1.00 27.74 307 GLY A CA 1
ATOM 3222 C C . GLY C 1 96 ? 18.517 -44.628 31.007 1.00 23.14 307 GLY A C 1
ATOM 3223 O O . GLY C 1 96 ? 18.960 -43.486 31.151 1.00 21.02 307 GLY A O 1
ATOM 3224 N N . THR C 1 97 ? 17.606 -45.157 31.815 1.00 23.68 308 THR A N 1
ATOM 3225 C CA . THR C 1 97 ? 17.071 -44.467 32.981 1.00 19.34 308 THR A CA 1
ATOM 3226 C C . THR C 1 97 ? 17.565 -45.172 34.242 1.00 22.59 308 THR A C 1
ATOM 3227 O O . THR C 1 97 ? 18.316 -46.149 34.181 1.00 22.91 308 THR A O 1
ATOM 3231 N N . TRP C 1 98 ? 17.116 -44.691 35.400 1.00 19.58 309 TRP A N 1
ATOM 3232 C CA . TRP C 1 98 ? 17.358 -45.366 36.666 1.00 20.14 309 TRP A CA 1
ATOM 3233 C C . TRP C 1 98 ? 16.096 -46.133 37.068 1.00 22.58 309 TRP A C 1
ATOM 3234 O O . TRP C 1 98 ? 15.135 -46.221 36.294 1.00 23.15 309 TRP A O 1
ATOM 3245 N N . ASP C 1 99 ? 16.109 -46.729 38.264 1.00 21.36 310 ASP A N 1
ATOM 3246 C CA . ASP C 1 99 ? 14.981 -47.543 38.724 1.00 22.18 310 ASP A CA 1
ATOM 3247 C C . ASP C 1 99 ? 13.673 -46.766 38.641 1.00 24.39 310 ASP A C 1
ATOM 3248 O O . ASP C 1 99 ? 13.637 -45.560 38.892 1.00 22.73 310 ASP A O 1
ATOM 3253 N N . ASN C 1 100 ? 12.601 -47.469 38.269 1.00 24.79 311 ASN A N 1
ATOM 3254 C CA . ASN C 1 100 ? 11.259 -46.886 38.089 1.00 24.50 311 ASN A CA 1
ATOM 3255 C C . ASN C 1 100 ? 11.246 -45.780 37.025 1.00 22.90 311 ASN A C 1
ATOM 3256 O O . ASN C 1 100 ? 10.394 -44.891 37.061 1.00 20.51 311 ASN A O 1
ATOM 3261 N N . LYS C 1 101 ? 12.166 -45.847 36.058 1.00 21.13 312 LYS A N 1
ATOM 3262 C CA . LYS C 1 101 ? 12.300 -44.869 34.968 1.00 20.07 312 LYS A CA 1
ATOM 3263 C C . LYS C 1 101 ? 12.477 -43.430 35.465 1.00 18.47 312 LYS A C 1
ATOM 3264 O O . LYS C 1 101 ? 12.007 -42.476 34.843 1.00 19.20 312 LYS A O 1
ATOM 3270 N N . ILE C 1 102 ? 13.223 -43.262 36.560 1.00 19.50 313 ILE A N 1
ATOM 3271 C CA . ILE C 1 102 ? 13.802 -41.957 36.866 1.00 17.18 313 ILE A CA 1
ATOM 3272 C C . ILE C 1 102 ? 14.710 -41.501 35.734 1.00 18.30 313 ILE A C 1
ATOM 3273 O O . ILE C 1 102 ? 15.589 -42.243 35.276 1.00 19.02 313 ILE A O 1
ATOM 3278 N N . LEU C 1 103 ? 14.505 -40.263 35.284 1.00 17.68 314 LEU A N 1
ATOM 3279 C CA . LEU C 1 103 ? 15.203 -39.735 34.117 1.00 16.46 314 LEU A CA 1
ATOM 3280 C C . LEU C 1 103 ? 16.490 -39.000 34.467 1.00 17.69 314 LEU A C 1
ATOM 3281 O O . LEU C 1 103 ? 17.412 -38.955 33.642 1.00 17.70 314 LEU A O 1
ATOM 3286 N N . GLY C 1 104 ? 16.572 -38.407 35.654 1.00 17.23 315 GLY A N 1
ATOM 3287 C CA . GLY C 1 104 ? 17.767 -37.668 36.037 1.00 17.66 315 GLY A CA 1
ATOM 3288 C C . GLY C 1 104 ? 17.684 -37.291 37.498 1.00 17.77 315 GLY A C 1
ATOM 3289 O O . GLY C 1 104 ? 16.667 -37.515 38.158 1.00 18.79 315 GLY A O 1
ATOM 3290 N N . MET C 1 105 ? 18.778 -36.712 37.998 1.00 17.30 316 MET A N 1
ATOM 3291 C CA . MET C 1 105 ? 18.871 -36.287 39.390 1.00 18.23 316 MET A CA 1
ATOM 3292 C C . MET C 1 105 ? 19.771 -35.063 39.453 1.00 20.93 316 MET A C 1
ATOM 3293 O O . MET C 1 105 ? 20.533 -34.785 38.522 1.00 22.60 316 MET A O 1
ATOM 3298 N N . SER C 1 106 ? 19.672 -34.314 40.550 1.00 17.68 317 SER A N 1
ATOM 3299 C CA . SER C 1 106 ? 20.518 -33.142 40.724 1.00 17.17 317 SER A CA 1
ATOM 3300 C C . SER C 1 106 ? 20.524 -32.748 42.191 1.00 18.48 317 SER A C 1
ATOM 3301 O O . SER C 1 106 ? 19.574 -33.016 42.929 1.00 20.14 317 SER A O 1
ATOM 3304 N N . TRP C 1 107 ? 21.598 -32.082 42.596 1.00 16.52 318 TRP A N 1
ATOM 3305 C CA . TRP C 1 107 ? 21.624 -31.405 43.892 1.00 18.21 318 TRP A CA 1
ATOM 3306 C C . TRP C 1 107 ? 20.999 -30.022 43.722 1.00 18.36 318 TRP A C 1
ATOM 3307 O O . TRP C 1 107 ? 21.479 -29.203 42.926 1.00 19.64 318 TRP A O 1
ATOM 3318 N N . PHE C 1 108 ? 19.919 -29.771 44.455 1.00 16.99 319 PHE A N 1
ATOM 3319 C CA . PHE C 1 108 ? 19.130 -28.559 44.259 1.00 18.43 319 PHE A CA 1
ATOM 3320 C C . PHE C 1 108 ? 19.873 -27.309 44.724 1.00 23.32 319 PHE A C 1
ATOM 3321 O O . PHE C 1 108 ? 20.477 -27.288 45.801 1.00 20.78 319 PHE A O 1
ATOM 3329 N N . ASN C 1 109 ? 19.808 -26.259 43.898 1.00 18.37 320 ASN A N 1
ATOM 3330 C CA . ASN C 1 109 ? 20.338 -24.929 44.222 1.00 20.13 320 ASN A CA 1
ATOM 3331 C C . ASN C 1 109 ? 21.800 -25.019 44.666 1.00 22.99 320 ASN A C 1
ATOM 3332 O O . ASN C 1 109 ? 22.193 -24.519 45.729 1.00 21.28 320 ASN A O 1
ATOM 3337 N N . SER C 1 110 ? 22.613 -25.669 43.833 1.00 18.65 321 SER A N 1
ATOM 3338 C CA . SER C 1 110 ? 23.978 -26.027 44.190 1.00 19.63 321 SER A CA 1
ATOM 3339 C C . SER C 1 110 ? 25.028 -25.269 43.395 1.00 20.22 321 SER A C 1
ATOM 3340 O O . SER C 1 110 ? 26.227 -25.455 43.646 1.00 21.76 321 SER A O 1
ATOM 3343 N N . TYR C 1 111 ? 24.628 -24.455 42.418 1.00 19.66 322 TYR A N 1
ATOM 3344 C CA . TYR C 1 111 ? 25.577 -23.642 41.670 1.00 20.38 322 TYR A CA 1
ATOM 3345 C C . TYR C 1 111 ? 25.240 -22.174 41.839 1.00 21.24 322 TYR A C 1
ATOM 3346 O O . TYR C 1 111 ? 24.115 -21.748 41.564 1.00 21.35 322 TYR A O 1
ATOM 3355 N N . ASN C 1 112 ? 26.236 -21.410 42.276 1.00 22.14 323 ASN A N 1
ATOM 3356 C CA . ASN C 1 112 ? 26.238 -19.959 42.268 1.00 22.24 323 ASN A CA 1
ATOM 3357 C C . ASN C 1 112 ? 27.619 -19.509 41.804 1.00 21.06 323 ASN A C 1
ATOM 3358 O O . ASN C 1 112 ? 28.624 -20.101 42.208 1.00 23.88 323 ASN A O 1
ATOM 3363 N N . VAL C 1 113 ? 27.682 -18.485 40.940 1.00 20.72 324 VAL A N 1
ATOM 3364 C CA . VAL C 1 113 ? 28.972 -18.115 40.343 1.00 22.72 324 VAL A CA 1
ATOM 3365 C C . VAL C 1 113 ? 29.977 -17.674 41.400 1.00 24.80 324 VAL A C 1
ATOM 3366 O O . VAL C 1 113 ? 31.189 -17.734 41.166 1.00 25.16 324 VAL A O 1
ATOM 3370 N N . ASN C 1 114 ? 29.501 -17.229 42.559 1.00 23.99 325 ASN A N 1
ATOM 3371 C CA . ASN C 1 114 ? 30.361 -16.687 43.606 1.00 26.12 325 ASN A CA 1
ATOM 3372 C C . ASN C 1 114 ? 30.837 -17.730 44.601 1.00 25.92 325 ASN A C 1
ATOM 3373 O O . ASN C 1 114 ? 31.891 -17.547 45.224 1.00 28.96 325 ASN A O 1
ATOM 3378 N N . THR C 1 115 ? 30.091 -18.813 44.774 1.00 24.28 326 THR A N 1
ATOM 3379 C CA . THR C 1 115 ? 30.334 -19.744 45.863 1.00 24.30 326 THR A CA 1
ATOM 3380 C C . THR C 1 115 ? 30.538 -21.186 45.426 1.00 24.12 326 THR A C 1
ATOM 3381 O O . THR C 1 115 ? 30.765 -22.042 46.291 1.00 25.63 326 THR A O 1
ATOM 3385 N N . ALA C 1 116 ? 30.461 -21.482 44.128 1.00 23.02 327 ALA A N 1
ATOM 3386 C CA . ALA C 1 116 ? 30.550 -22.863 43.662 1.00 23.45 327 ALA A CA 1
ATOM 3387 C C . ALA C 1 116 ? 31.810 -23.544 44.188 1.00 22.23 327 ALA A C 1
ATOM 3388 O O . ALA C 1 116 ? 32.907 -22.978 44.128 1.00 22.78 327 ALA A O 1
ATOM 3390 N N . SER C 1 117 ? 31.650 -24.771 44.692 1.00 21.64 328 SER A N 1
ATOM 3391 C CA . SER C 1 117 ? 32.776 -25.465 45.309 1.00 24.35 328 SER A CA 1
ATOM 3392 C C . SER C 1 117 ? 32.427 -26.919 45.601 1.00 22.77 328 SER A C 1
ATOM 3393 O O . SER C 1 117 ? 31.254 -27.319 45.606 1.00 20.74 328 SER A O 1
ATOM 3396 N N . ASP C 1 118 ? 33.485 -27.704 45.841 1.00 23.23 329 ASP A N 1
ATOM 3397 C CA . ASP C 1 118 ? 33.401 -29.074 46.343 1.00 24.92 329 ASP A CA 1
ATOM 3398 C C . ASP C 1 118 ? 32.523 -29.968 45.482 1.00 21.75 329 ASP A C 1
ATOM 3399 O O . ASP C 1 118 ? 31.902 -30.902 45.997 1.00 20.81 329 ASP A O 1
ATOM 3404 N N . PHE C 1 119 ? 32.490 -29.709 44.169 1.00 19.91 330 PHE A N 1
ATOM 3405 C CA . PHE C 1 119 ? 31.721 -30.525 43.219 1.00 19.62 330 PHE A CA 1
ATOM 3406 C C . PHE C 1 119 ? 30.248 -30.614 43.598 1.00 19.55 330 PHE A C 1
ATOM 3407 O O . PHE C 1 119 ? 29.549 -31.562 43.227 1.00 19.90 330 PHE A O 1
ATOM 3415 N N . GLU C 1 120 ? 29.753 -29.594 44.306 1.00 19.56 331 GLU A N 1
ATOM 3416 C CA . GLU C 1 120 ? 28.369 -29.613 44.754 1.00 18.83 331 GLU A CA 1
ATOM 3417 C C . GLU C 1 120 ? 27.392 -29.498 43.589 1.00 17.99 331 GLU A C 1
ATOM 3418 O O . GLU C 1 120 ? 26.275 -30.017 43.666 1.00 18.07 331 GLU A O 1
ATOM 3424 N N . ALA C 1 121 ? 27.782 -28.807 42.516 1.00 18.49 332 ALA A N 1
ATOM 3425 C CA . ALA C 1 121 ? 26.907 -28.594 41.358 1.00 16.57 332 ALA A CA 1
ATOM 3426 C C . ALA C 1 121 ? 27.012 -29.795 40.420 1.00 17.65 332 ALA A C 1
ATOM 3427 O O . ALA C 1 121 ? 27.620 -29.747 39.351 1.00 19.22 332 ALA A O 1
ATOM 3429 N N . SER C 1 122 ? 26.391 -30.892 40.839 1.00 16.91 333 SER A N 1
ATOM 3430 C CA . SER C 1 122 ? 26.480 -32.135 40.086 1.00 16.61 333 SER A CA 1
ATOM 3431 C C . SER C 1 122 ? 25.111 -32.801 39.994 1.00 17.09 333 SER A C 1
ATOM 3432 O O . SER C 1 122 ? 24.228 -32.590 40.829 1.00 18.32 333 SER A O 1
ATOM 3435 N N . GLY C 1 123 ? 24.925 -33.555 38.916 1.00 16.17 334 GLY A N 1
ATOM 3436 C CA . GLY C 1 123 ? 23.678 -34.243 38.672 1.00 17.27 334 GLY A CA 1
ATOM 3437 C C . GLY C 1 123 ? 23.875 -35.360 37.668 1.00 16.24 334 GLY A C 1
ATOM 3438 O O . GLY C 1 123 ? 25.002 -35.702 37.307 1.00 17.84 334 GLY A O 1
ATOM 3439 N N . MET C 1 124 ? 22.760 -35.971 37.260 1.00 15.90 335 MET A N 1
ATOM 3440 C CA . MET C 1 124 ? 22.815 -37.054 36.284 1.00 16.60 335 MET A CA 1
ATOM 3441 C C . MET C 1 124 ? 21.657 -36.911 35.317 1.00 16.66 335 MET A C 1
ATOM 3442 O O . MET C 1 124 ? 20.618 -36.338 35.658 1.00 17.99 335 MET A O 1
ATOM 3447 N N . SER C 1 125 ? 21.826 -37.452 34.112 1.00 15.73 336 SER A N 1
ATOM 3448 C CA . SER C 1 125 ? 20.780 -37.312 33.109 1.00 15.31 336 SER A CA 1
ATOM 3449 C C . SER C 1 125 ? 20.819 -38.480 32.125 1.00 17.11 336 SER A C 1
ATOM 3450 O O . SER C 1 125 ? 21.894 -38.882 31.660 1.00 17.25 336 SER A O 1
ATOM 3453 N N . THR C 1 126 ? 19.643 -39.015 31.808 1.00 16.53 337 THR A N 1
ATOM 3454 C CA . THR C 1 126 ? 19.503 -39.832 30.605 1.00 17.14 337 THR A CA 1
ATOM 3455 C C . THR C 1 126 ? 19.807 -39.004 29.357 1.00 17.13 337 THR A C 1
ATOM 3456 O O . THR C 1 126 ? 19.774 -37.770 29.362 1.00 17.68 337 THR A O 1
ATOM 3460 N N . THR C 1 127 ? 20.092 -39.707 28.258 1.00 18.64 338 THR A N 1
ATOM 3461 C CA . THR C 1 127 ? 20.270 -39.053 26.971 1.00 18.17 338 THR A CA 1
ATOM 3462 C C . THR C 1 127 ? 19.420 -39.641 25.857 1.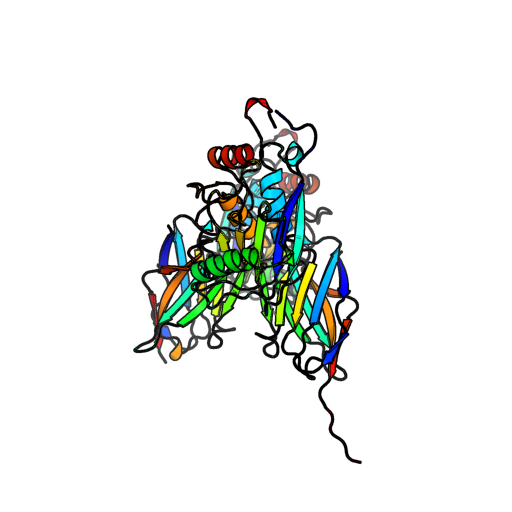00 20.11 338 THR A C 1
ATOM 3463 O O . THR C 1 127 ? 19.557 -39.199 24.714 1.00 19.97 338 THR A O 1
ATOM 3467 N N . GLN C 1 128 ? 18.550 -40.606 26.127 1.00 20.53 339 GLN A N 1
ATOM 3468 C CA . GLN C 1 128 ? 17.854 -41.162 24.976 1.00 23.33 339 GLN A CA 1
ATOM 3469 C C . GLN C 1 128 ? 16.881 -40.138 24.403 1.00 24.17 339 GLN A C 1
ATOM 3470 O O . GLN C 1 128 ? 16.399 -39.233 25.095 1.00 22.86 339 GLN A O 1
ATOM 3476 N N . LEU C 1 129 ? 16.661 -40.248 23.088 1.00 22.52 340 LEU A N 1
ATOM 3477 C CA . LEU C 1 129 ? 16.065 -39.153 22.338 1.00 22.04 340 LEU A CA 1
ATOM 3478 C C . LEU C 1 129 ? 14.613 -38.908 22.737 1.00 23.20 340 LEU A C 1
ATOM 3479 O O . LEU C 1 129 ? 14.134 -37.774 22.613 1.00 23.05 340 LEU A O 1
ATOM 3484 N N . MET C 1 130 ? 13.921 -39.925 23.249 1.00 20.28 341 MET A N 1
ATOM 3485 C CA . MET C 1 130 ? 12.515 -39.765 23.615 1.00 21.41 341 MET A CA 1
ATOM 3486 C C . MET C 1 130 ? 12.323 -38.957 24.896 1.00 21.70 341 MET A C 1
ATOM 3487 O O . MET C 1 130 ? 11.174 -38.706 25.276 1.00 19.47 341 MET A O 1
ATOM 3492 N N . TYR C 1 131 ? 13.393 -38.540 25.574 1.00 20.71 342 TYR A N 1
ATOM 3493 C CA . TYR C 1 131 ? 13.286 -37.702 26.770 1.00 17.98 342 TYR A CA 1
ATOM 3494 C C . TYR C 1 131 ? 14.030 -36.382 26.579 1.00 19.00 342 TYR A C 1
ATOM 3495 O O . TYR C 1 131 ? 14.980 -36.080 27.316 1.00 19.16 342 TYR A O 1
ATOM 3504 N N . PRO C 1 132 ? 13.617 -35.558 25.614 1.00 18.48 343 PRO A N 1
ATOM 3505 C CA . PRO C 1 132 ? 14.296 -34.273 25.424 1.00 19.47 343 PRO A CA 1
ATOM 3506 C C . PRO C 1 132 ? 14.135 -33.371 26.640 1.00 18.63 343 PRO A C 1
ATOM 3507 O O . PRO C 1 132 ? 13.086 -33.354 27.294 1.00 19.00 343 PRO A O 1
ATOM 3511 N N . GLY C 1 133 ? 15.189 -32.618 26.940 1.00 17.59 344 GLY A N 1
ATOM 3512 C CA . GLY C 1 133 ? 15.118 -31.608 27.970 1.00 18.27 344 GLY A CA 1
ATOM 3513 C C . GLY C 1 133 ? 15.442 -32.071 29.378 1.00 17.57 344 GLY A C 1
ATOM 3514 O O . GLY C 1 133 ? 15.376 -31.257 30.304 1.00 18.00 344 GLY A O 1
ATOM 3515 N N . VAL C 1 134 ? 15.779 -33.347 29.584 1.00 18.37 345 VAL A N 1
ATOM 3516 C CA . VAL C 1 134 ? 16.039 -33.804 30.950 1.00 16.88 345 VAL A CA 1
ATOM 3517 C C . VAL C 1 134 ? 17.255 -33.088 31.523 1.00 18.62 345 VAL A C 1
ATOM 3518 O O . VAL C 1 134 ? 17.223 -32.596 32.657 1.00 17.35 345 VAL A O 1
ATOM 3522 N N . MET C 1 135 ? 18.353 -33.012 30.753 1.00 17.37 346 MET A N 1
ATOM 3523 C CA . MET C 1 135 ? 19.537 -32.352 31.295 1.00 16.62 346 MET A CA 1
ATOM 3524 C C . MET C 1 135 ? 19.225 -30.876 31.572 1.00 17.02 346 MET A C 1
ATOM 3525 O O . MET C 1 135 ? 19.676 -30.311 32.577 1.00 18.09 346 MET A O 1
ATOM 3530 N N . ALA C 1 136 ? 18.406 -30.253 30.714 1.00 16.70 347 ALA A N 1
ATOM 3531 C CA . ALA C 1 136 ? 18.001 -28.864 30.929 1.00 17.42 347 ALA A CA 1
ATOM 3532 C C . ALA C 1 136 ? 17.199 -28.710 32.217 1.00 17.33 347 ALA A C 1
ATOM 3533 O O . ALA C 1 136 ? 17.388 -27.740 32.955 1.00 18.91 347 ALA A O 1
ATOM 3535 N N . HIS C 1 137 ? 16.295 -29.656 32.496 1.00 17.71 348 HIS A N 1
ATOM 3536 C CA . HIS C 1 137 ? 15.524 -29.631 33.735 1.00 17.10 348 HIS A CA 1
ATOM 3537 C C . HIS C 1 137 ? 16.433 -29.773 34.949 1.00 17.07 348 HIS A C 1
ATOM 3538 O O . HIS C 1 137 ? 16.309 -29.025 35.927 1.00 17.65 348 HIS A O 1
ATOM 3545 N N . GLU C 1 138 ? 17.369 -30.723 34.895 1.00 17.32 349 GLU A N 1
ATOM 3546 C CA . GLU C 1 138 ? 18.265 -30.942 36.028 1.00 16.93 349 GLU A CA 1
ATOM 3547 C C . GLU C 1 138 ? 19.197 -29.753 36.226 1.00 18.20 349 GLU A C 1
ATOM 3548 O O . GLU C 1 138 ? 19.500 -29.375 37.368 1.00 17.94 349 GLU A O 1
ATOM 3554 N N . LEU C 1 139 ? 19.678 -29.160 35.126 1.00 16.83 350 LEU A N 1
ATOM 3555 C CA . LEU C 1 139 ? 20.482 -27.946 35.245 1.00 16.41 350 LEU A CA 1
ATOM 3556 C C . LEU C 1 139 ? 19.665 -26.816 35.863 1.00 18.50 350 LEU A C 1
ATOM 3557 O O . LEU C 1 139 ? 20.183 -26.033 36.673 1.00 19.05 350 LEU A O 1
ATOM 3562 N N . GLY C 1 140 ? 18.380 -26.733 35.503 1.00 18.08 351 GLY A N 1
ATOM 3563 C CA . GLY C 1 140 ? 17.499 -25.769 36.148 1.00 18.55 351 GLY A CA 1
ATOM 3564 C C . GLY C 1 140 ? 17.480 -25.933 37.655 1.00 18.29 351 GLY A C 1
ATOM 3565 O O . GLY C 1 140 ? 17.668 -24.967 38.397 1.00 18.98 351 GLY A O 1
ATOM 3566 N N . HIS C 1 141 ? 17.308 -27.174 38.124 1.00 18.19 352 HIS A N 1
ATOM 3567 C CA . HIS C 1 141 ? 17.339 -27.453 39.563 1.00 18.04 352 HIS A CA 1
ATOM 3568 C C . HIS C 1 141 ? 18.670 -27.032 40.178 1.00 19.04 352 HIS A C 1
ATOM 3569 O O . HIS C 1 141 ? 18.706 -26.430 41.258 1.00 18.16 352 HIS A O 1
ATOM 3576 N N . ILE C 1 142 ? 19.779 -27.393 39.522 1.00 16.70 353 ILE A N 1
ATOM 3577 C CA . ILE C 1 142 ? 21.115 -27.042 40.012 1.00 17.22 353 ILE A CA 1
ATOM 3578 C C . ILE C 1 142 ? 21.246 -25.537 40.206 1.00 19.44 353 ILE A C 1
ATOM 3579 O O . ILE C 1 142 ? 21.842 -25.072 41.187 1.00 18.97 353 ILE A O 1
ATOM 3584 N N . LEU C 1 143 ? 20.680 -24.755 39.283 1.00 17.35 354 LEU A N 1
ATOM 3585 C CA . LEU C 1 143 ? 20.683 -23.298 39.354 1.00 18.69 354 LEU A CA 1
ATOM 3586 C C . LEU C 1 143 ? 19.574 -22.723 40.227 1.00 21.05 354 LEU A C 1
ATOM 3587 O O . LEU C 1 143 ? 19.417 -21.495 40.261 1.00 20.89 354 LEU A O 1
ATOM 3592 N N . GLY C 1 144 ? 18.795 -23.551 40.915 1.00 18.78 355 GLY A N 1
ATOM 3593 C CA . GLY C 1 144 ? 17.849 -23.062 41.905 1.00 19.14 355 GLY A CA 1
ATOM 3594 C C . GLY C 1 144 ? 16.394 -23.098 41.498 1.00 19.07 355 GLY A C 1
ATOM 3595 O O . GLY C 1 144 ? 15.538 -22.719 42.307 1.00 21.41 355 GLY A O 1
ATOM 3596 N N . ALA C 1 145 ? 16.072 -23.520 40.277 1.00 19.72 356 ALA A N 1
ATOM 3597 C CA . ALA C 1 145 ? 14.681 -23.509 39.844 1.00 20.13 356 ALA A CA 1
ATOM 3598 C C . ALA C 1 145 ? 13.901 -24.622 40.532 1.00 20.72 356 ALA A C 1
ATOM 3599 O O . ALA C 1 145 ? 14.407 -25.734 40.735 1.00 21.08 356 ALA A O 1
ATOM 3601 N N . GLU C 1 146 ? 12.660 -24.312 40.892 1.00 22.61 357 GLU A N 1
ATOM 3602 C CA . GLU C 1 146 ? 11.763 -25.237 41.566 1.00 23.54 357 GLU A CA 1
ATOM 3603 C C . GLU C 1 146 ? 10.668 -25.698 40.620 1.00 21.53 357 GLU A C 1
ATOM 3604 O O . GLU C 1 146 ? 10.433 -25.134 39.545 1.00 21.49 357 GLU A O 1
ATOM 3610 N N . HIS C 1 147 ? 9.963 -26.731 41.055 1.00 21.80 358 HIS A N 1
ATOM 3611 C CA . HIS C 1 147 ? 8.855 -27.234 40.270 1.00 20.59 358 HIS A CA 1
ATOM 3612 C C . HIS C 1 147 ? 7.755 -26.181 40.186 1.00 19.72 358 HIS A C 1
ATOM 3613 O O . HIS C 1 147 ? 7.540 -25.398 41.117 1.00 22.58 358 HIS A O 1
ATOM 3620 N N . THR C 1 148 ? 7.064 -26.167 39.054 1.00 20.83 359 THR A N 1
ATOM 3621 C CA . THR C 1 148 ? 6.084 -25.141 38.734 1.00 21.38 359 THR A CA 1
ATOM 3622 C C . THR C 1 148 ? 4.682 -25.723 38.654 1.00 22.77 359 THR A C 1
ATOM 3623 O O . THR C 1 148 ? 4.486 -26.915 38.419 1.00 24.20 359 THR A O 1
ATOM 3627 N N . ASP C 1 149 ? 3.693 -24.844 38.843 1.00 22.88 360 ASP A N 1
ATOM 3628 C CA . ASP C 1 149 ? 2.305 -25.234 38.594 1.00 25.53 360 ASP A CA 1
ATOM 3629 C C . ASP C 1 149 ? 2.032 -25.443 37.114 1.00 24.97 360 ASP A C 1
ATOM 3630 O O . ASP C 1 149 ? 1.216 -26.297 36.747 1.00 27.30 360 ASP A O 1
ATOM 3635 N N . ASN C 1 150 ? 2.682 -24.654 36.262 1.00 24.91 361 ASN A N 1
ATOM 3636 C CA . ASN C 1 150 ? 2.461 -24.675 34.821 1.00 26.94 361 ASN A CA 1
ATOM 3637 C C . ASN C 1 150 ? 3.017 -25.949 34.202 1.00 26.58 361 ASN A C 1
ATOM 3638 O O . ASN C 1 150 ? 4.236 -26.166 34.219 1.00 25.20 361 ASN A O 1
ATOM 3643 N N . SER C 1 151 ? 2.131 -26.768 33.616 1.00 23.74 362 SER A N 1
ATOM 3644 C CA . SER C 1 151 ? 2.518 -28.052 33.039 1.00 23.47 362 SER A CA 1
ATOM 3645 C C . SER C 1 151 ? 3.174 -27.925 31.673 1.00 27.17 362 SER A C 1
ATOM 3646 O O . SER C 1 151 ? 3.601 -28.943 31.113 1.00 31.05 362 SER A O 1
ATOM 3649 N N . LYS C 1 152 ? 3.231 -26.727 31.103 1.00 26.24 363 LYS A N 1
ATOM 3650 C CA . LYS C 1 152 ? 3.989 -26.502 29.880 1.00 27.52 363 LYS A CA 1
ATOM 3651 C C . LYS C 1 152 ? 5.379 -25.941 30.147 1.00 24.85 363 LYS A C 1
ATOM 3652 O O . LYS C 1 152 ? 6.108 -25.668 29.192 1.00 27.48 363 LYS A O 1
ATOM 3658 N N . ASP C 1 153 ? 5.762 -25.803 31.417 1.00 23.10 364 ASP A N 1
ATOM 3659 C CA . ASP C 1 153 ? 7.086 -25.318 31.793 1.00 21.02 364 ASP A CA 1
ATOM 3660 C C . ASP C 1 153 ? 8.090 -26.478 31.776 1.00 22.62 364 ASP A C 1
ATOM 3661 O O . ASP C 1 153 ? 7.755 -27.611 32.137 1.00 22.55 364 ASP A O 1
ATOM 3666 N N . LEU C 1 154 ? 9.318 -26.192 31.326 1.00 20.23 365 LEU A N 1
ATOM 3667 C CA . LEU C 1 154 ? 10.439 -27.119 31.492 1.00 19.29 365 LEU A CA 1
ATOM 3668 C C . LEU C 1 154 ? 10.503 -27.699 32.906 1.00 20.67 365 LEU A C 1
ATOM 3669 O O . LEU C 1 154 ? 10.815 -28.884 33.083 1.00 19.85 365 LEU A O 1
ATOM 3674 N N . MET C 1 155 ? 10.238 -26.870 33.924 1.00 20.67 366 MET A N 1
ATOM 3675 C CA . MET C 1 155 ? 10.354 -27.255 35.327 1.00 18.86 366 MET A CA 1
ATOM 3676 C C . MET C 1 155 ? 9.083 -27.823 35.940 1.00 19.88 366 MET A C 1
ATOM 3677 O O . MET C 1 155 ? 9.012 -27.930 37.167 1.00 20.25 366 MET A O 1
ATOM 3682 N N . TYR C 1 156 ? 8.121 -28.247 35.138 1.00 20.74 367 TYR A N 1
ATOM 3683 C CA . TYR C 1 156 ? 7.031 -29.031 35.700 1.00 22.24 367 TYR A CA 1
ATOM 3684 C C . TYR C 1 156 ? 7.609 -30.305 36.308 1.00 20.60 367 TYR A C 1
ATOM 3685 O O . TYR C 1 156 ? 8.574 -30.867 35.786 1.00 20.23 367 TYR A O 1
ATOM 3694 N N . ALA C 1 157 ? 7.025 -30.770 37.420 1.00 20.33 368 ALA A N 1
ATOM 3695 C CA . ALA C 1 157 ? 7.572 -31.957 38.075 1.00 20.29 368 ALA A CA 1
ATOM 3696 C C . ALA C 1 157 ? 7.513 -33.181 37.176 1.00 19.42 368 ALA A C 1
ATOM 3697 O O . ALA C 1 157 ? 8.401 -34.038 37.243 1.00 19.22 368 ALA A O 1
ATOM 3699 N N . THR C 1 158 ? 6.483 -33.283 36.342 1.00 19.17 369 THR A N 1
ATOM 3700 C CA . THR C 1 158 ? 6.312 -34.394 35.421 1.00 18.34 369 THR A CA 1
ATOM 3701 C C . THR C 1 158 ? 6.931 -34.052 34.072 1.00 20.88 369 THR A C 1
ATOM 3702 O O . THR C 1 158 ? 6.775 -32.937 33.568 1.00 19.66 369 THR A O 1
ATOM 3706 N N . PHE C 1 159 ? 7.650 -35.017 33.505 1.00 18.26 370 PHE A N 1
ATOM 3707 C CA . PHE C 1 159 ? 8.195 -34.858 32.164 1.00 19.50 370 PHE A CA 1
ATOM 3708 C C . PHE C 1 159 ? 7.066 -34.641 31.164 1.00 20.28 370 PHE A C 1
ATOM 3709 O O . PHE C 1 159 ? 6.129 -35.440 31.077 1.00 20.99 370 PHE A O 1
ATOM 3717 N N . THR C 1 160 ? 7.167 -33.550 30.401 1.00 21.70 371 THR A N 1
ATOM 3718 C CA . THR C 1 160 ? 6.205 -33.243 29.355 1.00 22.01 371 THR A CA 1
ATOM 3719 C C . THR C 1 160 ? 6.852 -33.009 27.999 1.00 27.30 371 THR A C 1
ATOM 3720 O O . THR C 1 160 ? 6.126 -32.820 27.016 1.00 31.84 371 THR A O 1
ATOM 3724 N N . GLY C 1 161 ? 8.182 -33.012 27.914 1.00 25.17 372 GLY A N 1
ATOM 3725 C CA . GLY C 1 161 ? 8.881 -32.767 26.673 1.00 23.84 372 GLY A CA 1
ATOM 3726 C C . GLY C 1 161 ? 9.130 -31.309 26.349 1.00 25.79 372 GLY A C 1
ATOM 3727 O O . GLY C 1 161 ? 9.776 -31.029 25.331 1.00 28.44 372 GLY A O 1
ATOM 3728 N N . TYR C 1 162 ? 8.648 -30.376 27.170 1.00 24.63 373 TYR A N 1
ATOM 3729 C CA . TYR C 1 162 ? 8.875 -28.956 26.933 1.00 26.08 373 TYR A CA 1
ATOM 3730 C C . TYR C 1 162 ? 10.303 -28.572 27.314 1.00 25.56 373 TYR A C 1
ATOM 3731 O O . TYR C 1 162 ? 10.977 -29.260 28.087 1.00 23.85 373 TYR A O 1
ATOM 3740 N N . LEU C 1 163 ? 10.783 -27.471 26.735 1.00 22.57 374 LEU A N 1
ATOM 3741 C CA . LEU C 1 163 ? 12.207 -27.170 26.824 1.00 21.89 374 LEU A CA 1
ATOM 3742 C C . LEU C 1 163 ? 12.559 -25.797 27.378 1.00 21.25 374 LEU A C 1
ATOM 3743 O O . LEU C 1 163 ? 13.754 -25.499 27.486 1.00 22.06 374 LEU A O 1
ATOM 3748 N N . SER C 1 164 ? 11.585 -24.971 27.768 1.00 22.06 375 SER A N 1
ATOM 3749 C CA . SER C 1 164 ? 11.860 -23.585 28.124 1.00 22.44 375 SER A CA 1
ATOM 3750 C C . SER C 1 164 ? 11.327 -23.253 29.508 1.00 22.31 375 SER A C 1
ATOM 3751 O O . SER C 1 164 ? 10.230 -23.684 29.885 1.00 22.33 375 SER A O 1
ATOM 3754 N N . HIS C 1 165 ? 12.090 -22.444 30.242 1.00 18.99 376 HIS A N 1
ATOM 3755 C CA . HIS C 1 165 ? 11.602 -21.859 31.489 1.00 23.32 376 HIS A CA 1
ATOM 3756 C C . HIS C 1 165 ? 10.501 -20.844 31.202 1.00 25.95 376 HIS A C 1
ATOM 3757 O O . HIS C 1 165 ? 10.666 -19.953 30.361 1.00 28.04 376 HIS A O 1
ATOM 3764 N N . LEU C 1 166 ? 9.377 -20.983 31.907 1.00 25.43 377 LEU A N 1
ATOM 3765 C CA . LEU C 1 166 ? 8.267 -20.053 31.794 1.00 26.96 377 LEU A CA 1
ATOM 3766 C C . LEU C 1 166 ? 8.025 -19.272 33.073 1.00 28.69 377 LEU A C 1
ATOM 3767 O O . LEU C 1 166 ? 7.467 -18.169 33.014 1.00 31.89 377 LEU A O 1
ATOM 3772 N N . SER C 1 167 ? 8.457 -19.801 34.215 1.00 24.06 378 SER A N 1
ATOM 3773 C CA . SER C 1 167 ? 8.198 -19.188 35.509 1.00 25.91 378 SER A CA 1
ATOM 3774 C C . SER C 1 167 ? 9.111 -17.984 35.716 1.00 27.56 378 SER A C 1
ATOM 3775 O O . SER C 1 167 ? 10.343 -18.112 35.683 1.00 24.90 378 SER A O 1
ATOM 3778 N N . GLU C 1 168 ? 8.500 -16.818 35.953 1.00 26.48 379 GLU A N 1
ATOM 3779 C CA . GLU C 1 168 ? 9.262 -15.617 36.279 1.00 27.18 379 GLU A CA 1
ATOM 3780 C C . GLU C 1 168 ? 10.123 -15.824 37.519 1.00 26.89 379 GLU A C 1
ATOM 3781 O O . GLU C 1 168 ? 11.284 -15.404 37.554 1.00 26.72 379 GLU A O 1
ATOM 3787 N N . LYS C 1 169 ? 9.554 -16.448 38.556 1.00 25.74 380 LYS A N 1
ATOM 3788 C CA . LYS C 1 169 ? 10.291 -16.746 39.781 1.00 26.28 380 LYS A CA 1
ATOM 3789 C C . LYS C 1 169 ? 11.549 -17.550 39.490 1.00 26.45 380 LYS A C 1
ATOM 3790 O O . LYS C 1 169 ? 12.641 -17.198 39.942 1.00 23.98 380 LYS A O 1
ATOM 3796 N N . ASN C 1 170 ? 11.404 -18.650 38.748 1.00 25.85 381 ASN A N 1
ATOM 3797 C CA . ASN C 1 170 ? 12.568 -19.474 38.429 1.00 23.24 381 ASN A CA 1
ATOM 3798 C C . ASN C 1 170 ? 13.580 -18.705 37.593 1.00 22.90 381 ASN A C 1
ATOM 3799 O O . ASN C 1 170 ? 14.793 -18.836 37.804 1.00 22.81 381 ASN A O 1
ATOM 3804 N N . MET C 1 171 ? 13.101 -17.917 36.627 1.00 22.77 382 MET A N 1
ATOM 3805 C CA . MET C 1 171 ? 14.018 -17.199 35.747 1.00 22.94 382 MET A CA 1
ATOM 3806 C C . MET C 1 171 ? 14.860 -16.208 36.536 1.00 24.14 382 MET A C 1
ATOM 3807 O O . MET C 1 171 ? 16.070 -16.082 36.301 1.00 24.07 382 MET A O 1
ATOM 3812 N N . ASP C 1 172 ? 14.247 -15.528 37.511 1.00 27.03 383 ASP A N 1
ATOM 3813 C CA . ASP C 1 172 ? 15.002 -14.596 38.340 1.00 24.62 383 ASP A CA 1
ATOM 3814 C C . ASP C 1 172 ? 16.005 -15.326 39.228 1.00 25.21 383 ASP A C 1
ATOM 3815 O O . ASP C 1 172 ? 17.130 -14.851 39.407 1.00 24.87 383 ASP A O 1
ATOM 3820 N N . ILE C 1 173 ? 15.620 -16.475 39.798 1.00 24.17 384 ILE A N 1
ATOM 3821 C CA . ILE C 1 173 ? 16.550 -17.233 40.634 1.00 23.05 384 ILE A CA 1
ATOM 3822 C C . ILE C 1 173 ? 17.744 -17.710 39.817 1.00 23.68 384 ILE A C 1
ATOM 3823 O O . ILE C 1 173 ? 18.900 -17.584 40.247 1.00 22.82 384 ILE A O 1
ATOM 3828 N N . ILE C 1 174 ? 17.485 -18.292 38.642 1.00 23.44 385 ILE A N 1
ATOM 3829 C CA . ILE C 1 174 ? 18.576 -18.822 37.821 1.00 21.77 385 ILE A CA 1
ATOM 3830 C C . ILE C 1 174 ? 19.535 -17.703 37.435 1.00 21.30 385 ILE A C 1
ATOM 3831 O O . ILE C 1 174 ? 20.764 -17.840 37.532 1.00 20.89 385 ILE A O 1
ATOM 3836 N N . ALA C 1 175 ? 18.983 -16.580 36.979 1.00 22.26 386 ALA A N 1
ATOM 3837 C CA . ALA C 1 175 ? 19.832 -15.487 36.515 1.00 23.94 386 ALA A CA 1
ATOM 3838 C C . ALA C 1 175 ? 20.606 -14.868 37.672 1.00 24.65 386 ALA A C 1
ATOM 3839 O O . ALA C 1 175 ? 21.796 -14.549 37.530 1.00 23.72 386 ALA A O 1
ATOM 3841 N N . LYS C 1 176 ? 19.964 -14.726 38.838 1.00 23.56 387 LYS A N 1
ATOM 3842 C CA . LYS C 1 176 ? 20.660 -14.181 40.000 1.00 25.22 387 LYS A CA 1
ATOM 3843 C C . LYS C 1 176 ? 21.855 -15.050 40.372 1.00 24.74 387 LYS A C 1
ATOM 3844 O O . LYS C 1 176 ? 22.917 -14.537 40.741 1.00 24.37 387 LYS A O 1
ATOM 3850 N N . ASN C 1 177 ? 21.705 -16.375 40.279 1.00 22.68 388 ASN A N 1
ATOM 3851 C CA . ASN C 1 177 ? 22.812 -17.260 40.594 1.00 21.90 388 ASN A CA 1
ATOM 3852 C C . ASN C 1 177 ? 23.928 -17.183 39.561 1.00 24.28 388 ASN A C 1
ATOM 3853 O O . ASN C 1 177 ? 25.024 -17.692 39.822 1.00 23.47 388 ASN A O 1
ATOM 3858 N N . LEU C 1 178 ? 23.681 -16.568 38.404 1.00 22.20 389 LEU A N 1
ATOM 3859 C CA . LEU C 1 178 ? 24.704 -16.387 37.380 1.00 22.40 389 LEU A CA 1
ATOM 3860 C C . LEU C 1 178 ? 25.206 -14.947 37.297 1.00 27.06 389 LEU A C 1
ATOM 3861 O O . LEU C 1 178 ? 25.976 -14.620 36.384 1.00 24.47 389 LEU A O 1
ATOM 3866 N N . GLY C 1 179 ? 24.800 -14.084 38.230 1.00 22.47 390 GLY A N 1
ATOM 3867 C CA . GLY C 1 179 ? 25.351 -12.745 38.348 1.00 27.80 390 GLY A CA 1
ATOM 3868 C C . GLY C 1 179 ? 24.416 -11.627 37.938 1.00 27.76 390 GLY A C 1
ATOM 3869 O O . GLY C 1 179 ? 24.777 -10.451 38.097 1.00 31.12 390 GLY A O 1
ATOM 3870 N N . TRP C 1 180 ? 23.235 -11.949 37.427 1.00 25.97 391 TRP A N 1
ATOM 3871 C CA . TRP C 1 180 ? 22.300 -10.966 36.897 1.00 26.80 391 TRP A CA 1
ATOM 3872 C C . TRP C 1 180 ? 21.577 -10.235 38.017 1.00 29.80 391 TRP A C 1
ATOM 3873 O O . TRP C 1 180 ? 21.357 -10.780 39.103 1.00 29.15 391 TRP A O 1
ATOM 3884 N N . GLU C 1 181 ? 21.191 -8.990 37.729 1.00 29.95 392 GLU A N 1
ATOM 3885 C CA . GLU C 1 181 ? 20.383 -8.168 38.619 1.00 32.02 392 GLU A CA 1
ATOM 3886 C C . GLU C 1 181 ? 19.288 -7.503 37.801 1.00 32.82 392 GLU A C 1
ATOM 3887 O O . GLU C 1 181 ? 19.470 -7.213 36.616 1.00 31.96 392 GLU A O 1
ATOM 3893 N N . ALA C 1 182 ? 18.145 -7.256 38.451 1.00 38.22 393 ALA A N 1
ATOM 3894 C CA . ALA C 1 182 ? 16.992 -6.705 37.745 1.00 36.67 393 ALA A CA 1
ATOM 3895 C C . ALA C 1 182 ? 17.326 -5.394 37.042 1.00 35.88 393 ALA A C 1
ATOM 3896 O O . ALA C 1 182 ? 16.797 -5.121 35.957 1.00 40.25 393 ALA A O 1
ATOM 3898 N N . ALA C 1 183 ? 18.223 -4.592 37.622 1.00 38.69 394 ALA A N 1
ATOM 3899 C CA . ALA C 1 183 ? 18.597 -3.312 37.025 1.00 39.60 394 ALA A CA 1
ATOM 3900 C C . ALA C 1 183 ? 19.330 -3.465 35.697 1.00 41.89 394 ALA A C 1
ATOM 3901 O O . ALA C 1 183 ? 19.437 -2.488 34.946 1.00 42.17 394 ALA A O 1
ATOM 3903 N N . ASP C 1 184 ? 19.841 -4.656 35.390 1.00 37.05 395 ASP A N 1
ATOM 3904 C CA . ASP C 1 184 ? 20.636 -4.837 34.184 1.00 35.12 395 ASP A CA 1
ATOM 3905 C C . ASP C 1 184 ? 19.788 -5.002 32.932 1.00 38.69 395 ASP A C 1
ATOM 3906 O O . ASP C 1 184 ? 20.330 -4.941 31.821 1.00 39.70 395 ASP A O 1
ATOM 3911 N N . GLY C 1 185 ? 18.485 -5.230 33.076 1.00 36.77 396 GLY A N 1
ATOM 3912 C CA . GLY C 1 185 ? 17.660 -5.510 31.924 1.00 36.72 396 GLY A CA 1
ATOM 3913 C C . GLY C 1 185 ? 18.001 -6.862 31.317 1.00 35.39 396 GLY A C 1
ATOM 3914 O O . GLY C 1 185 ? 18.675 -7.702 31.915 1.00 33.42 396 GLY A O 1
ATOM 3915 N N . ASP C 1 186 ? 17.520 -7.056 30.096 1.00 33.14 397 ASP A N 1
ATOM 3916 C CA . ASP C 1 186 ? 17.796 -8.282 29.360 1.00 33.51 397 ASP A CA 1
ATOM 3917 C C . ASP C 1 186 ? 18.734 -8.003 28.179 1.00 38.36 397 ASP A C 1
ATOM 3918 O O . ASP C 1 186 ? 19.152 -6.865 27.955 1.00 40.49 397 ASP A O 1
ATOM 3924 N N . GLN D 2 1 ? -3.408 -36.678 38.398 1.00 26.19 23 GLN D N 1
ATOM 3925 C CA . GLN D 2 1 ? -3.566 -35.467 37.595 1.00 25.02 23 GLN D CA 1
ATOM 3926 C C . GLN D 2 1 ? -4.258 -35.752 36.255 1.00 27.44 23 GLN D C 1
ATOM 3927 O O . GLN D 2 1 ? -4.502 -34.831 35.469 1.00 26.43 23 GLN D O 1
ATOM 3933 N N . VAL D 2 2 ? -4.556 -37.023 35.989 1.00 24.66 24 VAL D N 1
ATOM 3934 C CA . VAL D 2 2 ? -5.455 -37.385 34.897 1.00 25.19 24 VAL D CA 1
ATOM 3935 C C . VAL D 2 2 ? -6.483 -38.374 35.415 1.00 25.66 24 VAL D C 1
ATOM 3936 O O . VAL D 2 2 ? -6.256 -39.093 36.391 1.00 24.88 24 VAL D O 1
ATOM 3940 N N . GLN D 2 3 ? -7.637 -38.396 34.745 1.00 24.86 25 GLN D N 1
ATOM 3941 C CA . GLN D 2 3 ? -8.688 -39.370 34.998 1.00 26.25 25 GLN D CA 1
ATOM 3942 C C . GLN D 2 3 ? -9.001 -40.088 33.697 1.00 24.14 25 GLN D C 1
ATOM 3943 O O . GLN D 2 3 ? -9.104 -39.448 32.649 1.00 24.87 25 GLN D O 1
ATOM 3949 N N . LEU D 2 4 ? -9.191 -41.406 33.771 1.00 23.41 26 LEU D N 1
ATOM 3950 C CA . LEU D 2 4 ? -9.438 -42.237 32.601 1.00 24.54 26 LEU D CA 1
ATOM 3951 C C . LEU D 2 4 ? -10.808 -42.898 32.700 1.00 26.46 26 LEU D C 1
ATOM 3952 O O . LEU D 2 4 ? -11.259 -43.261 33.792 1.00 28.46 26 LEU D O 1
ATOM 3957 N N . GLN D 2 5 ? -11.456 -43.067 31.544 1.00 24.12 27 GLN D N 1
ATOM 3958 C CA . GLN D 2 5 ? -12.808 -43.625 31.459 1.00 29.09 27 GLN D CA 1
ATOM 3959 C C . GLN D 2 5 ? -12.925 -44.423 30.167 1.00 24.38 27 GLN D C 1
ATOM 3960 O O . GLN D 2 5 ? -12.892 -43.826 29.084 1.00 26.34 27 GLN D O 1
ATOM 3966 N N . GLU D 2 6 ? -13.084 -45.751 30.273 1.00 24.50 28 GLU D N 1
ATOM 3967 C CA . GLU D 2 6 ? -13.215 -46.625 29.113 1.00 27.00 28 GLU D CA 1
ATOM 3968 C C . GLU D 2 6 ? -14.669 -46.916 28.790 1.00 34.75 28 GLU D C 1
ATOM 3969 O O . GLU D 2 6 ? -15.573 -46.727 29.607 1.00 38.37 28 GLU D O 1
ATOM 3975 N N . SER D 2 7 ? -14.868 -47.437 27.587 1.00 31.52 29 SER D N 1
ATOM 3976 C CA . SER D 2 7 ? -16.176 -47.904 27.149 1.00 36.74 29 SER D CA 1
ATOM 3977 C C . SER D 2 7 ? -15.972 -48.849 25.972 1.00 34.92 29 SER D C 1
ATOM 3978 O O . SER D 2 7 ? -14.871 -48.966 25.426 1.00 29.43 29 SER D O 1
ATOM 3981 N N . GLY D 2 8 ? -17.053 -49.525 25.592 1.00 33.98 30 GLY D N 1
ATOM 3982 C CA . GLY D 2 8 ? -17.050 -50.423 24.453 1.00 33.95 30 GLY D CA 1
ATOM 3983 C C . GLY D 2 8 ? -16.919 -51.869 24.882 1.00 36.38 30 GLY D C 1
ATOM 3984 O O . GLY D 2 8 ? -16.785 -52.205 26.062 1.00 40.86 30 GLY D O 1
ATOM 3985 N N . GLY D 2 9 ? -16.952 -52.748 23.892 1.00 38.77 31 GLY D N 1
ATOM 3986 C CA . GLY D 2 9 ? -16.787 -54.148 24.213 1.00 49.02 31 GLY D CA 1
ATOM 3987 C C . GLY D 2 9 ? -17.943 -54.778 24.970 1.00 42.94 31 GLY D C 1
ATOM 3988 O O . GLY D 2 9 ? -18.882 -54.105 25.413 1.00 41.78 31 GLY D O 1
ATOM 3989 N N . GLY D 2 10 ? -17.857 -56.089 25.144 1.00 44.83 32 GLY D N 1
ATOM 3990 C CA . GLY D 2 10 ? -18.976 -56.886 25.599 1.00 46.22 32 GLY D CA 1
ATOM 3991 C C . GLY D 2 10 ? -18.826 -58.306 25.099 1.00 48.28 32 GLY D C 1
ATOM 3992 O O . GLY D 2 10 ? -17.728 -58.872 25.176 1.00 43.75 32 GLY D O 1
ATOM 3993 N N . LEU D 2 11 ? -19.900 -58.881 24.558 1.00 47.92 33 LEU D N 1
ATOM 3994 C CA . LEU D 2 11 ? -19.927 -60.279 24.142 1.00 52.99 33 LEU D CA 1
ATOM 3995 C C . LEU D 2 11 ? -20.004 -60.345 22.622 1.00 49.31 33 LEU D C 1
ATOM 3996 O O . LEU D 2 11 ? -20.929 -59.787 22.022 1.00 54.58 33 LEU D O 1
ATOM 4001 N N . VAL D 2 12 ? -19.031 -61.022 22.000 1.00 44.32 34 VAL D N 1
ATOM 4002 C CA . VAL D 2 12 ? -19.055 -61.292 20.564 1.00 50.28 34 VAL D CA 1
ATOM 4003 C C . VAL D 2 12 ? -18.585 -62.715 20.285 1.00 52.68 34 VAL D C 1
ATOM 4004 O O . VAL D 2 12 ? -17.945 -63.366 21.116 1.00 50.56 34 VAL D O 1
ATOM 4008 N N . GLN D 2 13 ? -18.911 -63.186 19.086 1.00 52.01 35 GLN D N 1
ATOM 4009 C CA . GLN D 2 13 ? -18.553 -64.524 18.647 1.00 53.69 35 GLN D CA 1
ATOM 4010 C C . GLN D 2 13 ? -17.145 -64.520 18.065 1.00 50.67 35 GLN D C 1
ATOM 4011 O O . GLN D 2 13 ? -16.683 -63.516 17.518 1.00 47.74 35 GLN D O 1
ATOM 4017 N N . ALA D 2 14 ? -16.467 -65.661 18.188 1.00 49.36 36 ALA D N 1
ATOM 4018 C CA . ALA D 2 14 ? -15.111 -65.795 17.668 1.00 49.44 36 ALA D CA 1
ATOM 4019 C C . ALA D 2 14 ? -15.037 -65.344 16.214 1.00 49.05 36 ALA D C 1
ATOM 4020 O O . ALA D 2 14 ? -15.961 -65.568 15.426 1.00 47.31 36 ALA D O 1
ATOM 4022 N N . GLY D 2 15 ? -13.929 -64.688 15.867 1.00 45.28 37 GLY D N 1
ATOM 4023 C CA . GLY D 2 15 ? -13.774 -64.068 14.571 1.00 42.44 37 GLY D CA 1
ATOM 4024 C C . GLY D 2 15 ? -14.418 -62.704 14.428 1.00 41.87 37 GLY D C 1
ATOM 4025 O O . GLY D 2 15 ? -14.166 -62.023 13.424 1.00 39.75 37 GLY D O 1
ATOM 4026 N N . GLY D 2 16 ? -15.248 -62.287 15.385 1.00 43.86 38 GLY D N 1
ATOM 4027 C CA . GLY D 2 16 ? -15.878 -60.983 15.351 1.00 43.43 38 GLY D CA 1
ATOM 4028 C C . GLY D 2 16 ? -14.910 -59.869 15.718 1.00 40.39 38 GLY D C 1
ATOM 4029 O O . GLY D 2 16 ? -13.692 -60.050 15.789 1.00 36.22 38 GLY D O 1
ATOM 4030 N N . SER D 2 17 ? -15.477 -58.689 15.964 1.00 39.13 39 SER D N 1
ATOM 4031 C CA . SER D 2 17 ? -14.662 -57.521 16.262 1.00 36.94 39 SER D CA 1
ATOM 4032 C C . SER D 2 17 ? -15.337 -56.642 17.306 1.00 38.21 39 SER D C 1
ATOM 4033 O O . SER D 2 17 ? -16.567 -56.620 17.431 1.00 37.69 39 SER D O 1
ATOM 4036 N N . LEU D 2 18 ? -14.501 -55.920 18.064 1.00 33.67 40 LEU D N 1
ATOM 4037 C CA . LEU D 2 18 ? -14.926 -54.899 19.015 1.00 32.96 40 LEU D CA 1
ATOM 4038 C C . LEU D 2 18 ? -13.996 -53.698 18.948 1.00 28.48 40 LEU D C 1
ATOM 4039 O O . LEU D 2 18 ? -12.816 -53.819 18.603 1.00 29.63 40 LEU D O 1
ATOM 4044 N N . ARG D 2 19 ? -14.548 -52.539 19.305 1.00 27.77 41 ARG D N 1
ATOM 4045 C CA . ARG D 2 19 ? -13.827 -51.269 19.344 1.00 25.70 41 ARG D CA 1
ATOM 4046 C C . ARG D 2 19 ? -13.965 -50.683 20.742 1.00 25.66 41 ARG D C 1
ATOM 4047 O O . ARG D 2 19 ? -15.074 -50.359 21.178 1.00 30.13 41 ARG D O 1
ATOM 4055 N N . LEU D 2 20 ? -12.843 -50.565 21.443 1.00 25.60 42 LEU D N 1
ATOM 4056 C CA . LEU D 2 20 ? -12.791 -49.942 22.755 1.00 26.73 42 LEU D CA 1
ATOM 4057 C C . LEU D 2 20 ? -12.335 -48.492 22.630 1.00 26.29 42 LEU D C 1
ATOM 4058 O O . LEU D 2 20 ? -11.581 -48.136 21.718 1.00 25.38 42 LEU D O 1
ATOM 4063 N N . SER D 2 21 ? -12.804 -47.662 23.568 1.00 23.98 43 SER D N 1
ATOM 4064 C CA . SER D 2 21 ? -12.508 -46.236 23.624 1.00 24.96 43 SER D CA 1
ATOM 4065 C C . SER D 2 21 ? -12.154 -45.855 25.054 1.00 25.27 43 SER D C 1
ATOM 4066 O O . SER D 2 21 ? -12.757 -46.357 26.007 1.00 26.09 43 SER D O 1
ATOM 4069 N N . CYS D 2 22 ? -11.184 -44.957 25.198 1.00 22.59 44 CYS D N 1
ATOM 4070 C CA . CYS D 2 22 ? -10.808 -44.418 26.500 1.00 23.86 44 CYS D CA 1
ATOM 4071 C C . CYS D 2 22 ? -10.651 -42.917 26.387 1.00 21.18 44 CYS D C 1
ATOM 4072 O O . CYS D 2 22 ? -9.940 -42.446 25.500 1.00 24.20 44 CYS D O 1
ATOM 4075 N N . VAL D 2 23 ? -11.283 -42.169 27.288 1.00 22.94 45 VAL D N 1
ATOM 4076 C CA . VAL D 2 23 ? -11.150 -40.717 27.316 1.00 23.59 45 VAL D CA 1
ATOM 4077 C C . VAL D 2 23 ? -10.370 -40.305 28.558 1.00 22.72 45 VAL D C 1
ATOM 4078 O O . VAL D 2 23 ? -10.714 -40.701 29.681 1.00 25.71 45 VAL D O 1
ATOM 4082 N N . ALA D 2 24 ? -9.329 -39.504 28.351 1.00 22.25 46 ALA D N 1
ATOM 4083 C CA . ALA D 2 24 ? -8.553 -38.910 29.430 1.00 23.58 46 ALA D CA 1
ATOM 4084 C C . ALA D 2 24 ? -8.993 -37.471 29.675 1.00 27.27 46 ALA D C 1
ATOM 4085 O O . ALA D 2 24 ? -9.199 -36.702 28.729 1.00 28.20 46 ALA D O 1
ATOM 4087 N N . SER D 2 25 ? -9.131 -37.118 30.952 1.00 24.90 47 SER D N 1
ATOM 4088 C CA . SER D 2 25 ? -9.365 -35.761 31.420 1.00 28.55 47 SER D CA 1
ATOM 4089 C C . SER D 2 25 ? -8.165 -35.296 32.237 1.00 27.83 47 SER D C 1
ATOM 4090 O O . SER D 2 25 ? -7.441 -36.107 32.816 1.00 27.50 47 SER D O 1
ATOM 4093 N N . GLY D 2 26 ? -7.968 -33.980 32.296 1.00 23.62 48 GLY D N 1
ATOM 4094 C CA . GLY D 2 26 ? -6.940 -33.426 33.168 1.00 26.62 48 GLY D CA 1
ATOM 4095 C C . GLY D 2 26 ? -5.700 -32.910 32.460 1.00 25.89 48 GLY D C 1
ATOM 4096 O O . GLY D 2 26 ? -5.795 -32.239 31.428 1.00 25.87 48 GLY D O 1
ATOM 4097 N N . ILE D 2 27 ? -4.521 -33.209 33.004 1.00 25.20 49 ILE D N 1
ATOM 4098 C CA . ILE D 2 27 ? -3.262 -32.680 32.467 1.00 26.06 49 ILE D CA 1
ATOM 4099 C C . ILE D 2 27 ? -2.778 -33.642 31.383 1.00 26.70 49 ILE D C 1
ATOM 4100 O O . ILE D 2 27 ? -1.957 -34.525 31.623 1.00 23.83 49 ILE D O 1
ATOM 4105 N N . ILE D 2 28 ? -3.262 -33.432 30.152 1.00 27.58 50 ILE D N 1
ATOM 4106 C CA . ILE D 2 28 ? -3.047 -34.405 29.080 1.00 27.85 50 ILE D CA 1
ATOM 4107 C C . ILE D 2 28 ? -1.563 -34.550 28.753 1.00 25.11 50 ILE D C 1
ATOM 4108 O O . ILE D 2 28 ? -1.078 -35.658 28.487 1.00 24.42 50 ILE D O 1
ATOM 4113 N N . GLU D 2 29 ? -0.817 -33.444 28.767 1.00 24.90 51 GLU D N 1
ATOM 4114 C CA . GLU D 2 29 ? 0.600 -33.498 28.431 1.00 26.40 51 GLU D CA 1
ATOM 4115 C C . GLU D 2 29 ? 1.418 -34.299 29.434 1.00 22.35 51 GLU D C 1
ATOM 4116 O O . GLU D 2 29 ? 2.567 -34.633 29.134 1.00 25.36 51 GLU D O 1
ATOM 4122 N N . SER D 2 30 ? 0.862 -34.628 30.602 1.00 22.24 52 SER D N 1
ATOM 4123 C CA . SER D 2 30 ? 1.614 -35.469 31.524 1.00 21.32 52 SER D CA 1
ATOM 4124 C C . SER D 2 30 ? 1.636 -36.921 31.080 1.00 20.56 52 SER D C 1
ATOM 4125 O O . SER D 2 30 ? 2.464 -37.685 31.578 1.00 19.85 52 SER D O 1
ATOM 4128 N N . ILE D 2 31 ? 0.765 -37.322 30.152 1.00 21.32 53 ILE D N 1
ATOM 4129 C CA . ILE D 2 31 ? 0.692 -38.720 29.740 1.00 19.51 53 ILE D CA 1
ATOM 4130 C C . ILE D 2 31 ? 1.864 -39.014 28.808 1.00 21.68 53 ILE D C 1
ATOM 4131 O O . ILE D 2 31 ? 1.935 -38.490 27.692 1.00 21.73 53 ILE D O 1
ATOM 4136 N N . ASN D 2 32 ? 2.786 -39.858 29.272 1.00 19.30 54 ASN D N 1
ATOM 4137 C CA . ASN D 2 32 ? 3.940 -40.286 28.486 1.00 20.40 54 ASN D CA 1
ATOM 4138 C C . ASN D 2 32 ? 3.630 -41.495 27.612 1.00 20.86 54 ASN D C 1
ATOM 4139 O O . ASN D 2 32 ? 4.065 -41.559 26.453 1.00 21.08 54 ASN D O 1
ATOM 4144 N N . THR D 2 33 ? 2.902 -42.462 28.154 1.00 19.90 55 THR D N 1
ATOM 4145 C CA . THR D 2 33 ? 2.445 -43.629 27.416 1.00 19.96 55 THR D CA 1
ATOM 4146 C C . THR D 2 33 ? 0.971 -43.829 27.726 1.00 21.73 55 THR D C 1
ATOM 4147 O O . THR D 2 33 ? 0.577 -43.832 28.898 1.00 21.63 55 THR D O 1
ATOM 4151 N N . PHE D 2 34 ? 0.170 -43.998 26.675 1.00 20.94 56 PHE D N 1
ATOM 4152 C CA . PHE D 2 34 ? -1.282 -44.146 26.750 1.00 20.79 56 PHE D CA 1
ATOM 4153 C C . PHE D 2 34 ? -1.601 -45.534 26.215 1.00 20.20 56 PHE D C 1
ATOM 4154 O O . PHE D 2 34 ? -1.186 -45.869 25.100 1.00 21.31 56 PHE D O 1
ATOM 4162 N N . GLY D 2 35 ? -2.325 -46.352 26.983 1.00 19.71 57 GLY D N 1
ATOM 4163 C CA . GLY D 2 35 ? -2.372 -47.742 26.562 1.00 21.65 57 GLY D CA 1
ATOM 4164 C C . GLY D 2 35 ? -3.536 -48.565 27.077 1.00 21.55 57 GLY D C 1
ATOM 4165 O O . GLY D 2 35 ? -4.413 -48.087 27.803 1.00 21.62 57 GLY D O 1
ATOM 4166 N N . TRP D 2 36 ? -3.507 -49.838 26.669 1.00 22.69 58 TRP D N 1
ATOM 4167 C CA . TRP D 2 36 ? -4.513 -50.845 26.984 1.00 23.26 58 TRP D CA 1
ATOM 4168 C C . TRP D 2 36 ? -3.825 -52.064 27.574 1.00 26.57 58 TRP D C 1
ATOM 4169 O O . TRP D 2 36 ? -2.856 -52.573 26.997 1.00 24.80 58 TRP D O 1
ATOM 4180 N N . TYR D 2 37 ? -4.332 -52.526 28.712 1.00 25.81 59 TYR D N 1
ATOM 4181 C CA . 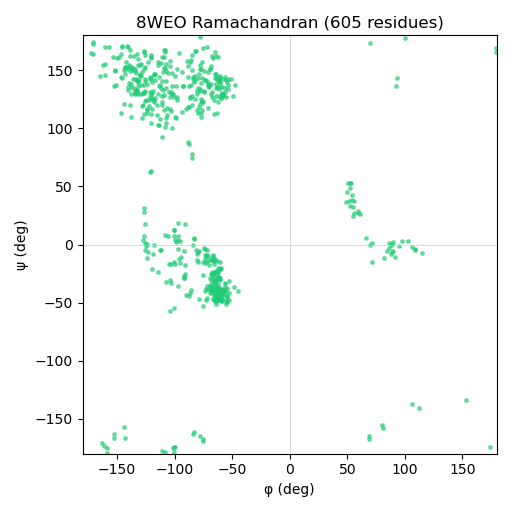TYR D 2 37 ? -3.906 -53.761 29.350 1.00 27.27 59 TYR D CA 1
ATOM 4182 C C . TYR D 2 37 ? -5.111 -54.684 29.469 1.00 29.77 59 TYR D C 1
ATOM 4183 O O . TYR D 2 37 ? -6.258 -54.247 29.339 1.00 30.33 59 TYR D O 1
ATOM 4192 N N . ARG D 2 38 ? -4.854 -55.972 29.709 1.00 31.03 60 ARG D N 1
ATOM 4193 C CA . ARG D 2 38 ? -5.942 -56.915 29.924 1.00 31.32 60 ARG D CA 1
ATOM 4194 C C . ARG D 2 38 ? -5.554 -57.928 30.991 1.00 34.53 60 ARG D C 1
ATOM 4195 O O . ARG D 2 38 ? -4.371 -58.220 31.191 1.00 32.07 60 ARG D O 1
ATOM 4203 N N . GLN D 2 39 ? -6.569 -58.463 31.672 1.00 36.81 61 GLN D N 1
ATOM 4204 C CA . GLN D 2 39 ? -6.379 -59.513 32.673 1.00 38.52 61 GLN D CA 1
ATOM 4205 C C . GLN D 2 39 ? -7.479 -60.554 32.513 1.00 39.81 61 GLN D C 1
ATOM 4206 O O . GLN D 2 39 ? -8.643 -60.282 32.818 1.00 38.76 61 GLN D O 1
ATOM 4212 N N . ALA D 2 40 ? -7.105 -61.736 32.037 1.00 44.73 62 ALA D N 1
ATOM 4213 C CA . ALA D 2 40 ? -7.949 -62.908 31.846 1.00 48.09 62 ALA D CA 1
ATOM 4214 C C . ALA D 2 40 ? -8.050 -63.715 33.139 1.00 55.04 62 ALA D C 1
ATOM 4215 O O . ALA D 2 40 ? -7.236 -63.539 34.054 1.00 52.55 62 ALA D O 1
ATOM 4217 N N . PRO D 2 41 ? -9.043 -64.608 33.244 1.00 56.92 63 PRO D N 1
ATOM 4218 C CA . PRO D 2 41 ? -9.254 -65.351 34.496 1.00 58.17 63 PRO D CA 1
ATOM 4219 C C . PRO D 2 41 ? -7.980 -65.990 35.031 1.00 57.84 63 PRO D C 1
ATOM 4220 O O . PRO D 2 41 ? -7.264 -66.696 34.316 1.00 58.26 63 PRO D O 1
ATOM 4224 N N . GLY D 2 42 ? -7.689 -65.709 36.302 1.00 59.85 64 GLY D N 1
ATOM 4225 C CA . GLY D 2 42 ? -6.557 -66.303 36.991 1.00 59.78 64 GLY D CA 1
ATOM 4226 C C . GLY D 2 42 ? -5.228 -66.161 36.277 1.00 61.63 64 GLY D C 1
ATOM 4227 O O . GLY D 2 42 ? -4.371 -67.046 36.356 1.00 60.80 64 GLY D O 1
ATOM 4228 N N . LYS D 2 43 ? -5.052 -65.051 35.565 1.00 58.42 65 LYS D N 1
ATOM 4229 C CA . LYS D 2 43 ? -3.826 -64.765 34.839 1.00 56.09 65 LYS D CA 1
ATOM 4230 C C . LYS D 2 43 ? -3.322 -63.390 35.252 1.00 53.43 65 LYS D C 1
ATOM 4231 O O . LYS D 2 43 ? -4.039 -62.601 35.876 1.00 52.91 65 LYS D O 1
ATOM 4233 N N . GLN D 2 44 ? -2.068 -63.109 34.910 1.00 53.30 66 GLN D N 1
ATOM 4234 C CA . GLN D 2 44 ? -1.469 -61.825 35.243 1.00 53.79 66 GLN D CA 1
ATOM 4235 C C . GLN D 2 44 ? -1.866 -60.764 34.225 1.00 49.24 66 GLN D C 1
ATOM 4236 O O . GLN D 2 44 ? -2.023 -61.053 33.035 1.00 47.37 66 GLN D O 1
ATOM 4242 N N . ARG D 2 45 ? -2.040 -59.535 34.713 1.00 46.55 67 ARG D N 1
ATOM 4243 C CA . ARG D 2 45 ? -2.317 -58.397 33.846 1.00 44.64 67 ARG D CA 1
ATOM 4244 C C . ARG D 2 45 ? -1.188 -58.225 32.836 1.00 43.61 67 ARG D C 1
ATOM 4245 O O . ARG D 2 45 ? -0.007 -58.296 33.187 1.00 39.32 67 ARG D O 1
ATOM 4253 N N . GLU D 2 46 ? -1.551 -57.993 31.575 1.00 37.97 68 GLU D N 1
ATOM 4254 C CA . GLU D 2 46 ? -0.581 -57.967 30.489 1.00 37.07 68 GLU D CA 1
ATOM 4255 C C . GLU D 2 46 ? -0.838 -56.787 29.557 1.00 33.76 68 GLU D C 1
ATOM 4256 O O . GLU D 2 46 ? -1.987 -56.412 29.313 1.00 31.09 68 GLU D O 1
ATOM 4262 N N . LEU D 2 47 ? 0.244 -56.188 29.065 1.00 31.55 69 LEU D N 1
ATOM 4263 C CA . LEU D 2 47 ? 0.124 -55.169 28.033 1.00 30.59 69 LEU D CA 1
ATOM 4264 C C . LEU D 2 47 ? -0.522 -55.740 26.774 1.00 32.06 69 LEU D C 1
ATOM 4265 O O . LEU D 2 47 ? -0.183 -56.841 26.331 1.00 32.48 69 LEU D O 1
ATOM 4270 N N . VAL D 2 48 ? -1.464 -54.983 26.202 1.00 27.01 70 VAL D N 1
ATOM 4271 C CA . VAL D 2 48 ? -2.077 -55.312 24.919 1.00 27.98 70 VAL D CA 1
ATOM 4272 C C . VAL D 2 48 ? -1.493 -54.414 23.839 1.00 27.89 70 VAL D C 1
ATOM 4273 O O . VAL D 2 48 ? -0.939 -54.891 22.838 1.00 27.04 70 VAL D O 1
ATOM 4277 N N . ALA D 2 49 ? -1.612 -53.102 24.036 1.00 26.51 71 ALA D N 1
ATOM 4278 C CA . ALA D 2 49 ? -1.085 -52.135 23.084 1.00 22.75 71 ALA D CA 1
ATOM 4279 C C . ALA D 2 49 ? -0.945 -50.795 23.784 1.00 24.49 71 ALA D C 1
ATOM 4280 O O . ALA D 2 49 ? -1.750 -50.457 24.653 1.00 22.54 71 ALA D O 1
ATOM 4282 N N . ASP D 2 50 ? 0.078 -50.032 23.400 1.00 24.11 72 ASP D N 1
ATOM 4283 C CA . ASP D 2 50 ? 0.200 -48.675 23.912 1.00 22.61 72 ASP D CA 1
ATOM 4284 C C . ASP D 2 50 ? 0.800 -47.765 22.850 1.00 25.11 72 ASP D C 1
ATOM 4285 O O . ASP D 2 50 ? 1.267 -48.215 21.798 1.00 24.66 72 ASP D O 1
ATOM 4290 N N . ILE D 2 51 ? 0.764 -46.465 23.134 1.00 20.89 73 ILE D N 1
ATOM 4291 C CA . ILE D 2 51 ? 1.304 -45.448 22.246 1.00 23.23 73 ILE D CA 1
ATOM 4292 C C . ILE D 2 51 ? 2.007 -44.381 23.087 1.00 23.37 73 ILE D C 1
ATOM 4293 O O . ILE D 2 51 ? 1.496 -43.941 24.125 1.00 21.83 73 ILE D O 1
ATOM 4298 N N . SER D 2 52 ? 3.197 -43.983 22.644 1.00 21.68 74 SER D N 1
ATOM 4299 C CA . SER D 2 52 ? 3.989 -42.974 23.334 1.00 24.11 74 SER D CA 1
ATOM 4300 C C . SER D 2 52 ? 3.527 -41.569 22.965 1.00 24.44 74 SER D C 1
ATOM 4301 O O . SER D 2 52 ? 2.790 -41.351 21.998 1.00 22.18 74 SER D O 1
ATOM 4304 N N . ARG D 2 53 ? 3.981 -40.586 23.744 1.00 22.65 75 ARG D N 1
ATOM 4305 C CA . ARG D 2 53 ? 3.646 -39.210 23.405 1.00 24.43 75 ARG D CA 1
ATOM 4306 C C . ARG D 2 53 ? 4.167 -38.823 22.023 1.00 25.28 75 ARG D C 1
ATOM 4307 O O . ARG D 2 53 ? 3.640 -37.880 21.424 1.00 27.82 75 ARG D O 1
ATOM 4315 N N . TRP D 2 54 ? 5.158 -39.546 21.496 1.00 23.37 76 TRP D N 1
ATOM 4316 C CA . TRP D 2 54 ? 5.717 -39.252 20.179 1.00 23.12 76 TRP D CA 1
ATOM 4317 C C . TRP D 2 54 ? 5.118 -40.123 19.073 1.00 26.34 76 TRP D C 1
ATOM 4318 O O . TRP D 2 54 ? 5.586 -40.070 17.924 1.00 22.20 76 TRP D O 1
ATOM 4329 N N . GLY D 2 55 ? 4.090 -40.911 19.381 1.00 22.40 77 GLY D N 1
ATOM 4330 C CA . GLY D 2 55 ? 3.385 -41.674 18.363 1.00 22.29 77 GLY D CA 1
ATOM 4331 C C . GLY D 2 55 ? 3.860 -43.097 18.190 1.00 22.33 77 GLY D C 1
ATOM 4332 O O . GLY D 2 55 ? 3.296 -43.830 17.374 1.00 22.20 77 GLY D O 1
ATOM 4333 N N . SER D 2 56 ? 4.869 -43.515 18.942 1.00 23.72 78 SER D N 1
ATOM 4334 C CA . SER D 2 56 ? 5.425 -44.849 18.807 1.00 23.89 78 SER D CA 1
ATOM 4335 C C . SER D 2 56 ? 4.511 -45.875 19.468 1.00 25.79 78 SER D C 1
ATOM 4336 O O . SER D 2 56 ? 4.181 -45.747 20.650 1.00 23.15 78 SER D O 1
ATOM 4339 N N . THR D 2 57 ? 4.109 -46.902 18.719 1.00 28.62 79 THR D N 1
ATOM 4340 C CA . THR D 2 57 ? 3.209 -47.910 19.261 1.00 28.82 79 THR D CA 1
ATOM 4341 C C . THR D 2 57 ? 3.955 -49.198 19.586 1.00 31.99 79 THR D C 1
ATOM 4342 O O . THR D 2 57 ? 4.991 -49.514 18.993 1.00 32.13 79 THR D O 1
ATOM 4346 N N . ASN D 2 58 ? 3.406 -49.933 20.549 1.00 28.89 80 ASN D N 1
ATOM 4347 C CA . ASN D 2 58 ? 3.852 -51.267 20.919 1.00 30.11 80 ASN D CA 1
ATOM 4348 C C . ASN D 2 58 ? 2.640 -52.175 20.990 1.00 29.46 80 ASN D C 1
ATOM 4349 O O . ASN D 2 58 ? 1.578 -51.765 21.465 1.00 28.44 80 ASN D O 1
ATOM 4354 N N . TYR D 2 59 ? 2.805 -53.408 20.535 1.00 29.48 81 TYR D N 1
ATOM 4355 C CA . TYR D 2 59 ? 1.756 -54.409 20.614 1.00 28.58 81 TYR D CA 1
ATOM 4356 C C . TYR D 2 59 ? 2.327 -55.671 21.227 1.00 32.55 81 TYR D C 1
ATOM 4357 O O . TYR D 2 59 ? 3.497 -56.002 21.017 1.00 34.15 81 TYR D O 1
ATOM 4366 N N . ALA D 2 60 ? 1.494 -56.368 21.993 1.00 28.36 82 ALA D N 1
ATOM 4367 C CA . ALA D 2 60 ? 1.820 -57.735 22.370 1.00 35.33 82 ALA D CA 1
ATOM 4368 C C . ALA D 2 60 ? 1.897 -58.599 21.114 1.00 37.52 82 ALA D C 1
ATOM 4369 O O . ALA D 2 60 ? 1.150 -58.391 20.156 1.00 33.60 82 ALA D O 1
ATOM 4371 N N . ASP D 2 61 ? 2.826 -59.560 21.110 1.00 37.95 83 ASP D N 1
ATOM 4372 C CA . ASP D 2 61 ? 2.963 -60.441 19.952 1.00 39.23 83 ASP D CA 1
ATOM 4373 C C . ASP D 2 61 ? 1.651 -61.141 19.622 1.00 37.67 83 ASP D C 1
ATOM 4374 O O . ASP D 2 61 ? 1.306 -61.305 18.446 1.00 41.52 83 ASP D O 1
ATOM 4379 N N . SER D 2 62 ? 0.893 -61.537 20.645 1.00 36.53 84 SER D N 1
ATOM 4380 C CA . SER D 2 62 ? -0.322 -62.314 20.430 1.00 38.77 84 SER D CA 1
ATOM 4381 C C . SER D 2 62 ? -1.455 -61.511 19.798 1.00 38.11 84 SER D C 1
ATOM 4382 O O . SER D 2 62 ? -2.458 -62.110 19.401 1.00 36.96 84 SER D O 1
ATOM 4385 N N . VAL D 2 63 ? -1.330 -60.189 19.696 1.00 36.64 85 VAL D N 1
ATOM 4386 C CA . VAL D 2 63 ? -2.378 -59.356 19.115 1.00 35.64 85 VAL D CA 1
ATOM 4387 C C . VAL D 2 63 ? -1.890 -58.518 17.945 1.00 35.95 85 VAL D C 1
ATOM 4388 O O . VAL D 2 63 ? -2.711 -57.842 17.306 1.00 32.86 85 VAL D O 1
ATOM 4392 N N . ARG D 2 64 ? -0.593 -58.518 17.648 1.00 35.38 86 ARG D N 1
ATOM 4393 C CA . ARG D 2 64 ? -0.088 -57.774 16.504 1.00 39.41 86 ARG D CA 1
ATOM 4394 C C . ARG D 2 64 ? -0.839 -58.182 15.242 1.00 42.04 86 ARG D C 1
ATOM 4395 O O . ARG D 2 64 ? -1.180 -59.354 15.055 1.00 44.69 86 ARG D O 1
ATOM 4403 N N . ASP D 2 65 ? -1.137 -57.188 14.402 1.00 42.18 87 ASP D N 1
ATOM 4404 C CA . ASP D 2 65 ? -1.846 -57.362 13.131 1.00 46.01 87 ASP D CA 1
ATOM 4405 C C . ASP D 2 65 ? -3.325 -57.694 13.301 1.00 44.19 87 ASP D C 1
ATOM 4406 O O . ASP D 2 65 ? -4.089 -57.601 12.335 1.00 53.13 87 ASP D O 1
ATOM 4411 N N . ARG D 2 66 ? -3.754 -58.089 14.496 1.00 36.98 88 ARG D N 1
ATOM 4412 C CA . ARG D 2 66 ? -5.183 -58.234 14.739 1.00 34.02 88 ARG D CA 1
ATOM 4413 C C . ARG D 2 66 ? -5.782 -57.007 15.408 1.00 35.73 88 ARG D C 1
ATOM 4414 O O . ARG D 2 66 ? -6.924 -56.640 15.110 1.00 32.18 88 ARG D O 1
ATOM 4422 N N . PHE D 2 67 ? -5.034 -56.366 16.302 1.00 34.12 89 PHE D N 1
ATOM 4423 C CA . PHE D 2 67 ? -5.477 -55.174 17.010 1.00 29.65 89 PHE D CA 1
ATOM 4424 C C . PHE D 2 67 ? -4.738 -53.950 16.489 1.00 30.75 89 PHE D C 1
ATOM 4425 O O . PHE D 2 67 ? -3.576 -54.037 16.084 1.00 31.50 89 PHE D O 1
ATOM 4433 N N . THR D 2 68 ? -5.410 -52.797 16.528 1.00 27.51 90 THR D N 1
ATOM 4434 C CA . THR D 2 68 ? -4.791 -51.522 16.179 1.00 26.72 90 THR D CA 1
ATOM 4435 C C . THR D 2 68 ? -5.163 -50.468 17.208 1.00 23.87 90 THR D C 1
ATOM 4436 O O . THR D 2 68 ? -6.342 -50.298 17.524 1.00 23.85 90 THR D O 1
ATOM 4440 N N . ILE D 2 69 ? -4.156 -49.768 17.732 1.00 23.88 91 ILE D N 1
ATOM 4441 C CA . ILE D 2 69 ? -4.373 -48.673 18.669 1.00 24.55 91 ILE D CA 1
ATOM 4442 C C . ILE D 2 69 ? -4.281 -47.365 17.900 1.00 23.53 91 ILE D C 1
ATOM 4443 O O . ILE D 2 69 ? -3.508 -47.233 16.947 1.00 25.38 91 ILE D O 1
ATOM 4448 N N . SER D 2 70 ? -5.088 -46.386 18.297 1.00 23.11 92 SER D N 1
ATOM 4449 C CA . SER D 2 70 ? -4.984 -45.073 17.677 1.00 23.67 92 SER D CA 1
ATOM 4450 C C . SER D 2 70 ? -5.380 -44.022 18.700 1.00 25.53 92 SER D C 1
ATOM 4451 O O . SER D 2 70 ? -6.022 -44.320 19.711 1.00 23.56 92 SER D O 1
ATOM 4454 N N . ARG D 2 71 ? -4.966 -42.789 18.434 1.00 23.05 93 ARG D N 1
ATOM 4455 C CA . ARG D 2 71 ? -5.176 -41.669 19.342 1.00 24.83 93 ARG D CA 1
ATOM 4456 C C . ARG D 2 71 ? -5.714 -40.500 18.534 1.00 28.18 93 ARG D C 1
ATOM 4457 O O . ARG D 2 71 ? -5.174 -40.180 17.468 1.00 28.08 93 ARG D O 1
ATOM 4465 N N . ASP D 2 72 ? -6.767 -39.859 19.037 1.00 28.03 94 ASP D N 1
ATOM 4466 C CA . ASP D 2 72 ? -7.374 -38.782 18.272 1.00 34.55 94 ASP D CA 1
ATOM 4467 C C . ASP D 2 72 ? -6.470 -37.542 18.257 1.00 38.99 94 ASP D C 1
ATOM 4468 O O . ASP D 2 72 ? -5.450 -37.461 18.954 1.00 37.24 94 ASP D O 1
ATOM 4473 N N . ASN D 2 73 ? -6.835 -36.579 17.404 1.00 43.36 95 ASN D N 1
ATOM 4474 C CA . ASN D 2 73 ? -6.015 -35.379 17.263 1.00 46.71 95 ASN D CA 1
ATOM 4475 C C . ASN D 2 73 ? -5.940 -34.606 18.575 1.00 43.66 95 ASN D C 1
ATOM 4476 O O . ASN D 2 73 ? -4.876 -34.093 18.941 1.00 46.51 95 ASN D O 1
ATOM 4481 N N . ALA D 2 74 ? -7.056 -34.540 19.311 1.00 45.26 96 ALA D N 1
ATOM 4482 C CA . ALA D 2 74 ? -7.088 -33.869 20.609 1.00 40.71 96 ALA D CA 1
ATOM 4483 C C . ALA D 2 74 ? -6.133 -34.489 21.622 1.00 41.70 96 ALA D C 1
ATOM 4484 O O . ALA D 2 74 ? -5.877 -33.876 22.665 1.00 44.56 96 ALA D O 1
ATOM 4486 N N . LYS D 2 75 ? -5.628 -35.695 21.349 1.00 39.33 97 LYS D N 1
ATOM 4487 C CA . LYS D 2 75 ? -4.797 -36.503 22.240 1.00 35.59 97 LYS D CA 1
ATOM 4488 C C . LYS D 2 75 ? -5.543 -36.986 23.479 1.00 31.07 97 LYS D C 1
ATOM 4489 O O . LYS D 2 75 ? -4.928 -37.604 24.359 1.00 29.84 97 LYS D O 1
ATOM 4495 N N . THR D 2 76 ? -6.850 -36.738 23.576 1.00 31.58 98 THR D N 1
ATOM 4496 C CA . THR D 2 76 ? -7.599 -37.111 24.768 1.00 29.99 98 THR D CA 1
ATOM 4497 C C . THR D 2 76 ? -8.291 -38.455 24.653 1.00 29.33 98 THR D C 1
ATOM 4498 O O . THR D 2 76 ? -8.695 -39.008 25.678 1.00 27.06 98 THR D O 1
ATOM 4502 N N . THR D 2 77 ? -8.442 -39.002 23.450 1.00 26.29 99 THR D N 1
ATOM 4503 C CA . THR D 2 77 ? -9.175 -40.241 23.266 1.00 25.62 99 THR D CA 1
ATOM 4504 C C . THR D 2 77 ? -8.298 -41.302 22.620 1.00 25.34 99 THR D C 1
ATOM 4505 O O . THR D 2 77 ? -7.642 -41.051 21.602 1.00 25.97 99 THR D O 1
ATOM 4509 N N . LEU D 2 78 ? -8.303 -42.481 23.220 1.00 23.84 100 LEU D N 1
ATOM 4510 C CA . LEU D 2 78 ? -7.545 -43.631 22.767 1.00 22.84 100 LEU D CA 1
ATOM 4511 C C . LEU D 2 78 ? -8.520 -44.706 22.305 1.00 24.08 100 LEU D C 1
ATOM 4512 O O . LEU D 2 78 ? -9.534 -44.958 22.961 1.00 24.53 100 LEU D O 1
ATOM 4517 N N . TYR D 2 79 ? -8.222 -45.329 21.167 1.00 22.42 101 TYR D N 1
ATOM 4518 C CA . TYR D 2 79 ? -9.051 -46.386 20.608 1.00 22.13 101 TYR D CA 1
ATOM 4519 C C . TYR D 2 79 ? -8.272 -47.688 20.532 1.00 22.37 101 TYR D C 1
ATOM 4520 O O . TYR D 2 79 ? -7.059 -47.689 20.307 1.00 23.27 101 TYR D O 1
ATOM 4529 N N . LEU D 2 80 ? -8.974 -48.809 20.722 1.00 24.26 102 LEU D N 1
ATOM 4530 C CA . LEU D 2 80 ? -8.418 -50.125 20.405 1.00 24.17 102 LEU D CA 1
ATOM 4531 C C . LEU D 2 80 ? -9.402 -50.829 19.486 1.00 25.22 102 LEU D C 1
ATOM 4532 O O . LEU D 2 80 ? -10.511 -51.170 19.908 1.00 26.08 102 LEU D O 1
ATOM 4537 N N . GLN D 2 81 ? -9.002 -51.031 18.234 1.00 22.18 103 GLN D N 1
ATOM 4538 C CA . GLN D 2 81 ? -9.803 -51.780 17.274 1.00 26.14 103 GLN D CA 1
ATOM 4539 C C . GLN D 2 81 ? -9.345 -53.232 17.315 1.00 25.48 103 GLN D C 1
ATOM 4540 O O . GLN D 2 81 ? -8.208 -53.538 16.947 1.00 26.58 103 GLN D O 1
ATOM 4546 N N . MET D 2 82 ? -10.225 -54.121 17.771 1.00 26.59 104 MET D N 1
ATOM 4547 C CA . MET D 2 82 ? -9.916 -55.536 17.951 1.00 29.05 104 MET D CA 1
ATOM 4548 C C . MET D 2 82 ? -10.623 -56.326 16.855 1.00 31.95 104 MET D C 1
ATOM 4549 O O . MET D 2 82 ? -11.851 -56.438 16.864 1.00 31.29 104 MET D O 1
ATOM 4554 N N . ASN D 2 83 ? -9.855 -56.851 15.905 1.00 30.47 105 ASN D N 1
ATOM 4555 C CA . ASN D 2 83 ? -10.408 -57.674 14.836 1.00 32.31 105 ASN D CA 1
ATOM 4556 C C . ASN D 2 83 ? -9.987 -59.127 15.029 1.00 36.83 105 ASN D C 1
ATOM 4557 O O . ASN D 2 83 ? -9.040 -59.428 15.762 1.00 32.94 105 ASN D O 1
ATOM 4562 N N . SER D 2 84 ? -10.715 -60.029 14.366 1.00 35.42 106 SER D N 1
ATOM 4563 C CA . SER D 2 84 ? -10.411 -61.463 14.379 1.00 37.81 106 SER D CA 1
ATOM 4564 C C . SER D 2 84 ? -10.220 -61.986 15.804 1.00 38.36 106 SER D C 1
ATOM 4565 O O . SER D 2 84 ? -9.210 -62.619 16.132 1.00 38.90 106 SER D O 1
ATOM 4568 N N . LEU D 2 85 ? -11.203 -61.715 16.659 1.00 36.49 107 LEU D N 1
ATOM 4569 C CA . LEU D 2 85 ? -11.090 -62.089 18.061 1.00 37.04 107 LEU D CA 1
ATOM 4570 C C . LEU D 2 85 ? -11.125 -63.603 18.246 1.00 42.91 107 LEU D C 1
ATOM 4571 O O . LEU D 2 85 ? -11.675 -64.345 17.426 1.00 40.28 107 LEU D O 1
ATOM 4576 N N . LYS D 2 86 ? -10.514 -64.052 19.335 1.00 45.16 108 LYS D N 1
ATOM 4577 C CA . LYS D 2 86 ? -10.401 -65.450 19.721 1.00 45.52 108 LYS D CA 1
ATOM 4578 C C . LYS D 2 86 ? -10.787 -65.603 21.181 1.00 46.93 108 LYS D C 1
ATOM 4579 O O . LYS D 2 86 ? -10.773 -64.625 21.938 1.00 45.20 108 LYS D O 1
ATOM 4585 N N . PRO D 2 87 ? -11.153 -66.820 21.611 1.00 48.94 109 PRO D N 1
ATOM 4586 C CA . PRO D 2 87 ? -11.482 -67.022 23.033 1.00 48.12 109 PRO D CA 1
ATOM 4587 C C . PRO D 2 87 ? -10.373 -66.617 23.984 1.00 45.19 109 PRO D C 1
ATOM 4588 O O . PRO D 2 87 ? -10.662 -66.137 25.086 1.00 43.20 109 PRO D O 1
ATOM 4592 N N . GLU D 2 88 ? -9.109 -66.792 23.594 1.00 44.11 110 GLU D N 1
ATOM 4593 C CA . GLU D 2 88 ? -8.005 -66.389 24.454 1.00 44.07 110 GLU D CA 1
ATOM 4594 C C . GLU D 2 88 ? -7.920 -64.878 24.626 1.00 44.41 110 GLU D C 1
ATOM 4595 O O . GLU D 2 88 ? -7.162 -64.417 25.487 1.00 40.75 110 GLU D O 1
ATOM 4601 N N . ASP D 2 89 ? -8.657 -64.104 23.820 1.00 42.64 111 ASP D N 1
ATOM 4602 C CA . ASP D 2 89 ? -8.766 -62.663 24.009 1.00 41.12 111 ASP D CA 1
ATOM 4603 C C . ASP D 2 89 ? -9.774 -62.278 25.088 1.00 41.60 111 ASP D C 1
ATOM 4604 O O . ASP D 2 89 ? -9.846 -61.094 25.439 1.00 38.91 111 ASP D O 1
ATOM 4609 N N . THR D 2 90 ? -10.548 -63.230 25.617 1.00 39.61 112 THR D N 1
ATOM 4610 C CA . THR D 2 90 ? -11.458 -62.935 26.721 1.00 38.50 112 THR D CA 1
ATOM 4611 C C . THR D 2 90 ? -10.679 -62.459 27.943 1.00 38.35 112 THR D C 1
ATOM 4612 O O . THR D 2 90 ? -9.735 -63.122 28.383 1.00 39.12 112 THR D O 1
ATOM 4616 N N . ALA D 2 91 ? -11.081 -61.311 28.492 1.00 38.33 113 ALA D N 1
ATOM 4617 C CA . ALA D 2 91 ? -10.404 -60.685 29.627 1.00 37.25 113 ALA D CA 1
ATOM 4618 C C . ALA D 2 91 ? -11.133 -59.391 29.970 1.00 32.03 113 ALA D C 1
ATOM 4619 O O . ALA D 2 91 ? -11.988 -58.919 29.216 1.00 30.95 113 ALA D O 1
ATOM 4621 N N . VAL D 2 92 ? -10.784 -58.825 31.118 1.00 32.56 114 VAL D N 1
ATOM 4622 C CA . VAL D 2 92 ? -11.109 -57.438 31.424 1.00 31.39 114 VAL D CA 1
ATOM 4623 C C . VAL D 2 92 ? -10.028 -56.561 30.813 1.00 31.22 114 VAL D C 1
ATOM 4624 O O . VAL D 2 92 ? -8.833 -56.796 31.028 1.00 32.02 114 VAL D O 1
ATOM 4628 N N . TYR D 2 93 ? -10.443 -55.566 30.034 1.00 30.34 115 TYR D N 1
ATOM 4629 C CA . TYR D 2 93 ? -9.515 -54.654 29.379 1.00 29.28 115 TYR D CA 1
ATOM 4630 C C . TYR D 2 93 ? -9.497 -53.323 30.121 1.00 27.33 115 TYR D C 1
ATOM 4631 O O . TYR D 2 93 ? -10.557 -52.751 30.402 1.00 27.46 115 TYR D O 1
ATOM 4640 N N . TYR D 2 94 ? -8.296 -52.826 30.416 1.00 26.70 116 TYR D N 1
ATOM 4641 C CA . TYR D 2 94 ? -8.100 -51.612 31.202 1.00 25.42 116 TYR D CA 1
ATOM 4642 C C . TYR D 2 94 ? -7.361 -50.562 30.388 1.00 25.39 116 TYR D C 1
ATOM 4643 O O . TYR D 2 94 ? -6.301 -50.851 29.822 1.00 26.66 116 TYR D O 1
ATOM 4652 N N . CYS D 2 95 ? -7.897 -49.343 30.372 1.00 22.59 117 CYS D N 1
ATOM 4653 C CA . CYS D 2 95 ? -7.144 -48.202 29.881 1.00 21.78 117 CYS D CA 1
ATOM 4654 C C . CYS D 2 95 ? -6.112 -47.815 30.932 1.00 22.88 117 CYS D C 1
ATOM 4655 O O . CYS D 2 95 ? -6.334 -47.990 32.132 1.00 23.29 117 CYS D O 1
ATOM 4658 N N . HIS D 2 96 ? -4.977 -47.286 30.471 1.00 20.82 118 HIS D N 1
ATOM 4659 C CA . HIS D 2 96 ? -3.839 -47.005 31.338 1.00 19.97 118 HIS D CA 1
ATOM 4660 C C . HIS D 2 96 ? -3.106 -45.765 30.849 1.00 21.39 118 HIS D C 1
ATOM 4661 O O . HIS D 2 96 ? -2.999 -45.539 29.641 1.00 20.58 118 HIS D O 1
ATOM 4668 N N . ALA D 2 97 ? -2.586 -44.974 31.785 1.00 21.24 119 ALA D N 1
ATOM 4669 C CA . ALA D 2 97 ? -1.688 -43.876 31.453 1.00 20.35 119 ALA D CA 1
ATOM 4670 C C . ALA D 2 97 ? -0.486 -43.919 32.381 1.00 19.99 119 ALA D C 1
ATOM 4671 O O . ALA D 2 97 ? -0.639 -44.069 33.598 1.00 21.82 119 ALA D O 1
ATOM 4673 N N . GLU D 2 98 ? 0.700 -43.799 31.797 1.00 18.79 120 GLU D N 1
ATOM 4674 C CA . GLU D 2 98 ? 1.945 -43.657 32.539 1.00 20.79 120 GLU D CA 1
ATOM 4675 C C . GLU D 2 98 ? 2.398 -42.207 32.478 1.00 18.94 120 GLU D C 1
ATOM 4676 O O . GLU D 2 98 ? 2.487 -41.630 31.390 1.00 19.42 120 GLU D O 1
ATOM 4682 N N . THR D 2 99 ? 2.661 -41.617 33.642 1.00 18.08 121 THR D N 1
ATOM 4683 C CA . THR D 2 99 ? 3.359 -40.345 33.737 1.00 16.92 121 THR D CA 1
ATOM 4684 C C . THR D 2 99 ? 4.748 -40.615 34.299 1.00 20.07 121 THR D C 1
ATOM 4685 O O . THR D 2 99 ? 4.946 -41.593 35.023 1.00 20.78 121 THR D O 1
ATOM 4689 N N . ILE D 2 100 ? 5.712 -39.760 33.954 1.00 17.83 122 ILE D N 1
ATOM 4690 C CA . ILE D 2 100 ? 7.083 -39.903 34.449 1.00 17.90 122 ILE D CA 1
ATOM 4691 C C . ILE D 2 100 ? 7.565 -38.589 35.049 1.00 18.51 122 ILE D C 1
ATOM 4692 O O . ILE D 2 100 ? 7.634 -37.574 34.350 1.00 20.82 122 ILE D O 1
ATOM 4697 N N . GLY D 2 101 ? 7.907 -38.609 36.336 1.00 18.88 123 GLY D N 1
ATOM 4698 C CA . GLY D 2 101 ? 8.561 -37.454 36.940 1.00 19.87 123 GLY D CA 1
ATOM 4699 C C . GLY D 2 101 ? 10.052 -37.507 36.643 1.00 19.87 123 GLY D C 1
ATOM 4700 O O . GLY D 2 101 ? 10.666 -38.574 36.635 1.00 19.37 123 GLY D O 1
ATOM 4701 N N . TYR D 2 102 ? 10.640 -36.331 36.387 1.00 17.05 124 TYR D N 1
ATOM 4702 C CA . TYR D 2 102 ? 12.060 -36.301 36.039 1.00 17.32 124 TYR D CA 1
ATOM 4703 C C . TYR D 2 102 ? 12.903 -37.009 37.090 1.00 18.85 124 TYR D C 1
ATOM 4704 O O . TYR D 2 102 ? 13.782 -37.811 36.753 1.00 17.94 124 TYR D O 1
ATOM 4713 N N . GLU D 2 103 ? 12.662 -36.708 38.377 1.00 18.48 125 GLU D N 1
ATOM 4714 C CA . GLU D 2 103 ? 13.417 -37.319 39.468 1.00 19.23 125 GLU D CA 1
ATOM 4715 C C . GLU D 2 103 ? 12.669 -38.455 40.153 1.00 20.73 125 GLU D C 1
ATOM 4716 O O . GLU D 2 103 ? 13.292 -39.218 40.896 1.00 21.92 125 GLU D O 1
ATOM 4722 N N . SER D 2 104 ? 11.360 -38.592 39.933 1.00 19.10 126 SER D N 1
ATOM 4723 C CA . SER D 2 104 ? 10.583 -39.596 40.647 1.00 21.45 126 SER D CA 1
ATOM 4724 C C . SER D 2 104 ? 10.208 -40.811 39.809 1.00 20.44 126 SER D C 1
ATOM 4725 O O . SER D 2 104 ? 9.829 -41.839 40.384 1.00 22.11 126 SER D O 1
ATOM 4728 N N . GLY D 2 105 ? 10.286 -40.728 38.487 1.00 20.61 127 GLY D N 1
ATOM 4729 C CA . GLY D 2 105 ? 9.946 -41.879 37.671 1.00 18.54 127 GLY D CA 1
ATOM 4730 C C . GLY D 2 105 ? 8.451 -42.077 37.459 1.00 21.89 127 GLY D C 1
ATOM 4731 O O . GLY D 2 105 ? 7.641 -41.161 37.539 1.00 20.95 127 GLY D O 1
ATOM 4732 N N . ALA D 2 106 ? 8.094 -43.327 37.189 1.00 20.01 128 ALA D N 1
ATOM 4733 C CA . ALA D 2 106 ? 6.778 -43.640 36.645 1.00 20.90 128 ALA D CA 1
ATOM 4734 C C . ALA D 2 106 ? 5.689 -43.651 37.712 1.00 22.10 128 ALA D C 1
ATOM 4735 O O . ALA D 2 106 ? 5.898 -44.095 38.848 1.00 22.08 128 ALA D O 1
ATOM 4737 N N . HIS D 2 107 ? 4.504 -43.177 37.317 1.00 20.24 129 HIS D N 1
ATOM 4738 C CA . HIS D 2 107 ? 3.275 -43.331 38.078 1.00 21.97 129 HIS D CA 1
ATOM 4739 C C . HIS D 2 107 ? 2.203 -43.860 37.134 1.00 21.88 129 HIS D C 1
ATOM 4740 O O . HIS D 2 107 ? 2.207 -43.549 35.941 1.00 21.21 129 HIS D O 1
ATOM 4747 N N . ASP D 2 108 ? 1.309 -44.684 37.667 1.00 21.67 130 ASP D N 1
ATOM 4748 C CA . ASP D 2 108 ? 0.295 -45.387 36.880 1.00 21.30 130 ASP D CA 1
ATOM 4749 C C . ASP D 2 108 ? -1.087 -44.823 37.164 1.00 24.89 130 ASP D C 1
ATOM 4750 O O . ASP D 2 108 ? -1.462 -44.674 38.328 1.00 25.32 130 ASP D O 1
ATOM 4755 N N . TYR D 2 109 ? -1.858 -44.561 36.104 1.00 23.95 131 TYR D N 1
ATOM 4756 C CA . TYR D 2 109 ? -3.279 -44.237 36.217 1.00 24.85 131 TYR D CA 1
ATOM 4757 C C . TYR D 2 109 ? -4.077 -45.282 35.453 1.00 26.54 131 TYR D C 1
ATOM 4758 O O . TYR D 2 109 ? -3.669 -45.703 34.365 1.00 22.08 131 TYR D O 1
ATOM 4767 N N . TRP D 2 110 ? -5.219 -45.708 36.014 1.00 25.54 132 TRP D N 1
ATOM 4768 C CA . TRP D 2 110 ? -6.011 -46.767 35.402 1.00 24.86 132 TRP D CA 1
ATOM 4769 C C . TRP D 2 110 ? -7.463 -46.343 35.209 1.00 25.75 132 TRP D C 1
ATOM 4770 O O . TRP D 2 110 ? -8.011 -45.542 35.976 1.00 27.44 132 TRP D O 1
ATOM 4781 N N . GLY D 2 111 ? -8.089 -46.922 34.186 1.00 25.45 133 GLY D N 1
ATOM 4782 C CA . GLY D 2 111 ? -9.529 -46.859 34.033 1.00 25.92 133 GLY D CA 1
ATOM 4783 C C . GLY D 2 111 ? -10.197 -47.850 34.966 1.00 27.32 133 GLY D C 1
ATOM 4784 O O . GLY D 2 111 ? -9.585 -48.375 35.900 1.00 26.34 133 GLY D O 1
ATOM 4785 N N . GLN D 2 112 ? -11.475 -48.116 34.703 1.00 26.11 134 GLN D N 1
ATOM 4786 C CA . GLN D 2 112 ? -12.247 -49.018 35.548 1.00 26.31 134 GLN D CA 1
ATOM 4787 C C . GLN D 2 112 ? -12.299 -50.442 35.020 1.00 29.84 134 GLN D C 1
ATOM 4788 O O . GLN D 2 112 ? -12.743 -51.340 35.748 1.00 29.20 134 GLN D O 1
ATOM 4794 N N . GLY D 2 113 ? -11.885 -50.670 33.777 1.00 28.56 135 GLY D N 1
ATOM 4795 C CA . GLY D 2 113 ? -11.999 -51.984 33.183 1.00 30.97 135 GLY D CA 1
ATOM 4796 C C . GLY D 2 113 ? -13.285 -52.144 32.396 1.00 30.35 135 GLY D C 1
ATOM 4797 O O . GLY D 2 113 ? -14.332 -51.611 32.786 1.00 29.40 135 GLY D O 1
ATOM 4798 N N . THR D 2 114 ? -13.217 -52.862 31.279 1.00 29.27 136 THR D N 1
ATOM 4799 C CA . THR D 2 114 ? -14.402 -53.210 30.499 1.00 27.08 136 THR D CA 1
ATOM 4800 C C . THR D 2 114 ? -14.284 -54.664 30.054 1.00 31.67 136 THR D C 1
ATOM 4801 O O . THR D 2 114 ? -13.210 -55.114 29.648 1.00 31.12 136 THR D O 1
ATOM 4805 N N . GLN D 2 115 ? -15.382 -55.411 30.185 1.00 31.22 137 GLN D N 1
ATOM 4806 C CA . GLN D 2 115 ? -15.367 -56.848 29.928 1.00 34.72 137 GLN D CA 1
ATOM 4807 C C . GLN D 2 115 ? -15.447 -57.165 28.440 1.00 35.24 137 GLN D C 1
ATOM 4808 O O . GLN D 2 115 ? -16.302 -56.636 27.725 1.00 35.48 137 GLN D O 1
ATOM 4814 N N . VAL D 2 116 ? -14.566 -58.051 27.986 1.00 33.33 138 VAL D N 1
ATOM 4815 C CA . VAL D 2 116 ? -14.584 -58.566 26.624 1.00 35.01 138 VAL D CA 1
ATOM 4816 C C . VAL D 2 116 ? -14.659 -60.084 26.711 1.00 36.86 138 VAL D C 1
ATOM 4817 O O . VAL D 2 116 ? -13.746 -60.726 27.245 1.00 37.27 138 VAL D O 1
ATOM 4821 N N . THR D 2 117 ? -15.748 -60.658 26.213 1.00 39.88 139 THR D N 1
ATOM 4822 C CA . THR D 2 117 ? -15.929 -62.105 26.221 1.00 43.02 139 THR D CA 1
ATOM 4823 C C . THR D 2 117 ? -16.133 -62.578 24.793 1.00 43.75 139 THR D C 1
ATOM 4824 O O . THR D 2 117 ? -17.084 -62.159 24.123 1.00 45.29 139 THR D O 1
ATOM 4828 N N . VAL D 2 118 ? -15.233 -63.433 24.327 1.00 41.41 140 VAL D N 1
ATOM 4829 C CA . VAL D 2 118 ? -15.262 -63.940 22.964 1.00 44.95 140 VAL D CA 1
ATOM 4830 C C . VAL D 2 118 ? -15.693 -65.398 23.055 1.00 51.10 140 VAL D C 1
ATOM 4831 O O . VAL D 2 118 ? -14.893 -66.274 23.404 1.00 50.51 140 VAL D O 1
ATOM 4835 N N . SER D 2 119 ? -16.964 -65.661 22.761 1.00 52.33 141 SER D N 1
ATOM 4836 C CA . SER D 2 119 ? -17.473 -67.025 22.802 1.00 58.29 141 SER D CA 1
ATOM 4837 C C . SER D 2 119 ? -16.899 -67.841 21.651 1.00 59.86 141 SER D C 1
ATOM 4838 O O . SER D 2 119 ? -16.828 -67.377 20.508 1.00 56.47 141 SER D O 1
ATOM 4841 N N . SER D 2 120 ? -16.481 -69.065 21.961 1.00 65.21 142 SER D N 1
ATOM 4842 C CA . SER D 2 120 ? -15.908 -69.959 20.959 1.00 64.47 142 SER D CA 1
ATOM 4843 C C . SER D 2 120 ? -16.982 -70.425 19.980 1.00 68.66 142 SER D C 1
ATOM 4844 O O . SER D 2 120 ? -18.156 -70.553 20.338 1.00 70.66 142 SER D O 1
#